Protein AF-A0A9C8T162-F1 (afdb_monomer)

Structure (mmCIF, N/CA/C/O backbone):
data_AF-A0A9C8T162-F1
#
_entry.id   AF-A0A9C8T162-F1
#
loop_
_atom_site.group_PDB
_atom_site.id
_atom_site.type_symbol
_atom_site.label_atom_id
_atom_site.label_alt_id
_atom_site.label_comp_id
_atom_site.label_asym_id
_atom_site.label_entity_id
_atom_site.label_seq_id
_atom_site.pdbx_PDB_ins_code
_atom_site.Cartn_x
_atom_site.Cartn_y
_atom_site.Cartn_z
_atom_site.occupancy
_atom_site.B_iso_or_equiv
_atom_site.auth_seq_id
_atom_site.auth_comp_id
_atom_site.auth_asym_id
_atom_site.auth_atom_id
_atom_site.pdbx_PDB_model_num
ATOM 1 N N . MET A 1 1 ? -1.674 -17.536 -2.987 1.00 24.97 1 MET A N 1
ATOM 2 C CA . MET A 1 1 ? -0.583 -18.539 -2.977 1.00 24.97 1 MET A CA 1
ATOM 3 C C . MET A 1 1 ? 0.710 -17.787 -2.685 1.00 24.97 1 MET A C 1
ATOM 5 O O . MET A 1 1 ? 1.108 -16.953 -3.486 1.00 24.97 1 MET A O 1
ATOM 9 N N . MET A 1 2 ? 1.237 -17.966 -1.472 1.00 26.02 2 MET A N 1
ATOM 10 C CA . MET A 1 2 ? 2.332 -17.200 -0.857 1.00 26.02 2 MET 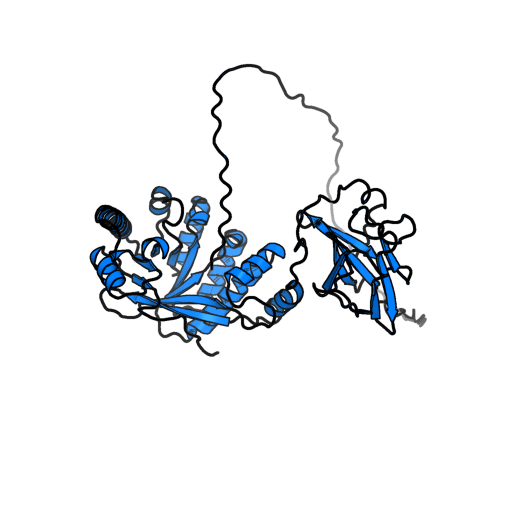A CA 1
ATOM 11 C C . MET A 1 2 ? 3.703 -17.548 -1.446 1.00 26.02 2 MET A C 1
ATOM 13 O O . MET A 1 2 ? 3.928 -18.703 -1.791 1.00 26.02 2 MET A O 1
ATOM 17 N N . TYR A 1 3 ? 4.646 -16.601 -1.413 1.00 22.77 3 TYR A N 1
ATOM 18 C CA . TYR A 1 3 ? 6.076 -16.921 -1.337 1.00 22.77 3 TYR A CA 1
ATOM 19 C C . TYR A 1 3 ? 6.797 -15.945 -0.400 1.00 22.77 3 TYR A C 1
ATOM 21 O O . TYR A 1 3 ? 7.074 -14.805 -0.759 1.00 22.77 3 TYR A O 1
ATOM 29 N N . THR A 1 4 ? 7.132 -16.438 0.792 1.00 25.17 4 THR A N 1
ATOM 30 C CA . THR A 1 4 ? 8.060 -15.817 1.745 1.00 25.17 4 THR A CA 1
ATOM 31 C C . THR A 1 4 ? 9.366 -16.608 1.680 1.00 25.17 4 THR A C 1
ATOM 33 O O . THR A 1 4 ? 9.389 -17.788 2.026 1.00 25.17 4 THR A O 1
ATOM 36 N N . ILE A 1 5 ? 10.461 -15.996 1.224 1.00 25.16 5 ILE A N 1
ATOM 37 C CA . ILE A 1 5 ? 11.797 -16.613 1.254 1.00 25.16 5 ILE A CA 1
ATOM 38 C C . ILE A 1 5 ? 12.459 -16.236 2.583 1.00 25.16 5 ILE A C 1
ATOM 40 O O . ILE A 1 5 ? 13.068 -15.179 2.719 1.00 25.16 5 ILE A O 1
ATOM 44 N N . GLY A 1 6 ? 12.320 -17.107 3.582 1.00 24.44 6 GLY A N 1
ATOM 45 C CA . GLY A 1 6 ? 13.084 -17.054 4.827 1.00 24.44 6 GLY A CA 1
ATOM 46 C C . GLY A 1 6 ? 14.341 -17.914 4.716 1.00 24.44 6 GLY A C 1
ATOM 47 O O . GLY A 1 6 ? 14.263 -19.138 4.778 1.00 24.44 6 GLY A O 1
ATOM 48 N N . GLN A 1 7 ? 15.510 -17.293 4.558 1.00 24.89 7 GLN A N 1
ATOM 49 C CA . GLN A 1 7 ? 16.799 -17.968 4.735 1.00 24.89 7 GLN A CA 1
ATOM 50 C C . GLN A 1 7 ? 17.221 -17.856 6.205 1.00 24.89 7 GLN A C 1
ATOM 52 O O . GLN A 1 7 ? 17.526 -16.778 6.714 1.00 24.89 7 GLN A O 1
ATOM 57 N N . VAL A 1 8 ? 17.214 -19.001 6.883 1.00 23.70 8 VAL A N 1
ATOM 58 C CA . VAL A 1 8 ? 17.731 -19.211 8.238 1.00 23.70 8 VAL A CA 1
ATOM 59 C C . VAL A 1 8 ? 19.257 -19.304 8.163 1.00 23.70 8 VAL A C 1
ATOM 61 O O . VAL A 1 8 ? 19.784 -20.236 7.561 1.00 23.70 8 VAL A O 1
ATOM 64 N N . ILE A 1 9 ? 19.979 -18.377 8.800 1.00 24.22 9 ILE A N 1
ATOM 65 C CA . ILE A 1 9 ? 21.423 -18.520 9.052 1.00 24.22 9 ILE A CA 1
ATOM 66 C C . ILE A 1 9 ? 21.622 -18.825 10.546 1.00 24.22 9 ILE A C 1
ATOM 68 O O . ILE A 1 9 ? 21.226 -18.011 11.385 1.00 24.22 9 ILE A O 1
ATOM 72 N N . PRO A 1 10 ? 22.225 -19.972 10.915 1.00 26.80 10 PRO A N 1
ATOM 73 C CA . PRO A 1 10 ? 22.446 -20.329 12.309 1.00 26.80 10 PRO A CA 1
ATOM 74 C C . PRO A 1 10 ? 23.600 -19.539 12.942 1.00 26.80 10 PRO A C 1
ATOM 76 O O . PRO A 1 10 ? 24.690 -19.378 12.393 1.00 26.80 10 PRO A O 1
ATOM 79 N N . PHE A 1 11 ? 23.322 -19.076 14.156 1.00 23.27 11 PHE A N 1
ATOM 80 C CA . PHE A 1 11 ? 24.176 -18.311 15.052 1.00 23.27 11 PHE A CA 1
ATOM 81 C C . PHE A 1 11 ? 25.326 -19.180 15.597 1.00 23.27 11 PHE A C 1
ATOM 83 O O . PHE A 1 11 ? 25.101 -20.079 16.407 1.00 23.27 11 PHE A O 1
ATOM 90 N N . VAL A 1 12 ? 26.574 -18.900 15.204 1.00 27.17 12 VAL A N 1
ATOM 91 C CA . VAL A 1 12 ? 27.769 -19.491 15.833 1.00 27.17 12 VAL A CA 1
ATOM 92 C C . VAL A 1 12 ? 28.356 -18.497 16.833 1.00 27.17 12 VAL A C 1
ATOM 94 O O . VAL A 1 12 ? 28.897 -17.455 16.470 1.00 27.17 12 VAL A O 1
ATOM 97 N N . ARG A 1 13 ? 28.270 -18.849 18.121 1.00 24.73 13 ARG A N 1
ATOM 98 C CA . ARG A 1 13 ? 28.980 -18.188 19.225 1.00 24.73 13 ARG A CA 1
ATOM 99 C C . ARG A 1 13 ? 30.496 -18.273 19.010 1.00 24.73 13 ARG A C 1
ATOM 101 O O . ARG A 1 13 ? 31.036 -19.373 18.926 1.00 24.73 13 ARG A O 1
ATOM 108 N N . ARG A 1 14 ? 31.203 -17.141 19.078 1.00 26.30 14 ARG A N 1
ATOM 109 C CA . ARG A 1 14 ? 32.617 -17.112 19.489 1.00 26.30 14 ARG A CA 1
ATOM 110 C C . ARG A 1 14 ? 32.875 -16.008 20.506 1.00 26.30 14 ARG A C 1
ATOM 112 O O . ARG A 1 14 ? 32.652 -14.827 20.273 1.00 26.30 14 ARG A O 1
ATOM 119 N N . THR A 1 15 ? 33.341 -16.463 21.656 1.00 27.88 15 THR A N 1
ATOM 120 C CA . THR A 1 15 ? 33.863 -15.726 22.799 1.00 27.88 15 THR A CA 1
ATOM 121 C C . THR A 1 15 ? 35.274 -15.194 22.530 1.00 27.88 15 THR A C 1
ATOM 123 O O . THR A 1 15 ? 36.112 -15.940 22.035 1.00 27.88 15 THR A O 1
ATOM 126 N N . GLY A 1 16 ? 35.565 -13.977 23.003 1.00 25.69 16 GLY A N 1
ATOM 127 C CA . GLY A 1 16 ? 36.830 -13.680 23.688 1.00 25.69 16 GLY A CA 1
ATOM 128 C C . GLY A 1 16 ? 37.985 -13.015 22.917 1.00 25.69 16 GLY A C 1
ATOM 129 O O . GLY A 1 16 ? 38.726 -13.671 22.201 1.00 25.69 16 GLY A O 1
ATOM 130 N N . ASN A 1 17 ? 38.254 -11.767 23.333 1.00 26.00 17 ASN A N 1
ATOM 131 C CA . ASN A 1 17 ? 39.551 -11.247 23.817 1.00 26.00 17 ASN A CA 1
ATOM 132 C C . ASN A 1 17 ? 40.393 -10.274 22.938 1.00 26.00 17 ASN A C 1
ATOM 134 O O . ASN A 1 17 ? 41.094 -10.664 22.018 1.00 26.00 17 ASN A O 1
ATOM 138 N N . ARG A 1 18 ? 40.358 -8.997 23.369 1.00 27.14 18 ARG A N 1
ATOM 139 C CA . ARG A 1 18 ? 41.421 -7.978 23.591 1.00 27.14 18 ARG A CA 1
ATOM 140 C C . ARG A 1 18 ? 42.620 -7.751 22.631 1.00 27.14 18 ARG A C 1
ATOM 142 O O . ARG A 1 18 ? 43.446 -8.627 22.430 1.00 27.14 18 ARG A O 1
ATOM 149 N N . LYS A 1 19 ? 42.845 -6.428 22.443 1.00 27.31 19 LYS A N 1
ATOM 150 C CA . LYS A 1 19 ? 44.091 -5.626 22.247 1.00 27.31 19 LYS A CA 1
ATOM 151 C C . LYS A 1 19 ? 44.674 -5.519 20.824 1.00 27.31 19 LYS A C 1
ATOM 153 O O . LYS A 1 19 ? 45.283 -6.462 20.358 1.00 27.31 19 LYS A O 1
ATOM 158 N N . SER A 1 20 ? 44.694 -4.301 20.256 1.00 26.77 20 SER A N 1
ATOM 159 C CA . SER A 1 20 ? 45.878 -3.402 20.218 1.00 26.77 20 SER A CA 1
ATOM 160 C C . SER A 1 20 ? 45.667 -2.159 19.324 1.00 26.77 20 SER A C 1
ATOM 162 O O . SER A 1 20 ? 44.862 -2.172 18.404 1.00 26.77 20 SER A O 1
ATOM 164 N N . ARG A 1 21 ? 46.391 -1.083 19.658 1.00 26.19 21 ARG A N 1
ATOM 165 C CA . ARG A 1 21 ? 46.359 0.307 19.153 1.00 26.19 21 ARG A CA 1
ATOM 166 C C . ARG A 1 21 ? 47.020 0.518 17.770 1.00 26.19 21 ARG A C 1
ATOM 168 O O . ARG A 1 21 ? 47.857 -0.286 17.379 1.00 26.19 21 ARG A O 1
ATOM 175 N N . THR A 1 22 ? 46.810 1.737 17.235 1.00 29.09 22 THR A N 1
ATOM 176 C CA . THR A 1 22 ? 47.733 2.659 16.493 1.00 29.09 22 THR A CA 1
ATOM 177 C C . THR A 1 22 ? 47.273 3.050 15.059 1.00 29.09 22 THR A C 1
ATOM 179 O O . THR A 1 22 ? 46.316 2.450 14.579 1.00 29.09 22 THR A O 1
ATOM 182 N N . PRO A 1 23 ? 47.748 4.175 14.461 1.00 32.06 23 PRO A N 1
ATOM 183 C CA . PRO A 1 23 ? 46.914 5.363 14.235 1.00 32.06 23 PRO A CA 1
ATOM 184 C C . PRO A 1 23 ? 46.875 5.802 12.751 1.00 32.06 23 PRO A C 1
ATOM 186 O O . PRO A 1 23 ? 47.642 5.335 11.916 1.00 32.06 23 PRO A O 1
ATOM 189 N N . TRP A 1 24 ? 45.998 6.749 12.422 1.00 27.52 24 TRP A N 1
ATOM 190 C CA . TRP A 1 24 ? 45.929 7.371 11.095 1.00 27.52 24 TRP A CA 1
ATOM 191 C C . TRP A 1 24 ? 46.977 8.487 10.938 1.00 27.52 24 TRP A C 1
ATOM 193 O O . TRP A 1 24 ? 47.061 9.340 11.826 1.00 27.52 24 TRP A O 1
ATOM 203 N N . PRO A 1 25 ? 47.732 8.554 9.826 1.00 30.12 25 PRO A N 1
ATOM 204 C CA . PRO A 1 25 ? 48.500 9.737 9.470 1.00 30.12 25 PRO A CA 1
ATOM 205 C C . PRO A 1 25 ? 47.660 10.677 8.595 1.00 30.12 25 PRO A C 1
ATOM 207 O O . PRO A 1 25 ? 46.988 10.255 7.654 1.00 30.12 25 PRO A O 1
ATOM 210 N N . GLY A 1 26 ? 47.718 11.967 8.915 1.00 23.66 26 GLY A N 1
ATOM 211 C CA . GLY A 1 26 ? 47.231 13.038 8.056 1.00 23.66 26 GLY A CA 1
ATOM 212 C C . GLY A 1 26 ? 48.334 13.636 7.183 1.00 23.66 26 GLY A C 1
ATOM 213 O O . GLY A 1 26 ? 49.520 13.410 7.413 1.00 23.66 26 GLY A O 1
ATOM 214 N N . GLY A 1 27 ? 47.898 14.495 6.260 1.00 23.47 27 GLY A N 1
ATOM 215 C CA . GLY A 1 27 ? 48.674 15.626 5.751 1.00 23.47 27 GLY A CA 1
ATOM 216 C C . GLY A 1 27 ? 49.207 15.475 4.329 1.00 23.47 27 GLY A C 1
ATOM 217 O O . GLY A 1 27 ? 49.971 14.565 4.063 1.00 23.47 27 GLY A O 1
ATOM 218 N N . TYR A 1 28 ? 48.774 16.388 3.452 1.00 25.50 28 TYR A N 1
ATOM 219 C CA . TYR A 1 28 ? 49.510 17.205 2.457 1.00 25.50 28 TYR A CA 1
ATOM 220 C C . TYR A 1 28 ? 48.453 17.749 1.460 1.00 25.50 28 TYR A C 1
ATOM 222 O O . TYR A 1 28 ? 47.563 16.999 1.083 1.00 25.50 28 TYR A O 1
ATOM 230 N N . LEU A 1 29 ? 48.459 18.958 0.887 1.00 25.78 29 LEU A N 1
ATOM 231 C CA . LEU A 1 29 ? 48.865 20.347 1.182 1.00 25.78 29 LEU A CA 1
ATOM 232 C C . LEU A 1 29 ? 48.572 21.143 -0.125 1.00 25.78 29 LEU A C 1
ATOM 234 O O . LEU A 1 29 ? 48.437 20.526 -1.177 1.00 25.78 29 LEU A O 1
ATOM 238 N N . ALA A 1 30 ? 48.576 22.485 -0.047 1.00 26.78 30 ALA A N 1
ATOM 239 C CA . ALA A 1 30 ? 48.495 23.504 -1.124 1.00 26.78 30 ALA A CA 1
ATOM 240 C C . ALA A 1 30 ? 47.070 23.807 -1.642 1.00 26.78 30 ALA A C 1
ATOM 242 O O . ALA A 1 30 ? 46.445 22.972 -2.275 1.00 26.78 30 ALA A O 1
ATOM 243 N N . ARG A 1 31 ? 46.408 24.948 -1.381 1.00 25.36 31 ARG A N 1
ATOM 244 C CA . ARG A 1 31 ? 46.785 26.360 -1.123 1.00 25.36 31 ARG A CA 1
ATOM 245 C C . ARG A 1 31 ? 47.471 27.040 -2.319 1.00 25.36 31 ARG A C 1
ATOM 247 O O . ARG A 1 31 ? 48.606 26.695 -2.610 1.00 25.36 31 ARG A O 1
ATOM 254 N N . ILE A 1 32 ? 46.789 28.026 -2.925 1.00 25.88 32 ILE A N 1
ATOM 255 C CA . ILE A 1 32 ? 47.235 29.407 -3.264 1.00 25.88 32 ILE A CA 1
ATOM 256 C C . ILE A 1 32 ? 46.044 30.131 -3.963 1.00 25.88 32 ILE A C 1
ATOM 258 O O . ILE A 1 32 ? 45.512 29.590 -4.922 1.00 25.88 32 ILE A O 1
ATOM 262 N N . ILE A 1 33 ? 45.380 31.105 -3.298 1.00 26.39 33 ILE A N 1
ATOM 263 C CA . ILE A 1 33 ? 45.448 32.595 -3.469 1.00 26.39 33 ILE A CA 1
ATOM 264 C C . ILE A 1 33 ? 44.826 33.070 -4.800 1.00 26.39 33 ILE A C 1
ATOM 266 O O . ILE A 1 33 ? 45.103 32.471 -5.824 1.00 26.39 33 ILE A O 1
ATOM 270 N N . ALA A 1 34 ? 44.120 34.191 -4.966 1.00 25.22 34 ALA A N 1
ATOM 271 C CA . ALA A 1 34 ? 43.328 35.174 -4.208 1.00 25.22 34 ALA A CA 1
ATOM 272 C C . ALA A 1 34 ? 42.980 36.278 -5.245 1.00 25.22 34 ALA A C 1
ATOM 274 O O . ALA A 1 34 ? 43.606 36.329 -6.303 1.00 25.22 34 ALA A O 1
ATOM 275 N N . GLY A 1 35 ? 42.078 37.208 -4.912 1.00 26.50 35 GLY A N 1
ATOM 276 C CA . GLY A 1 35 ? 41.916 38.487 -5.629 1.00 26.50 35 GLY A CA 1
ATOM 277 C C . GLY A 1 35 ? 40.580 38.583 -6.365 1.00 26.50 35 GLY A C 1
ATOM 278 O O . GLY A 1 35 ? 40.455 38.058 -7.460 1.00 26.50 35 GLY A O 1
ATOM 279 N N . ASP A 1 36 ? 39.483 39.010 -5.745 1.00 27.64 36 ASP A N 1
ATOM 280 C CA . ASP A 1 36 ? 39.135 40.348 -5.229 1.00 27.64 36 ASP A CA 1
ATOM 281 C C . ASP A 1 36 ? 38.444 41.255 -6.275 1.00 27.64 36 ASP A C 1
ATOM 283 O O . ASP A 1 36 ? 38.633 41.154 -7.482 1.00 27.64 36 ASP A O 1
ATOM 287 N N . ARG A 1 37 ? 37.527 42.048 -5.726 1.00 29.80 37 ARG A N 1
ATOM 288 C CA . ARG A 1 37 ? 36.347 42.747 -6.245 1.00 29.80 37 ARG A CA 1
ATOM 289 C C . ARG A 1 37 ? 36.608 43.784 -7.341 1.00 29.80 37 ARG A C 1
ATOM 291 O O . ARG A 1 37 ? 37.630 44.456 -7.309 1.00 29.80 37 ARG A O 1
ATOM 298 N N . SER A 1 38 ? 35.583 44.055 -8.164 1.00 28.39 38 SER A N 1
ATOM 299 C CA . SER A 1 38 ? 34.917 45.377 -8.346 1.00 28.39 38 SER A CA 1
ATOM 300 C C . SER A 1 38 ? 34.094 45.442 -9.654 1.00 28.39 38 SER A C 1
ATOM 302 O O . SER A 1 38 ? 34.542 44.995 -10.703 1.00 28.39 38 SER A O 1
ATOM 304 N N . GLY A 1 39 ? 32.863 45.975 -9.597 1.00 25.80 39 GLY A N 1
ATOM 305 C CA . GLY A 1 39 ? 32.118 46.465 -10.780 1.00 25.80 39 GLY A CA 1
ATOM 306 C C . GLY A 1 39 ? 32.360 47.970 -10.982 1.00 25.80 39 GLY A C 1
ATOM 307 O O . GLY A 1 39 ? 33.311 48.486 -10.400 1.00 25.80 39 GLY A O 1
ATOM 308 N N . PRO A 1 40 ? 31.452 48.748 -11.609 1.00 45.97 40 PRO A N 1
ATOM 309 C CA . PRO A 1 40 ? 30.548 48.503 -12.744 1.00 45.97 40 PRO A CA 1
ATOM 310 C C . PRO A 1 40 ? 30.802 49.520 -13.899 1.00 45.97 40 PRO A C 1
ATOM 312 O O . PRO A 1 40 ? 31.466 50.534 -13.697 1.00 45.97 40 PRO A O 1
ATOM 315 N N . GLY A 1 41 ? 30.228 49.341 -15.101 1.00 25.66 41 GLY A N 1
ATOM 316 C CA . GLY A 1 41 ? 30.270 50.425 -16.101 1.00 25.66 41 GLY A CA 1
ATOM 317 C C . GLY A 1 41 ? 29.778 50.130 -17.523 1.00 25.66 41 GLY A C 1
ATOM 318 O O . GLY A 1 41 ? 30.353 49.315 -18.227 1.00 25.66 41 GLY A O 1
ATOM 319 N N . THR A 1 42 ? 28.747 50.891 -17.910 1.00 28.80 42 THR A N 1
ATOM 320 C CA . THR A 1 42 ? 28.486 51.507 -19.233 1.00 28.80 42 THR A CA 1
ATOM 321 C C . THR A 1 42 ? 28.118 50.661 -20.472 1.00 28.80 42 THR A C 1
ATOM 323 O O . THR A 1 42 ? 28.932 50.032 -21.137 1.00 28.80 42 THR A O 1
ATOM 326 N N . ARG A 1 43 ? 26.849 50.818 -20.896 1.00 30.61 43 ARG A N 1
ATOM 327 C CA . ARG A 1 43 ? 26.406 50.749 -22.308 1.00 30.61 43 ARG A CA 1
ATOM 328 C C . ARG A 1 43 ? 26.848 52.017 -23.064 1.00 30.61 43 ARG A C 1
ATOM 330 O O . ARG A 1 43 ? 26.937 53.076 -22.442 1.00 30.61 43 ARG A O 1
ATOM 337 N N . PRO A 1 44 ? 27.001 51.956 -24.401 1.00 31.45 44 PRO A N 1
ATOM 338 C CA . PRO A 1 44 ? 25.957 52.538 -25.262 1.00 31.45 44 PRO A CA 1
ATOM 339 C C . PRO A 1 44 ? 25.662 51.714 -26.536 1.00 31.45 44 PRO A C 1
ATOM 341 O O . PRO A 1 44 ? 26.390 50.795 -26.892 1.00 31.45 44 PRO A O 1
ATOM 344 N N . GLY A 1 45 ? 24.534 52.016 -27.194 1.00 26.92 45 GLY A N 1
ATOM 345 C CA . GLY A 1 45 ? 23.955 51.216 -28.282 1.00 26.92 45 GLY A CA 1
ATOM 346 C C . GLY A 1 45 ? 24.062 51.770 -29.715 1.00 26.92 45 GLY A C 1
ATOM 347 O O . GLY A 1 45 ? 24.736 52.761 -29.976 1.00 26.92 45 GLY A O 1
ATOM 348 N N . ARG A 1 46 ? 23.251 51.138 -30.592 1.00 27.19 46 ARG A N 1
ATOM 349 C CA . ARG A 1 46 ? 22.994 51.352 -32.045 1.00 27.19 46 ARG A CA 1
ATOM 350 C C . ARG A 1 46 ? 24.090 50.774 -32.967 1.00 27.19 46 ARG A C 1
ATOM 352 O O . ARG A 1 46 ? 25.260 51.029 -32.761 1.00 27.19 46 ARG A O 1
ATOM 359 N N . ARG A 1 47 ? 23.793 50.000 -34.024 1.00 27.34 47 ARG A N 1
ATOM 360 C CA . ARG A 1 47 ? 22.843 50.235 -35.135 1.00 27.34 47 ARG A CA 1
ATOM 361 C C . ARG A 1 47 ? 22.413 48.930 -35.837 1.00 27.34 47 ARG A C 1
ATOM 363 O O . ARG A 1 47 ? 23.221 48.032 -36.028 1.00 27.34 47 ARG A O 1
ATOM 370 N N . LEU A 1 48 ? 21.170 48.914 -36.324 1.00 31.34 48 LEU A N 1
ATOM 371 C CA . LEU A 1 48 ? 20.645 47.997 -37.346 1.00 31.34 48 LEU A CA 1
ATOM 372 C C . LEU A 1 48 ? 21.182 48.373 -38.741 1.00 31.34 48 LEU A C 1
ATOM 374 O O . LEU A 1 48 ? 21.046 49.532 -39.135 1.00 31.34 48 LEU A O 1
ATOM 378 N N . ARG A 1 49 ? 21.704 47.400 -39.505 1.00 30.09 49 ARG A N 1
ATOM 379 C CA . ARG A 1 49 ? 21.754 47.410 -40.984 1.00 30.09 49 ARG A CA 1
ATOM 380 C C . ARG A 1 49 ? 21.709 45.978 -41.550 1.00 30.09 49 ARG A C 1
ATOM 382 O O . ARG A 1 49 ? 22.576 45.176 -41.246 1.00 30.09 49 ARG A O 1
ATOM 389 N N . GLY A 1 50 ? 20.674 45.729 -42.359 1.00 28.16 50 GLY A N 1
ATOM 390 C CA . GLY A 1 50 ? 20.652 44.996 -43.640 1.00 28.16 50 GLY A CA 1
ATOM 391 C C . GLY A 1 50 ? 21.351 43.638 -43.804 1.00 28.16 50 GLY A C 1
ATOM 392 O O . GLY A 1 50 ? 22.572 43.562 -43.816 1.00 28.16 50 GLY A O 1
ATOM 393 N N . ARG A 1 51 ? 20.542 42.606 -44.098 1.00 32.28 51 ARG A N 1
ATOM 394 C CA . ARG A 1 51 ? 20.912 41.337 -44.771 1.00 32.28 51 ARG A CA 1
ATOM 395 C C . ARG A 1 51 ? 21.475 41.579 -46.194 1.00 32.28 51 ARG A C 1
ATOM 397 O O . ARG A 1 51 ? 21.168 42.615 -46.781 1.00 32.28 51 ARG A O 1
ATOM 404 N N . PRO A 1 52 ? 22.238 40.625 -46.763 1.00 33.31 52 PRO A N 1
ATOM 405 C CA . PRO A 1 52 ? 21.663 39.524 -47.565 1.00 33.31 52 PRO A CA 1
ATOM 406 C C . PRO A 1 52 ? 22.216 38.157 -47.098 1.00 33.31 52 PRO A C 1
ATOM 408 O O . PRO A 1 52 ? 23.317 38.069 -46.581 1.00 33.31 52 PRO A O 1
ATOM 411 N N . GLY A 1 53 ? 21.458 37.060 -47.080 1.00 32.66 53 GLY A N 1
ATOM 412 C CA . GLY A 1 53 ? 21.019 36.356 -48.285 1.00 32.66 53 GLY A CA 1
ATOM 413 C C . GLY A 1 53 ? 22.074 35.311 -48.677 1.00 32.66 53 GLY A C 1
ATOM 414 O O . GLY A 1 53 ? 22.919 35.586 -49.514 1.00 32.66 53 GLY A O 1
ATOM 415 N N . GLY A 1 54 ? 22.036 34.139 -48.038 1.00 28.48 54 GLY A N 1
ATOM 416 C CA . GLY A 1 54 ? 22.974 33.034 -48.264 1.00 28.48 54 GLY A CA 1
ATOM 417 C C . GL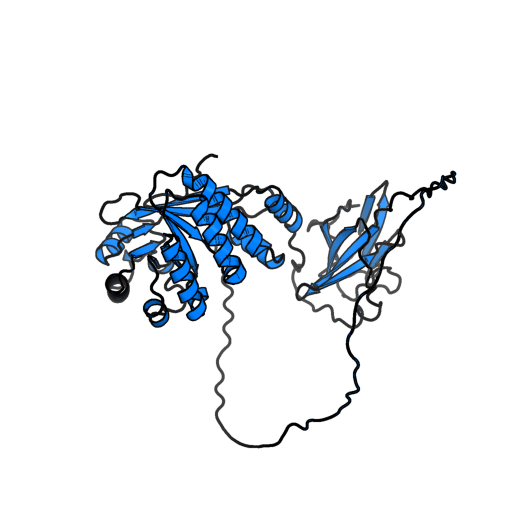Y A 1 54 ? 22.490 31.774 -47.557 1.00 28.48 54 GLY A C 1
ATOM 418 O O . GLY A 1 54 ? 23.062 31.350 -46.560 1.00 28.48 54 GLY A O 1
ATOM 419 N N . GLY A 1 55 ? 21.354 31.243 -48.012 1.00 30.42 55 GLY A N 1
ATOM 420 C CA . GLY A 1 55 ? 20.819 29.975 -47.535 1.00 30.42 55 GLY A CA 1
ATOM 421 C C . GLY A 1 55 ? 21.625 28.817 -48.105 1.00 30.42 55 GLY A C 1
ATOM 422 O O . GLY A 1 55 ? 21.334 28.342 -49.196 1.00 30.42 55 GLY A O 1
ATOM 423 N N . THR A 1 56 ? 22.606 28.331 -47.354 1.00 31.22 56 THR A N 1
ATOM 424 C CA . THR A 1 56 ? 23.032 26.936 -47.460 1.00 31.22 56 THR A CA 1
ATOM 425 C C . THR A 1 56 ? 22.085 26.112 -46.600 1.00 31.22 56 THR A C 1
ATOM 427 O O . THR A 1 56 ? 22.210 26.016 -45.380 1.00 31.22 56 THR A O 1
ATOM 430 N N . SER A 1 57 ? 21.073 25.555 -47.264 1.00 30.62 57 SER A N 1
ATOM 431 C CA . SER A 1 57 ? 20.305 24.419 -46.766 1.00 30.62 57 SER A CA 1
ATOM 432 C C . SER A 1 57 ? 21.290 23.283 -46.480 1.00 30.62 57 SER A C 1
ATOM 434 O O . SER A 1 57 ? 21.647 22.513 -47.368 1.00 30.62 57 SER A O 1
ATOM 436 N N . LEU A 1 58 ? 21.783 23.209 -45.244 1.00 33.66 58 LEU A N 1
ATOM 437 C CA . LEU A 1 58 ? 22.287 21.961 -44.692 1.00 33.66 58 LEU A CA 1
ATOM 438 C C . LEU A 1 58 ? 21.075 21.039 -44.637 1.00 33.66 58 LEU A C 1
ATOM 440 O O . LEU A 1 58 ? 20.267 21.122 -43.709 1.00 33.66 58 LEU A O 1
ATOM 444 N N . SER A 1 59 ? 20.925 20.199 -45.660 1.00 31.28 59 SER A N 1
ATOM 445 C CA . SER A 1 59 ? 20.047 19.043 -45.601 1.00 31.28 59 SER A CA 1
ATOM 446 C C . SER A 1 59 ? 20.470 18.240 -44.376 1.00 31.28 59 SER A C 1
ATOM 448 O O . SER A 1 59 ? 21.465 17.514 -44.405 1.00 31.28 59 SER A O 1
ATOM 450 N N . ARG A 1 60 ? 19.764 18.418 -43.256 1.00 35.78 60 ARG A N 1
ATOM 451 C CA . ARG A 1 60 ? 19.853 17.491 -42.136 1.00 35.78 60 ARG A CA 1
ATOM 452 C C . ARG A 1 60 ? 19.345 16.168 -42.682 1.00 35.78 60 ARG A C 1
ATOM 454 O O . ARG A 1 60 ? 18.137 15.988 -42.813 1.00 35.78 60 ARG A O 1
ATOM 461 N N . SER A 1 61 ? 20.267 15.279 -43.044 1.00 40.25 61 SER A N 1
ATOM 462 C CA . SER A 1 61 ? 19.952 13.871 -43.249 1.00 40.25 61 SER A CA 1
ATOM 463 C C . SER A 1 61 ? 19.095 13.433 -42.059 1.00 40.25 61 SER A C 1
ATOM 465 O O . SER A 1 61 ? 19.470 13.745 -40.920 1.00 40.25 61 SER A O 1
ATOM 467 N N . PRO A 1 62 ? 17.924 12.808 -42.274 1.00 41.03 62 PRO A N 1
ATOM 468 C CA . PRO A 1 62 ? 17.083 12.377 -41.167 1.00 41.03 62 PRO A CA 1
ATOM 469 C C . PRO A 1 62 ? 17.944 11.515 -40.244 1.00 41.03 62 PRO A C 1
ATOM 471 O O . PRO A 1 62 ? 18.540 10.545 -40.704 1.00 41.03 62 PRO A O 1
ATOM 474 N N . MET A 1 63 ? 18.075 11.914 -38.972 1.00 51.25 63 MET A N 1
ATOM 475 C CA . MET A 1 63 ? 18.912 11.203 -38.001 1.00 51.25 63 MET A CA 1
ATOM 476 C C . MET A 1 63 ? 18.500 9.731 -38.008 1.00 51.25 63 MET A C 1
ATOM 478 O O . MET A 1 63 ? 17.360 9.401 -37.659 1.00 51.25 63 MET A O 1
ATOM 482 N N . GLN A 1 64 ? 19.393 8.876 -38.498 1.00 58.72 64 GLN A N 1
ATOM 483 C CA . GLN A 1 64 ? 19.116 7.465 -38.720 1.00 58.72 64 GLN A CA 1
ATOM 484 C C . GLN A 1 64 ? 18.905 6.799 -37.357 1.00 58.72 64 GLN A C 1
ATOM 486 O O . GLN A 1 64 ? 19.680 7.026 -36.427 1.00 58.72 64 GLN A O 1
ATOM 491 N N . GLN A 1 65 ? 17.809 6.054 -37.215 1.00 68.75 65 GLN A N 1
ATOM 492 C CA . GLN A 1 65 ? 17.521 5.278 -36.010 1.00 68.75 65 GLN A CA 1
ATOM 493 C C . GLN A 1 65 ? 18.656 4.272 -35.804 1.00 68.75 65 GLN A C 1
ATOM 495 O O . GLN A 1 65 ? 18.932 3.473 -36.698 1.00 68.75 65 GLN A O 1
ATOM 500 N N . LYS A 1 66 ? 19.334 4.347 -34.654 1.00 82.81 66 LYS A N 1
ATOM 501 C CA . LYS A 1 66 ? 20.382 3.395 -34.278 1.00 82.81 66 LYS A CA 1
ATOM 502 C C . LYS A 1 66 ? 19.838 2.390 -33.273 1.00 82.81 66 LYS A C 1
ATOM 504 O O . LYS A 1 66 ? 19.090 2.759 -32.365 1.00 82.81 66 LYS A O 1
ATOM 509 N N . TRP A 1 67 ? 20.249 1.142 -33.448 1.00 88.25 67 TRP A N 1
ATOM 510 C CA . TRP A 1 67 ? 19.837 0.011 -32.630 1.00 88.25 67 TRP A CA 1
ATOM 511 C C . TRP A 1 67 ? 20.981 -0.455 -31.738 1.00 88.25 67 TRP A C 1
ATOM 513 O O . TRP A 1 67 ? 22.142 -0.456 -32.151 1.00 88.25 67 TRP A O 1
ATOM 523 N N . TYR A 1 68 ? 20.639 -0.851 -30.518 1.00 89.25 68 TYR A N 1
ATOM 524 C CA . TYR A 1 68 ? 21.574 -1.276 -29.489 1.00 89.25 68 TYR A CA 1
ATOM 525 C C . TYR A 1 68 ? 21.051 -2.520 -28.770 1.00 89.25 68 TYR A C 1
ATOM 527 O O . TYR A 1 68 ? 19.843 -2.689 -28.614 1.00 89.25 68 TYR A O 1
ATOM 535 N N . LEU A 1 69 ? 21.968 -3.355 -28.290 1.00 88.62 69 LEU A N 1
ATOM 536 C CA . LEU A 1 69 ? 21.711 -4.349 -27.256 1.00 88.62 69 LEU A CA 1
ATOM 537 C C . LEU A 1 69 ? 22.170 -3.781 -25.917 1.00 88.62 69 LEU A C 1
ATOM 539 O O . LEU A 1 69 ? 23.340 -3.436 -25.749 1.00 88.62 69 LEU A O 1
ATOM 543 N N . GLU A 1 70 ? 21.242 -3.675 -24.979 1.00 83.75 70 GLU A N 1
ATOM 544 C CA . GLU A 1 70 ? 21.490 -3.319 -23.592 1.00 83.75 70 GLU A CA 1
ATOM 545 C C . GLU A 1 70 ? 21.679 -4.597 -22.771 1.00 83.75 70 GLU A C 1
ATOM 547 O O . GLU A 1 70 ? 20.767 -5.415 -22.696 1.00 83.75 70 GLU A O 1
ATOM 552 N N . GLY A 1 71 ? 22.851 -4.788 -22.167 1.00 78.88 71 GLY A N 1
ATOM 553 C CA . GLY A 1 71 ? 23.097 -5.863 -21.202 1.00 78.88 71 GLY A CA 1
ATOM 554 C C . GLY A 1 71 ? 23.117 -5.323 -19.771 1.00 78.88 71 GLY A C 1
ATOM 555 O O . GLY A 1 71 ? 23.558 -4.195 -19.540 1.00 78.88 71 GLY A O 1
ATOM 556 N N . SER A 1 72 ? 22.664 -6.115 -18.798 1.00 67.19 72 SER A N 1
ATOM 557 C CA . SER A 1 72 ? 22.711 -5.746 -17.376 1.00 67.19 72 SER A CA 1
ATOM 558 C C . SER A 1 72 ? 24.000 -6.246 -16.713 1.00 67.19 72 SER A C 1
ATOM 560 O O . SER A 1 72 ? 24.436 -7.376 -16.920 1.00 67.19 72 SER A O 1
ATOM 562 N N . LEU A 1 73 ? 24.630 -5.385 -15.911 1.00 56.00 73 LEU A N 1
ATOM 563 C CA . LEU A 1 73 ? 25.798 -5.692 -15.072 1.00 56.00 73 LEU A CA 1
ATOM 564 C C . LEU A 1 73 ? 25.404 -5.912 -13.596 1.00 56.00 73 LEU A C 1
ATOM 566 O O . LEU A 1 73 ? 26.278 -6.068 -12.744 1.00 56.00 73 LEU A O 1
ATOM 570 N N . GLY A 1 74 ? 24.101 -5.912 -13.280 1.00 46.72 74 GLY A N 1
ATOM 571 C CA . GLY A 1 74 ? 23.586 -5.901 -11.908 1.00 46.72 74 GLY A CA 1
ATOM 572 C C . GLY A 1 74 ? 23.641 -4.515 -11.242 1.00 46.72 74 GLY A C 1
ATOM 573 O O . GLY A 1 74 ? 24.280 -3.585 -11.737 1.00 46.72 74 GLY A O 1
ATOM 574 N N . HIS A 1 75 ? 22.935 -4.356 -10.112 1.00 40.00 75 HIS A N 1
ATOM 575 C CA . HIS A 1 75 ? 22.853 -3.103 -9.334 1.00 40.00 75 HIS A CA 1
ATOM 576 C C . HIS A 1 75 ? 22.436 -1.858 -10.149 1.00 40.00 75 HIS A C 1
ATOM 578 O O . HIS A 1 75 ? 22.975 -0.769 -9.950 1.00 40.00 75 HIS A O 1
ATOM 584 N N . GLY A 1 76 ? 21.504 -2.022 -11.096 1.00 44.31 76 GLY A N 1
ATOM 585 C CA . GLY A 1 76 ? 20.976 -0.921 -11.913 1.00 44.31 76 GLY A CA 1
ATOM 586 C C . GLY A 1 76 ? 21.958 -0.359 -12.948 1.00 44.31 76 GLY A C 1
ATOM 587 O O . GLY A 1 76 ? 21.711 0.704 -13.512 1.00 44.31 76 GLY A O 1
ATOM 588 N N . ARG A 1 77 ? 23.086 -1.036 -13.204 1.00 48.94 77 ARG A N 1
ATOM 589 C CA . ARG A 1 77 ? 24.033 -0.650 -14.257 1.00 48.94 77 ARG A CA 1
ATOM 590 C C . ARG A 1 77 ? 23.779 -1.474 -15.508 1.00 48.94 77 ARG A C 1
ATOM 592 O O . ARG A 1 77 ? 23.786 -2.701 -15.449 1.00 48.94 77 ARG A O 1
ATOM 599 N N . SER A 1 78 ? 23.630 -0.797 -16.639 1.00 65.31 78 SER A N 1
ATOM 600 C CA . SER A 1 78 ? 23.582 -1.415 -17.958 1.00 65.31 78 SER A CA 1
ATOM 601 C C . SER A 1 78 ? 24.711 -0.905 -18.851 1.00 65.31 78 SER A C 1
ATOM 603 O O . SER A 1 78 ? 25.330 0.132 -18.592 1.00 65.31 78 SER A O 1
ATOM 605 N N . TRP A 1 79 ? 25.012 -1.667 -19.895 1.00 69.44 79 TRP A N 1
ATOM 606 C CA . TRP A 1 79 ? 25.942 -1.291 -20.953 1.00 69.44 79 TRP A CA 1
ATOM 607 C C . TRP A 1 79 ? 25.257 -1.478 -22.303 1.00 69.44 79 TRP A C 1
ATOM 609 O O . TRP A 1 79 ? 24.392 -2.338 -22.449 1.00 69.44 79 TRP A O 1
ATOM 619 N N . LEU A 1 80 ? 25.637 -0.663 -23.286 1.00 78.00 80 LEU A N 1
ATOM 620 C CA . LEU A 1 80 ? 25.060 -0.685 -24.628 1.00 78.00 80 LEU A CA 1
ATOM 621 C C . LEU A 1 80 ? 26.104 -1.143 -25.643 1.00 78.00 80 LEU A C 1
ATOM 623 O O . LEU A 1 80 ? 27.223 -0.636 -25.659 1.00 78.00 80 LEU A O 1
ATOM 627 N N . THR A 1 81 ? 25.702 -2.039 -26.537 1.00 83.50 81 THR A N 1
ATOM 628 C CA . THR A 1 81 ? 26.438 -2.387 -27.757 1.00 83.50 81 THR A CA 1
ATOM 629 C C . THR A 1 81 ? 25.620 -2.003 -28.965 1.00 83.50 81 THR A C 1
ATOM 631 O O . THR A 1 81 ? 24.473 -2.419 -29.077 1.00 83.50 81 THR A O 1
ATOM 634 N N . ALA A 1 82 ? 26.193 -1.224 -29.878 1.00 86.62 82 ALA A N 1
ATOM 635 C CA . ALA A 1 82 ? 25.535 -0.918 -31.140 1.00 86.62 82 ALA A CA 1
ATOM 636 C C . ALA A 1 82 ? 25.406 -2.188 -31.998 1.00 86.62 82 ALA A C 1
ATOM 638 O O . ALA A 1 82 ? 26.353 -2.966 -32.109 1.00 86.62 82 ALA A O 1
ATOM 639 N N . ILE A 1 83 ? 24.240 -2.388 -32.614 1.00 91.00 83 ILE A N 1
ATOM 640 C CA . ILE A 1 83 ? 23.980 -3.508 -33.529 1.00 91.00 83 ILE A CA 1
ATOM 641 C C . ILE A 1 83 ? 24.492 -3.125 -34.923 1.00 91.00 83 ILE A C 1
ATOM 643 O O . ILE A 1 83 ? 23.725 -2.880 -35.852 1.00 91.00 83 ILE A O 1
ATOM 647 N N . GLU A 1 84 ? 25.810 -2.998 -35.045 1.00 86.50 84 GLU A N 1
ATOM 648 C CA . GLU A 1 84 ? 26.502 -2.690 -36.295 1.00 86.50 84 GLU A CA 1
ATOM 649 C C . GLU A 1 84 ? 27.906 -3.332 -36.314 1.00 86.50 84 GLU A C 1
ATOM 651 O O . GLU A 1 84 ? 28.548 -3.420 -35.264 1.00 86.50 84 GLU A O 1
ATOM 656 N N . PRO A 1 85 ? 28.404 -3.799 -37.477 1.00 90.50 85 PRO A N 1
ATOM 657 C CA . PRO A 1 85 ? 27.734 -3.854 -38.780 1.00 90.50 85 PRO A CA 1
ATOM 658 C C . PRO A 1 85 ? 26.656 -4.951 -38.855 1.00 90.50 85 PRO A C 1
ATOM 660 O O . PRO A 1 85 ? 26.641 -5.876 -38.047 1.00 90.50 85 PRO A O 1
ATOM 663 N N . LEU A 1 86 ? 25.757 -4.846 -39.840 1.00 90.62 86 LEU A N 1
ATOM 664 C CA . LEU A 1 86 ? 24.786 -5.893 -40.173 1.00 90.62 86 LEU A CA 1
ATOM 665 C C . LEU A 1 86 ? 25.307 -6.738 -41.356 1.00 90.62 86 LEU A C 1
ATOM 667 O O . LEU A 1 86 ? 25.813 -6.154 -42.317 1.00 90.62 86 LEU A O 1
ATOM 671 N N . PRO A 1 87 ? 25.172 -8.077 -41.331 1.00 93.31 87 PRO A N 1
ATOM 672 C CA . PRO A 1 87 ? 24.593 -8.874 -40.250 1.00 93.31 87 PRO A CA 1
ATOM 673 C C . PRO A 1 87 ? 25.460 -8.875 -38.977 1.00 93.31 87 PRO A C 1
ATOM 675 O O . PRO A 1 87 ? 26.671 -9.098 -39.016 1.00 93.31 87 PRO A O 1
ATOM 678 N N . PHE A 1 88 ? 24.814 -8.638 -37.836 1.00 95.50 88 PHE A N 1
ATOM 679 C CA . PHE A 1 88 ? 25.436 -8.577 -36.523 1.00 95.50 88 PHE A CA 1
ATOM 680 C C . PHE A 1 88 ? 25.346 -9.944 -35.852 1.00 95.50 88 PHE A C 1
ATOM 682 O O . PHE A 1 88 ? 24.290 -10.387 -35.397 1.00 95.50 88 PHE A O 1
ATOM 689 N N . VAL A 1 89 ? 26.480 -10.631 -35.821 1.00 96.00 89 VAL A N 1
ATOM 690 C CA . 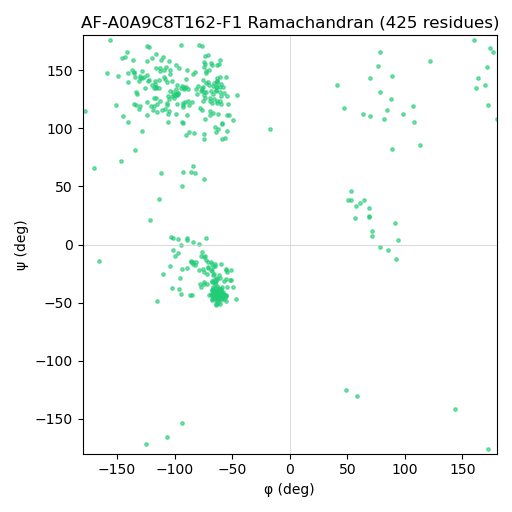VAL A 1 89 ? 26.577 -12.003 -35.312 1.00 96.00 89 VAL A CA 1
ATOM 691 C C . VAL A 1 89 ? 26.933 -12.046 -33.828 1.00 96.00 89 VAL A C 1
ATOM 693 O O . VAL A 1 89 ? 27.886 -11.399 -33.384 1.00 96.00 89 VAL A O 1
ATOM 696 N N . ILE A 1 90 ? 26.209 -12.886 -33.091 1.00 94.81 90 ILE A N 1
ATOM 697 C CA . ILE A 1 90 ? 26.337 -13.110 -31.652 1.00 94.81 90 ILE A CA 1
ATOM 698 C C . ILE A 1 90 ? 26.767 -14.560 -31.411 1.00 94.81 90 ILE A C 1
ATOM 700 O O . ILE A 1 90 ? 26.223 -15.496 -32.006 1.00 94.81 90 ILE A O 1
ATOM 704 N N . GLY A 1 91 ? 27.729 -14.775 -30.515 1.00 92.81 91 GLY A N 1
ATOM 705 C CA . GLY A 1 91 ? 28.181 -16.121 -30.174 1.00 92.81 91 GLY A CA 1
ATOM 706 C C . GLY A 1 91 ? 29.404 -16.148 -29.267 1.00 92.81 91 GLY A C 1
ATOM 707 O O . GLY A 1 91 ? 29.895 -15.123 -28.804 1.00 92.81 91 GLY A O 1
ATOM 708 N N . ARG A 1 92 ? 29.910 -17.352 -28.993 1.00 90.75 92 ARG A N 1
ATOM 709 C CA . ARG A 1 92 ? 31.073 -17.566 -28.115 1.00 90.75 92 ARG A CA 1
ATOM 710 C C . ARG A 1 92 ? 32.419 -17.399 -28.826 1.00 90.75 92 ARG A C 1
ATOM 712 O O . ARG A 1 92 ? 33.455 -17.283 -28.167 1.00 90.75 92 ARG A O 1
ATOM 719 N N . SER A 1 93 ? 32.435 -17.425 -30.162 1.00 90.44 93 SER A N 1
ATOM 720 C CA . SER A 1 93 ? 33.668 -17.248 -30.937 1.00 90.44 93 SER A CA 1
ATOM 721 C C . SER A 1 93 ? 34.147 -15.798 -30.894 1.00 90.44 93 SER A C 1
ATOM 723 O O . SER A 1 93 ? 33.362 -14.859 -30.931 1.00 90.44 93 SER A O 1
ATOM 725 N N . ASP A 1 94 ? 35.461 -15.628 -30.930 1.00 85.81 94 ASP A N 1
ATOM 726 C CA . ASP A 1 94 ? 36.165 -14.378 -31.246 1.00 85.81 94 ASP A CA 1
ATOM 727 C C . ASP A 1 94 ? 35.779 -13.738 -32.595 1.00 85.81 94 ASP A C 1
ATOM 729 O O . ASP A 1 94 ? 35.965 -12.539 -32.782 1.00 85.81 94 ASP A O 1
ATOM 733 N N . ARG A 1 95 ? 35.215 -14.526 -33.517 1.00 86.81 95 ARG A N 1
ATOM 734 C CA . ARG A 1 95 ? 34.690 -14.079 -34.816 1.00 86.81 95 ARG A CA 1
ATOM 735 C C . ARG A 1 95 ? 33.325 -13.385 -34.735 1.00 86.81 95 ARG A C 1
ATOM 737 O O . ARG A 1 95 ? 32.867 -12.862 -35.744 1.00 86.81 95 ARG A O 1
ATOM 744 N N . CYS A 1 96 ? 32.658 -13.416 -33.580 1.00 89.50 96 CYS A N 1
ATOM 745 C CA . CYS A 1 96 ? 31.368 -12.756 -33.385 1.00 89.50 96 CYS A CA 1
ATOM 746 C C . CYS A 1 96 ? 31.552 -11.267 -33.069 1.00 89.50 96 CYS A C 1
ATOM 748 O O . CYS A 1 96 ? 32.525 -10.870 -32.424 1.00 89.50 96 CYS A O 1
ATOM 750 N N . HIS A 1 97 ? 30.585 -10.452 -33.486 1.00 92.44 97 HIS A N 1
ATOM 751 C CA . HIS A 1 97 ? 30.561 -9.021 -33.187 1.00 92.44 97 HIS A CA 1
ATOM 752 C C . HIS A 1 97 ? 30.270 -8.791 -31.703 1.00 92.44 97 HIS A C 1
ATOM 754 O O . HIS A 1 97 ? 30.978 -8.033 -31.042 1.00 92.44 97 HIS A O 1
ATOM 760 N N . LEU A 1 98 ? 29.304 -9.539 -31.161 1.00 88.62 98 LEU A N 1
ATOM 761 C CA . LEU A 1 98 ? 29.091 -9.675 -29.726 1.00 88.62 98 LEU A CA 1
ATOM 762 C C . LEU A 1 98 ? 29.581 -11.048 -29.264 1.00 88.62 98 LEU A C 1
ATOM 764 O O . LEU A 1 98 ? 28.940 -12.075 -29.507 1.00 88.62 98 LEU A O 1
ATOM 768 N N . ARG A 1 99 ? 30.738 -11.050 -28.598 1.00 89.44 99 ARG A N 1
ATOM 769 C CA . ARG A 1 99 ? 31.325 -12.249 -28.002 1.00 89.44 99 ARG A CA 1
ATOM 770 C C . ARG A 1 99 ? 30.795 -12.441 -26.588 1.00 89.44 99 ARG A C 1
ATOM 772 O O . ARG A 1 99 ? 30.988 -11.580 -25.736 1.00 89.44 99 ARG A O 1
ATOM 779 N N . LEU A 1 100 ? 30.204 -13.600 -26.329 1.00 84.62 100 LEU A N 1
ATOM 780 C CA . LEU A 1 100 ? 29.691 -13.976 -25.014 1.00 84.62 100 LEU A CA 1
ATOM 781 C C . LEU A 1 100 ? 30.448 -15.207 -24.510 1.00 84.62 100 LEU A C 1
ATOM 783 O O . LEU A 1 100 ? 30.430 -16.256 -25.148 1.00 84.62 100 LEU A O 1
ATOM 787 N N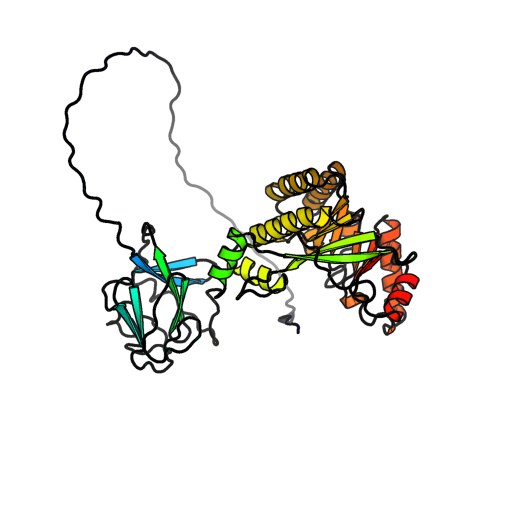 . SER A 1 101 ? 31.140 -15.097 -23.376 1.00 77.81 101 SER A N 1
ATOM 788 C CA . SER A 1 101 ? 32.078 -16.127 -22.894 1.00 77.81 101 SER A CA 1
ATOM 789 C C . SER A 1 101 ? 31.410 -17.364 -22.267 1.00 77.81 101 SER A C 1
ATOM 791 O O . SER A 1 101 ? 32.092 -18.355 -21.989 1.00 77.81 101 SER A O 1
ATOM 793 N N . SER A 1 102 ? 30.083 -17.354 -22.086 1.00 80.25 102 SER A N 1
ATOM 794 C CA . SER A 1 102 ? 29.330 -18.455 -21.470 1.00 80.25 102 SER A CA 1
ATOM 795 C C . SER A 1 102 ? 29.405 -19.756 -22.278 1.00 80.25 102 SER A C 1
ATOM 797 O O . SER A 1 102 ? 29.320 -19.774 -23.507 1.00 80.25 102 SER A O 1
ATOM 799 N N . ARG A 1 103 ? 29.519 -20.891 -21.575 1.00 81.69 103 ARG A N 1
ATOM 800 C CA . ARG A 1 103 ? 29.547 -22.227 -22.196 1.00 81.69 103 ARG A CA 1
ATOM 801 C C . ARG A 1 103 ? 28.212 -22.635 -22.813 1.00 81.69 103 ARG A C 1
ATOM 803 O O . ARG A 1 103 ? 28.222 -23.475 -23.708 1.00 81.69 103 ARG A O 1
ATOM 810 N N . GLU A 1 104 ? 27.118 -22.022 -22.375 1.00 82.50 104 GLU A N 1
ATOM 811 C CA . GLU A 1 104 ? 25.764 -22.245 -22.893 1.00 82.50 104 GLU A CA 1
ATOM 812 C C . GLU A 1 104 ? 25.543 -21.627 -24.279 1.00 82.50 104 GLU A C 1
ATOM 814 O O . GLU A 1 104 ? 24.529 -21.887 -24.924 1.00 82.50 104 GLU A O 1
ATOM 819 N N . ILE A 1 105 ? 26.496 -20.822 -24.748 1.00 88.94 105 ILE A N 1
ATOM 820 C CA . ILE A 1 105 ? 26.405 -20.105 -26.011 1.00 88.94 105 ILE A CA 1
ATOM 821 C C . ILE A 1 105 ? 27.236 -20.841 -27.065 1.00 88.94 105 ILE A C 1
ATOM 823 O O . ILE A 1 105 ? 28.397 -21.216 -26.854 1.00 88.94 105 ILE A O 1
ATOM 827 N N . SER A 1 106 ? 26.614 -21.063 -28.221 1.00 91.81 106 SER A N 1
ATOM 828 C CA . SER A 1 106 ? 27.226 -21.694 -29.393 1.00 91.81 106 SER A CA 1
ATOM 829 C C . SER A 1 106 ? 28.288 -20.775 -29.998 1.00 91.81 106 SER A C 1
ATOM 831 O O . SER A 1 106 ? 28.265 -19.561 -29.803 1.00 91.81 106 SER A O 1
ATOM 833 N N . ARG A 1 107 ? 29.257 -21.336 -30.736 1.00 91.31 107 ARG A N 1
ATOM 834 C CA . ARG A 1 107 ? 30.348 -20.540 -31.338 1.00 91.31 107 ARG A CA 1
ATOM 835 C C . ARG A 1 107 ? 29.810 -19.406 -32.212 1.00 91.31 107 ARG A C 1
ATOM 837 O O . ARG A 1 107 ? 30.288 -18.288 -32.077 1.00 91.31 107 ARG A O 1
ATOM 844 N N . MET A 1 108 ? 28.812 -19.727 -33.026 1.00 94.88 108 MET A N 1
ATOM 845 C CA . MET A 1 108 ? 27.922 -18.817 -33.740 1.00 94.88 108 MET A CA 1
ATOM 846 C C . MET A 1 108 ? 26.526 -19.188 -33.239 1.00 94.88 108 MET A C 1
ATOM 848 O O . MET A 1 108 ? 26.179 -20.365 -33.310 1.00 94.88 108 MET A O 1
ATOM 852 N N . HIS A 1 109 ? 25.799 -18.270 -32.612 1.00 94.69 109 HIS A N 1
ATOM 853 C CA . HIS A 1 109 ? 24.565 -18.609 -31.894 1.00 94.69 109 HIS A CA 1
ATOM 854 C C . HIS A 1 109 ? 23.344 -17.964 -32.540 1.00 94.69 109 HIS A C 1
ATOM 856 O O . HIS A 1 109 ? 22.368 -18.649 -32.821 1.00 94.69 109 HIS A O 1
ATOM 862 N N . ALA A 1 110 ? 23.422 -16.669 -32.827 1.00 96.88 110 ALA A N 1
ATOM 863 C CA . ALA A 1 110 ? 22.354 -15.938 -33.485 1.00 96.88 110 ALA A CA 1
ATOM 864 C C . ALA A 1 110 ? 22.921 -14.857 -34.399 1.00 96.88 110 ALA A C 1
ATOM 866 O O . ALA A 1 110 ? 24.064 -14.416 -34.244 1.00 96.88 110 ALA A O 1
ATOM 867 N N . GLU A 1 111 ? 22.096 -14.412 -35.334 1.00 96.94 111 GLU A N 1
ATOM 868 C CA . GLU A 1 111 ? 22.419 -13.328 -36.247 1.00 96.94 111 GLU A CA 1
ATOM 869 C C . GLU A 1 111 ? 21.261 -12.342 -36.317 1.00 96.94 111 GLU A C 1
ATOM 871 O O . GLU A 1 111 ? 20.117 -12.733 -36.556 1.00 96.94 111 GLU A O 1
ATOM 876 N N . ILE A 1 112 ? 21.575 -11.062 -36.133 1.00 97.06 112 ILE A N 1
ATOM 877 C CA . ILE A 1 112 ? 20.648 -9.959 -36.365 1.00 97.06 112 ILE A CA 1
ATOM 878 C C . ILE A 1 112 ? 20.952 -9.362 -37.735 1.00 97.06 112 ILE A C 1
ATOM 880 O O . ILE A 1 112 ? 22.098 -9.025 -38.026 1.00 97.06 112 ILE A O 1
ATOM 884 N N . HIS A 1 113 ? 19.945 -9.210 -38.583 1.00 93.94 113 HIS A N 1
ATOM 885 C CA . HIS A 1 113 ? 20.108 -8.680 -39.932 1.00 93.94 113 HIS A CA 1
ATOM 886 C C . HIS A 1 113 ? 19.011 -7.669 -40.273 1.00 93.94 113 HIS A C 1
ATOM 888 O O . HIS A 1 113 ? 17.959 -7.610 -39.636 1.00 93.94 113 HIS A O 1
ATOM 894 N N . GLN A 1 114 ? 19.294 -6.823 -41.263 1.00 91.44 114 GLN A N 1
ATOM 895 C CA . GLN A 1 114 ? 18.352 -5.823 -41.755 1.00 91.44 114 GLN A CA 1
ATOM 896 C C . GLN A 1 114 ? 17.247 -6.513 -42.567 1.00 91.44 114 GLN A C 1
ATOM 898 O O . GLN A 1 114 ? 17.554 -7.271 -43.486 1.00 91.44 114 GLN A O 1
ATOM 903 N N . HIS A 1 115 ? 15.988 -6.183 -42.283 1.00 86.56 115 HIS A N 1
ATOM 904 C CA . HIS A 1 115 ? 14.854 -6.487 -43.157 1.00 86.56 115 HIS A CA 1
ATOM 905 C C . HIS A 1 115 ? 13.961 -5.249 -43.243 1.00 86.56 115 HIS A C 1
ATOM 907 O O . HIS A 1 115 ? 13.491 -4.740 -42.223 1.00 86.56 115 HIS A O 1
ATOM 913 N N . ASP A 1 116 ? 13.754 -4.734 -44.454 1.00 82.25 116 ASP A N 1
ATOM 914 C CA . ASP A 1 116 ? 13.082 -3.454 -44.700 1.00 82.25 116 ASP A CA 1
ATOM 915 C C . ASP A 1 116 ? 13.646 -2.311 -43.820 1.00 82.25 116 ASP A C 1
ATOM 917 O O . ASP A 1 116 ? 14.852 -2.043 -43.806 1.00 82.25 116 ASP A O 1
ATOM 921 N N . SER A 1 117 ? 12.779 -1.627 -43.065 1.00 71.75 117 SER A N 1
ATOM 922 C CA . SER A 1 117 ? 13.129 -0.556 -42.125 1.00 71.75 117 SER A CA 1
ATOM 923 C C . SER A 1 117 ? 13.435 -1.040 -40.699 1.00 71.75 117 SER A C 1
ATOM 925 O O . SER A 1 117 ? 13.629 -0.204 -39.816 1.00 71.75 117 SER A O 1
ATOM 927 N N . GLY A 1 118 ? 13.443 -2.353 -40.449 1.00 84.56 118 GLY A N 1
ATOM 928 C CA . GLY A 1 118 ? 13.613 -2.957 -39.124 1.00 84.56 118 GLY A CA 1
ATOM 929 C C . GLY A 1 118 ? 14.761 -3.965 -39.052 1.00 84.56 118 GLY A C 1
ATOM 930 O O . GLY A 1 118 ? 15.559 -4.108 -39.982 1.00 84.56 118 GLY A O 1
ATOM 931 N N . LEU A 1 119 ? 14.841 -4.661 -37.917 1.00 92.94 119 LEU A N 1
ATOM 932 C CA . LEU A 1 119 ? 15.795 -5.743 -37.683 1.00 92.94 119 LEU A CA 1
ATOM 933 C C . LEU A 1 119 ? 15.050 -7.059 -37.461 1.00 92.94 119 LEU A C 1
ATOM 935 O O . LEU A 1 119 ? 14.030 -7.092 -36.771 1.00 92.94 119 LEU A O 1
ATOM 939 N N . LEU A 1 120 ? 15.589 -8.141 -38.014 1.00 95.06 120 LEU A N 1
ATOM 940 C CA . LEU A 1 120 ? 15.193 -9.507 -37.690 1.00 95.06 120 LEU A CA 1
ATOM 941 C C . LEU A 1 120 ? 16.341 -10.207 -36.974 1.00 95.06 120 LEU A C 1
ATOM 943 O O . LEU A 1 120 ? 17.511 -9.935 -37.244 1.00 95.06 120 LEU A O 1
ATOM 947 N N . ILE A 1 121 ? 16.008 -11.140 -36.092 1.00 96.88 121 ILE A N 1
ATOM 948 C CA . ILE A 1 121 ? 16.951 -12.081 -35.501 1.00 96.88 121 ILE A CA 1
ATOM 949 C C . ILE A 1 121 ? 16.634 -13.496 -35.963 1.00 96.88 121 ILE A C 1
ATOM 951 O O . ILE A 1 121 ? 15.471 -13.886 -36.041 1.00 96.88 121 ILE A O 1
ATOM 955 N N . ARG A 1 122 ? 17.670 -14.289 -36.216 1.00 96.44 122 ARG A N 1
ATOM 956 C CA . ARG A 1 122 ? 17.546 -15.725 -36.462 1.00 96.44 122 ARG A CA 1
ATOM 957 C C . ARG A 1 122 ? 18.518 -16.517 -35.605 1.00 96.44 122 ARG A C 1
ATOM 959 O O . ARG A 1 122 ? 19.637 -16.070 -35.343 1.00 96.44 122 ARG A O 1
ATOM 966 N N . ASP A 1 123 ? 18.080 -17.694 -35.182 1.00 96.00 123 ASP A N 1
ATOM 967 C CA . ASP A 1 123 ? 18.928 -18.673 -34.508 1.00 96.00 123 ASP A CA 1
ATOM 968 C C . ASP A 1 123 ? 19.805 -19.397 -35.541 1.00 96.00 123 ASP A C 1
ATOM 970 O O . ASP A 1 123 ? 19.309 -19.848 -36.572 1.00 96.00 123 ASP A O 1
ATOM 974 N N . LEU A 1 124 ? 21.109 -19.506 -35.279 1.00 95.06 124 LEU A N 1
ATOM 975 C CA . LEU A 1 124 ? 22.068 -20.189 -36.156 1.00 95.06 124 LEU A CA 1
ATOM 976 C C . LEU A 1 124 ? 22.249 -21.655 -35.735 1.00 95.06 124 LEU A C 1
ATOM 978 O O . LEU A 1 124 ? 23.373 -22.106 -35.513 1.00 95.06 124 LEU A O 1
ATOM 982 N N . GLU A 1 125 ? 21.133 -22.368 -35.573 1.00 92.56 125 GLU A N 1
ATOM 983 C CA . GLU A 1 125 ? 21.081 -23.759 -35.097 1.00 92.56 125 GLU A CA 1
ATOM 984 C C . GLU A 1 125 ? 21.824 -23.951 -33.766 1.00 92.56 125 GLU A C 1
ATOM 986 O O . GLU A 1 125 ? 22.637 -24.861 -33.564 1.00 92.56 125 GLU A O 1
ATOM 991 N N . SER A 1 126 ? 21.573 -23.039 -32.833 1.00 92.69 126 SER A N 1
ATOM 992 C CA . SER A 1 126 ? 22.262 -23.032 -31.559 1.00 92.69 126 SER A CA 1
ATOM 993 C C . SER A 1 126 ? 21.800 -24.175 -30.652 1.00 92.69 126 SER A C 1
ATOM 995 O O . SER A 1 126 ? 20.648 -24.612 -30.667 1.00 92.69 126 SER A O 1
ATOM 997 N N . THR A 1 127 ? 22.707 -24.656 -29.798 1.00 88.25 127 THR A N 1
ATOM 998 C CA . THR A 1 127 ? 22.458 -25.836 -28.955 1.00 88.25 127 THR A CA 1
ATOM 999 C C . THR A 1 127 ? 21.323 -25.601 -27.959 1.00 88.25 127 THR A C 1
ATOM 1001 O O . THR A 1 127 ? 20.495 -26.483 -27.756 1.00 88.25 127 THR A O 1
ATOM 1004 N N . ASN A 1 128 ? 21.268 -24.406 -27.366 1.00 84.56 128 ASN A N 1
ATOM 1005 C CA . ASN A 1 128 ? 20.272 -24.052 -26.352 1.00 84.56 128 ASN A CA 1
ATOM 1006 C C . ASN A 1 128 ? 19.118 -23.205 -26.904 1.00 84.56 128 ASN A C 1
ATOM 1008 O O . ASN A 1 128 ? 18.141 -22.979 -26.197 1.00 84.56 128 ASN A O 1
ATOM 1012 N N . GLY A 1 129 ? 19.186 -22.799 -28.174 1.00 90.19 129 GLY A N 1
ATOM 1013 C CA . GLY A 1 129 ? 18.199 -21.942 -28.812 1.00 90.19 129 GLY A CA 1
ATOM 1014 C C . GLY A 1 129 ? 18.304 -20.470 -28.414 1.00 90.19 129 GLY A C 1
ATOM 1015 O O . GLY A 1 129 ? 18.707 -20.118 -27.307 1.00 90.19 129 GLY A O 1
ATOM 1016 N N . THR A 1 130 ? 17.847 -19.628 -29.332 1.00 92.00 130 THR A N 1
ATOM 1017 C CA . THR A 1 130 ? 17.594 -18.204 -29.126 1.00 92.00 130 THR A CA 1
ATOM 1018 C C . THR A 1 130 ? 16.135 -17.986 -28.738 1.00 92.00 130 THR A C 1
ATOM 1020 O O . THR A 1 130 ? 15.225 -18.564 -29.347 1.00 92.00 130 THR A O 1
ATOM 1023 N N . PHE A 1 131 ? 15.897 -17.129 -27.747 1.00 89.62 131 PHE A N 1
ATOM 1024 C CA . PHE A 1 131 ? 14.550 -16.772 -27.308 1.00 89.62 131 PHE A CA 1
ATOM 1025 C C . PHE A 1 131 ? 14.317 -15.276 -27.476 1.00 89.62 131 PHE A C 1
ATOM 1027 O O . PHE A 1 131 ? 15.167 -14.471 -27.104 1.00 89.62 131 PHE A O 1
ATOM 1034 N N . LEU A 1 132 ? 13.138 -14.927 -27.982 1.00 89.06 132 LEU A N 1
ATOM 1035 C CA . LEU A 1 132 ? 12.635 -13.563 -28.081 1.00 89.06 132 LEU A CA 1
ATOM 1036 C C . LEU A 1 132 ? 11.403 -13.447 -27.182 1.00 89.06 132 LEU A C 1
ATOM 1038 O O . LEU A 1 132 ? 10.449 -14.215 -27.326 1.00 89.06 132 LEU A O 1
ATOM 1042 N N . ASN A 1 133 ? 11.444 -12.535 -26.210 1.00 80.75 133 ASN A N 1
ATOM 1043 C CA . ASN A 1 133 ? 10.390 -12.324 -25.213 1.00 80.75 133 ASN A CA 1
ATOM 1044 C C . ASN A 1 133 ? 9.964 -13.631 -24.510 1.00 80.75 133 ASN A C 1
ATOM 1046 O O . ASN A 1 133 ? 8.788 -13.888 -24.251 1.00 80.75 133 ASN A O 1
ATOM 1050 N N . GLY A 1 134 ? 10.944 -14.502 -24.236 1.00 75.00 134 GLY A N 1
ATOM 1051 C CA . GLY A 1 134 ? 10.752 -15.798 -23.579 1.00 75.00 134 GLY A CA 1
ATOM 1052 C C . GLY A 1 134 ? 10.218 -16.928 -24.458 1.00 75.00 134 GLY A C 1
ATOM 1053 O O . GLY A 1 134 ? 10.109 -18.054 -23.976 1.00 75.00 134 GLY A O 1
ATOM 1054 N N . LYS A 1 135 ? 9.912 -16.673 -25.733 1.00 83.19 135 LYS A N 1
ATOM 1055 C CA . LYS A 1 135 ? 9.517 -17.710 -26.692 1.00 83.19 135 LYS A CA 1
ATOM 1056 C C . LYS A 1 135 ? 10.722 -18.115 -27.530 1.00 83.19 135 LYS A C 1
ATOM 1058 O O . LYS A 1 135 ? 11.415 -17.260 -28.077 1.00 83.19 135 LYS A O 1
ATOM 1063 N N . ARG A 1 136 ? 10.974 -19.422 -27.639 1.00 89.06 136 ARG A N 1
ATOM 1064 C CA . ARG A 1 136 ? 12.033 -19.945 -28.512 1.00 89.06 136 ARG A CA 1
ATOM 1065 C C . ARG A 1 136 ? 11.691 -19.614 -29.963 1.00 89.06 136 ARG A C 1
ATOM 1067 O O . ARG A 1 136 ? 10.560 -19.860 -30.383 1.00 89.06 136 ARG A O 1
ATOM 1074 N N . LEU A 1 137 ? 12.650 -19.083 -30.717 1.00 91.81 137 LEU A N 1
ATOM 1075 C CA . LEU A 1 137 ? 12.450 -18.794 -32.136 1.00 91.81 137 LEU A CA 1
ATOM 1076 C C . LEU A 1 137 ? 12.192 -20.091 -32.921 1.00 91.81 137 LEU A C 1
ATOM 1078 O O . LEU A 1 137 ? 12.885 -21.090 -32.734 1.00 91.81 137 LEU A O 1
ATOM 1082 N N . GLN A 1 138 ? 11.197 -20.059 -33.811 1.00 85.81 138 GLN A N 1
ATOM 1083 C CA . GLN A 1 138 ? 10.893 -21.121 -34.783 1.00 85.81 138 GLN A CA 1
ATOM 1084 C C . GLN A 1 138 ? 11.139 -20.627 -36.221 1.00 85.81 138 GLN A C 1
ATOM 1086 O O . GLN A 1 138 ? 10.344 -20.877 -37.121 1.00 85.81 138 GLN A O 1
ATOM 1091 N N . GLY A 1 139 ? 12.205 -19.849 -36.414 1.00 87.94 139 GLY A N 1
ATOM 1092 C CA . GLY A 1 139 ? 12.506 -19.128 -37.649 1.00 87.94 139 GLY A CA 1
ATOM 1093 C C . GLY A 1 139 ? 13.129 -17.772 -37.334 1.00 87.94 139 GLY A C 1
ATOM 1094 O O . GLY A 1 139 ? 13.911 -17.651 -36.388 1.00 87.94 139 GLY A O 1
ATOM 1095 N N . GLU A 1 140 ? 12.758 -16.754 -38.103 1.00 92.44 140 GLU A N 1
ATOM 1096 C CA . GLU A 1 140 ? 13.171 -15.372 -37.854 1.00 92.44 140 GLU A CA 1
ATOM 1097 C C . GLU A 1 140 ? 12.164 -14.662 -36.938 1.00 92.44 140 GLU A C 1
ATOM 1099 O O . GLU A 1 140 ? 10.956 -14.891 -37.021 1.00 92.44 140 GLU A O 1
ATOM 1104 N N . GLY A 1 141 ? 12.659 -13.813 -36.041 1.00 91.75 141 GLY A N 1
ATOM 1105 C CA . GLY A 1 141 ? 11.855 -12.969 -35.161 1.00 91.75 141 GLY A CA 1
ATOM 1106 C C . GLY A 1 141 ? 12.084 -11.495 -35.465 1.00 91.75 141 GLY A C 1
ATOM 1107 O O . GLY A 1 141 ? 13.226 -11.067 -35.607 1.00 91.75 141 GLY A O 1
ATOM 1108 N N . THR A 1 142 ? 11.015 -10.708 -35.555 1.00 93.56 142 THR A N 1
ATOM 1109 C CA . THR A 1 142 ? 11.117 -9.251 -35.709 1.00 93.56 142 THR A CA 1
ATOM 1110 C C . THR A 1 142 ? 11.490 -8.592 -34.392 1.00 93.56 142 THR A C 1
ATOM 1112 O O . THR A 1 142 ? 10.884 -8.904 -33.374 1.00 93.56 142 THR A O 1
ATOM 1115 N N . LEU A 1 143 ? 12.467 -7.684 -34.429 1.00 92.25 143 LEU A N 1
ATOM 1116 C CA . LEU A 1 143 ? 12.913 -6.926 -33.265 1.00 92.25 143 LEU A CA 1
ATOM 1117 C C . LEU A 1 143 ? 12.248 -5.548 -33.212 1.00 92.25 143 LEU A C 1
ATOM 1119 O O . LEU A 1 143 ? 12.294 -4.774 -34.173 1.00 92.25 143 LEU A O 1
ATOM 1123 N N . ALA A 1 144 ? 11.698 -5.226 -32.051 1.00 89.62 144 ALA A N 1
ATOM 1124 C CA . ALA A 1 144 ? 11.201 -3.917 -31.666 1.00 89.62 144 ALA A CA 1
ATOM 1125 C C . ALA A 1 144 ? 12.006 -3.342 -30.487 1.00 89.62 144 ALA A C 1
ATOM 1127 O O . ALA A 1 144 ? 12.749 -4.041 -29.798 1.00 89.62 144 ALA A O 1
ATOM 1128 N N . ASP A 1 145 ? 11.874 -2.034 -30.256 1.00 85.94 145 ASP A N 1
ATOM 1129 C CA . ASP A 1 145 ? 12.400 -1.397 -29.045 1.00 85.94 145 ASP A CA 1
ATOM 1130 C C . ASP A 1 145 ? 11.742 -1.997 -27.793 1.00 85.94 145 ASP A C 1
ATOM 1132 O O . ASP A 1 145 ? 10.519 -2.119 -27.731 1.00 85.94 145 ASP A O 1
ATOM 1136 N N . GLY A 1 146 ? 12.558 -2.368 -26.807 1.00 80.19 146 GLY A N 1
ATOM 1137 C CA . GLY A 1 146 ? 12.133 -3.002 -25.560 1.00 80.19 146 GLY A CA 1
ATOM 1138 C C . GLY A 1 146 ? 12.142 -4.533 -25.573 1.00 80.19 146 GLY A C 1
ATOM 1139 O O . GLY A 1 146 ? 12.074 -5.122 -24.495 1.00 80.19 146 GLY A O 1
ATOM 1140 N N . ASP A 1 147 ? 12.279 -5.177 -26.737 1.00 89.31 147 ASP A N 1
ATOM 1141 C CA . ASP A 1 147 ? 12.300 -6.641 -26.832 1.00 89.31 147 ASP A CA 1
ATOM 1142 C C . ASP A 1 147 ? 13.456 -7.260 -26.043 1.00 89.31 147 ASP A C 1
ATOM 1144 O O . ASP A 1 147 ? 14.567 -6.729 -26.009 1.00 89.31 147 ASP A O 1
ATOM 1148 N N . ILE A 1 148 ? 13.207 -8.424 -25.447 1.00 84.94 148 ILE A N 1
ATOM 1149 C CA . ILE A 1 148 ? 14.183 -9.162 -24.650 1.00 84.94 148 ILE A CA 1
ATOM 1150 C C . ILE A 1 148 ? 14.684 -10.383 -25.416 1.00 84.94 148 ILE A C 1
ATOM 1152 O O . ILE A 1 148 ? 13.915 -11.276 -25.778 1.00 84.94 148 ILE A O 1
ATOM 1156 N N . LEU A 1 149 ? 15.996 -10.440 -25.620 1.00 90.44 149 LEU A N 1
ATOM 1157 C CA . LEU A 1 149 ? 16.707 -11.550 -26.236 1.00 90.44 149 LEU A CA 1
ATOM 1158 C C . LEU A 1 149 ? 17.427 -12.375 -25.177 1.00 90.44 149 LEU A C 1
ATOM 1160 O O . LEU A 1 149 ? 18.169 -11.825 -24.365 1.00 90.44 149 LEU A O 1
ATOM 1164 N N . HIS A 1 150 ? 17.266 -13.698 -25.233 1.00 88.06 150 HIS A N 1
ATOM 1165 C CA . HIS A 1 150 ? 18.049 -14.622 -24.416 1.00 88.06 150 HIS A CA 1
ATOM 1166 C C . HIS A 1 150 ? 18.921 -15.539 -25.271 1.00 88.06 150 HIS A C 1
ATOM 1168 O O . HIS A 1 150 ? 18.447 -16.151 -26.235 1.00 88.06 150 HIS A O 1
ATOM 1174 N N . PHE A 1 151 ? 20.173 -15.685 -24.833 1.00 87.62 151 PHE A N 1
ATOM 1175 C CA . PHE A 1 151 ? 21.162 -16.618 -25.370 1.00 87.62 151 PHE A CA 1
ATOM 1176 C C . PHE A 1 151 ? 21.748 -17.436 -24.211 1.00 87.62 151 PHE A C 1
ATOM 1178 O O . PHE A 1 151 ? 22.632 -16.969 -23.485 1.00 87.62 151 PHE A O 1
ATOM 1185 N N . GLY A 1 152 ? 21.228 -18.647 -23.992 1.00 81.06 152 GLY A N 1
ATOM 1186 C CA . GLY A 1 152 ? 21.477 -19.377 -22.741 1.00 81.06 152 GLY A CA 1
ATOM 1187 C C . GLY A 1 152 ? 21.001 -18.562 -21.531 1.00 81.06 152 GLY A C 1
ATOM 1188 O O . GLY A 1 152 ? 19.891 -18.036 -21.537 1.00 81.06 152 GLY A O 1
ATOM 1189 N N . SER A 1 153 ? 21.853 -18.417 -20.517 1.00 71.62 153 SER A N 1
ATOM 1190 C CA . SER A 1 153 ? 21.592 -17.613 -19.317 1.00 71.62 153 SER A CA 1
ATOM 1191 C C . SER A 1 153 ? 21.784 -16.097 -19.483 1.00 71.62 153 SER A C 1
ATOM 1193 O O . SER A 1 153 ? 21.662 -15.376 -18.497 1.00 71.62 153 SER A O 1
ATOM 1195 N N . VAL A 1 154 ? 22.164 -15.601 -20.666 1.00 77.75 154 VAL A N 1
ATOM 1196 C CA . VAL A 1 154 ? 22.461 -14.172 -20.877 1.00 77.75 154 VAL A CA 1
ATOM 1197 C C . VAL A 1 154 ? 21.261 -13.475 -21.506 1.00 77.75 154 VAL A C 1
ATOM 1199 O O . VAL A 1 154 ? 20.703 -13.974 -22.483 1.00 77.75 154 VAL A O 1
ATOM 1202 N N . GLU A 1 155 ? 20.899 -12.316 -20.962 1.00 82.94 155 GLU A N 1
ATOM 1203 C CA . GLU A 1 155 ? 19.747 -11.521 -21.379 1.00 82.94 155 GLU A CA 1
ATOM 1204 C C . GLU A 1 155 ? 20.186 -10.153 -21.930 1.00 82.94 155 GLU A C 1
ATOM 1206 O O . GLU A 1 155 ? 21.069 -9.496 -21.372 1.00 82.94 155 GLU A O 1
ATOM 1211 N N . PHE A 1 156 ? 19.563 -9.724 -23.026 1.00 87.06 156 PHE A N 1
ATOM 1212 C CA . PHE A 1 156 ? 19.756 -8.409 -23.634 1.00 87.06 156 PHE A CA 1
ATOM 1213 C C . PHE A 1 156 ? 18.416 -7.754 -23.924 1.00 87.06 156 PHE A C 1
ATOM 1215 O O . PHE A 1 156 ? 17.512 -8.407 -24.440 1.00 87.06 156 PHE A O 1
ATOM 1222 N N . ARG A 1 157 ? 18.319 -6.448 -23.694 1.00 85.38 157 ARG A N 1
ATOM 1223 C CA . ARG A 1 157 ? 17.192 -5.640 -24.152 1.00 85.38 157 ARG A CA 1
ATOM 1224 C C . ARG A 1 157 ? 17.547 -4.899 -25.431 1.00 85.38 157 ARG A C 1
ATOM 1226 O O . ARG A 1 157 ? 18.563 -4.212 -25.508 1.00 85.38 157 ARG A O 1
ATOM 1233 N N . VAL A 1 158 ? 16.693 -5.005 -26.436 1.00 89.31 158 VAL A N 1
ATOM 1234 C CA . VAL A 1 158 ? 16.812 -4.253 -27.681 1.00 89.31 158 VAL A CA 1
ATOM 1235 C C . VAL A 1 158 ? 16.410 -2.807 -27.415 1.00 89.31 158 VAL A C 1
ATOM 1237 O O . VAL A 1 158 ? 15.353 -2.540 -26.849 1.00 89.31 158 VAL A O 1
ATOM 1240 N N . ARG A 1 159 ? 17.253 -1.853 -27.814 1.00 86.19 159 ARG A N 1
ATOM 1241 C CA . ARG A 1 159 ? 16.972 -0.419 -27.696 1.00 86.19 159 ARG A CA 1
ATOM 1242 C C . ARG A 1 159 ? 17.129 0.270 -29.042 1.00 86.19 159 ARG A C 1
ATOM 1244 O O . ARG A 1 159 ? 18.141 0.096 -29.717 1.00 86.19 159 ARG A O 1
ATOM 1251 N N . SER A 1 160 ? 16.180 1.119 -29.402 1.00 86.31 160 SER A N 1
ATOM 1252 C CA . SER A 1 160 ? 16.234 2.010 -30.552 1.00 86.31 160 SER A CA 1
ATOM 1253 C C . SER A 1 160 ? 16.243 3.453 -30.049 1.00 86.31 160 SER A C 1
ATOM 1255 O O . SER A 1 160 ? 15.297 3.918 -29.420 1.00 86.31 160 SER A O 1
ATOM 1257 N N . HIS A 1 161 ? 17.348 4.168 -30.262 1.00 72.94 161 HIS A N 1
ATOM 1258 C CA . HIS A 1 161 ? 17.511 5.519 -29.723 1.00 72.94 161 HIS A CA 1
ATOM 1259 C C . HIS A 1 161 ? 17.396 6.595 -30.806 1.00 72.94 161 HIS A C 1
ATOM 1261 O O . HIS A 1 161 ? 17.953 6.476 -31.903 1.00 72.94 161 HIS A O 1
ATOM 1267 N N . ARG A 1 162 ? 16.726 7.698 -30.447 1.00 64.56 162 ARG A N 1
ATOM 1268 C CA . ARG A 1 162 ? 16.688 8.960 -31.199 1.00 64.56 162 ARG A CA 1
ATOM 1269 C C . ARG A 1 162 ? 16.638 10.143 -30.214 1.00 64.56 162 ARG A C 1
ATOM 1271 O O . ARG A 1 162 ? 15.594 10.335 -29.596 1.00 64.56 162 ARG A O 1
ATOM 1278 N N . PRO A 1 163 ? 17.697 10.967 -30.073 1.00 53.88 163 PRO A N 1
ATOM 1279 C CA . PRO A 1 163 ? 19.050 10.849 -30.641 1.00 53.88 163 PRO A CA 1
ATOM 1280 C C . PRO A 1 163 ? 19.864 9.704 -29.993 1.00 53.88 163 PRO A C 1
ATOM 1282 O O . PRO A 1 163 ? 19.475 9.230 -28.927 1.00 53.88 163 PRO A O 1
ATOM 1285 N N . PRO A 1 164 ? 20.973 9.235 -30.603 1.00 52.97 164 PRO A N 1
ATOM 1286 C CA . PRO A 1 164 ? 21.814 8.205 -29.992 1.00 52.97 164 PRO A CA 1
ATOM 1287 C C . PRO A 1 164 ? 22.355 8.689 -28.635 1.00 52.97 164 PRO A C 1
ATOM 1289 O O . PRO A 1 164 ? 22.755 9.854 -28.530 1.00 52.97 164 PRO A O 1
ATOM 1292 N N . PRO A 1 165 ? 22.374 7.835 -27.595 1.00 53.69 165 PRO A N 1
ATOM 1293 C CA . PRO A 1 165 ? 22.951 8.194 -26.309 1.00 53.69 165 PRO A CA 1
ATOM 1294 C C . PRO A 1 165 ? 24.454 8.452 -26.485 1.00 53.69 165 PRO A C 1
ATOM 1296 O O . PRO A 1 165 ? 25.058 7.905 -27.413 1.00 53.69 165 PRO A O 1
ATOM 1299 N N . PRO A 1 166 ? 25.091 9.267 -25.622 1.00 48.44 166 PRO A N 1
ATOM 1300 C CA . PRO A 1 166 ? 26.543 9.370 -25.610 1.00 48.44 166 PRO A CA 1
ATOM 1301 C C . PRO A 1 166 ? 27.107 7.974 -25.329 1.00 48.44 166 PRO A C 1
ATOM 1303 O O . PRO A 1 166 ? 27.016 7.471 -24.209 1.00 48.44 166 PRO A O 1
ATOM 1306 N N . VAL A 1 167 ? 27.618 7.320 -26.373 1.00 47.88 167 VAL A N 1
ATOM 1307 C CA . VAL A 1 167 ? 28.140 5.957 -26.302 1.00 47.88 167 VAL A CA 1
ATOM 1308 C C . VAL A 1 167 ? 29.366 6.001 -25.395 1.00 47.88 167 VAL A C 1
ATOM 1310 O O . VAL A 1 167 ? 30.438 6.440 -25.802 1.00 47.88 167 VAL A O 1
ATOM 1313 N N . ARG A 1 168 ? 29.224 5.582 -24.135 1.00 45.22 168 ARG A N 1
ATOM 1314 C CA . ARG A 1 168 ? 30.376 5.070 -23.395 1.00 45.22 168 ARG A CA 1
ATOM 1315 C C . ARG A 1 168 ? 30.636 3.687 -23.967 1.00 45.22 168 ARG A C 1
ATOM 1317 O O . ARG A 1 168 ? 30.013 2.721 -23.542 1.00 45.22 168 ARG A O 1
ATOM 1324 N N . GLU A 1 169 ? 31.484 3.630 -24.989 1.00 41.78 169 GLU A N 1
ATOM 1325 C CA . GLU A 1 169 ? 32.039 2.371 -25.474 1.00 41.78 169 GLU A CA 1
ATOM 1326 C C . GLU A 1 169 ? 32.776 1.736 -24.294 1.00 41.78 169 GLU A C 1
ATOM 1328 O O . GLU A 1 169 ? 33.826 2.216 -23.867 1.00 41.78 169 GLU A O 1
ATOM 1333 N N . PHE A 1 170 ? 32.182 0.707 -23.691 1.00 44.41 170 PHE A N 1
ATOM 1334 C CA . PHE A 1 170 ? 32.932 -0.142 -22.780 1.00 44.41 170 PHE A CA 1
ATOM 1335 C C . PHE A 1 170 ? 33.929 -0.928 -23.628 1.00 44.41 170 PHE A C 1
ATOM 1337 O O . PHE A 1 170 ? 33.558 -1.544 -24.631 1.00 44.41 170 PHE A O 1
ATOM 1344 N N . ASN A 1 171 ? 35.208 -0.857 -23.262 1.00 42.53 171 ASN A N 1
ATOM 1345 C CA . ASN A 1 171 ? 36.256 -1.529 -24.014 1.00 42.53 171 ASN A CA 1
ATOM 1346 C C . ASN A 1 171 ? 36.033 -3.044 -23.962 1.00 42.53 171 ASN A C 1
ATOM 1348 O O . ASN A 1 171 ? 35.655 -3.604 -22.935 1.00 42.53 171 ASN A O 1
ATOM 1352 N N . LYS A 1 172 ? 36.335 -3.717 -25.078 1.00 42.97 172 LYS A N 1
ATOM 1353 C CA . LYS A 1 172 ? 36.201 -5.173 -25.283 1.00 42.97 172 LYS A CA 1
ATOM 1354 C C . LYS A 1 172 ? 36.857 -6.019 -24.171 1.00 42.97 172 LYS A C 1
ATOM 1356 O O . LYS A 1 172 ? 36.483 -7.169 -23.975 1.00 42.97 172 LYS A O 1
ATOM 1361 N N . GLU A 1 173 ? 37.809 -5.443 -23.436 1.00 40.50 173 GLU A N 1
ATOM 1362 C CA . GLU A 1 173 ? 38.518 -6.058 -22.308 1.00 40.50 173 GLU A CA 1
ATOM 1363 C C . GLU A 1 173 ? 37.728 -6.085 -20.985 1.00 40.50 173 GLU A C 1
ATOM 1365 O O . GLU A 1 173 ? 38.022 -6.926 -20.134 1.00 40.50 173 GLU A O 1
ATOM 1370 N N . ASP A 1 174 ? 36.724 -5.220 -20.799 1.00 43.25 174 ASP A N 1
ATOM 1371 C CA . ASP A 1 174 ? 35.900 -5.195 -19.579 1.00 43.25 174 ASP A CA 1
ATOM 1372 C C . ASP A 1 174 ? 34.906 -6.370 -19.548 1.00 43.25 174 ASP A C 1
ATOM 1374 O O . ASP A 1 174 ? 34.656 -6.941 -18.483 1.00 43.25 174 ASP A O 1
ATOM 1378 N N . LEU A 1 175 ? 34.423 -6.796 -20.724 1.00 48.50 175 LEU A N 1
ATOM 1379 C CA . LEU A 1 175 ? 33.545 -7.961 -20.922 1.00 48.50 175 LEU A CA 1
ATOM 1380 C C . LEU A 1 175 ? 34.240 -9.298 -20.618 1.00 48.50 175 LEU A C 1
ATOM 1382 O O . LEU A 1 175 ? 33.597 -10.233 -20.147 1.00 48.50 175 LEU A O 1
ATOM 1386 N N . ASP A 1 176 ? 35.553 -9.390 -20.857 1.00 42.47 176 ASP A N 1
ATOM 1387 C CA . ASP A 1 176 ? 36.345 -10.597 -20.573 1.00 42.47 176 ASP A CA 1
ATOM 1388 C C . ASP A 1 176 ? 36.766 -10.684 -19.084 1.00 42.47 176 ASP A C 1
ATOM 1390 O O . ASP A 1 176 ? 37.120 -11.764 -18.609 1.00 42.47 176 ASP A O 1
ATOM 1394 N N . LYS A 1 177 ? 36.708 -9.573 -18.325 1.00 38.56 177 LYS A N 1
ATOM 1395 C CA . LYS A 1 177 ? 37.123 -9.495 -16.905 1.00 38.56 177 LYS A CA 1
ATOM 1396 C C . LYS A 1 177 ? 35.967 -9.453 -15.905 1.00 38.56 177 LYS A C 1
ATOM 1398 O O . LYS A 1 177 ? 36.176 -9.756 -14.730 1.00 38.56 177 LYS A O 1
ATOM 1403 N N . THR A 1 178 ? 34.753 -9.120 -16.335 1.00 43.19 178 THR A N 1
ATOM 1404 C CA . THR A 1 178 ? 33.558 -9.264 -15.498 1.00 43.19 178 THR A CA 1
ATOM 1405 C C . THR A 1 178 ? 33.011 -10.672 -15.665 1.00 43.19 178 THR A C 1
ATOM 1407 O O . THR A 1 178 ? 32.313 -10.979 -16.624 1.00 43.19 178 THR A O 1
ATOM 1410 N N . GLY A 1 179 ? 33.375 -11.558 -14.733 1.00 37.91 179 GLY A N 1
ATOM 1411 C CA . GLY A 1 179 ? 32.812 -12.900 -14.656 1.00 37.91 179 GLY A CA 1
ATOM 1412 C C . GLY A 1 179 ? 31.288 -12.836 -14.720 1.00 37.91 179 GLY A C 1
ATOM 1413 O O . GLY A 1 179 ? 30.647 -12.403 -13.766 1.00 37.91 179 GLY A O 1
ATOM 1414 N N . LEU A 1 180 ? 30.730 -13.253 -15.861 1.00 38.72 180 LEU A N 1
ATOM 1415 C CA . LEU A 1 180 ? 29.323 -13.592 -16.035 1.00 38.72 180 LEU A CA 1
ATOM 1416 C C . LEU A 1 180 ? 29.027 -14.712 -15.035 1.00 38.72 180 LEU A C 1
ATOM 1418 O O . LEU A 1 180 ? 29.289 -15.887 -15.299 1.00 38.72 180 LEU A O 1
ATOM 1422 N N . TRP A 1 181 ? 28.604 -14.329 -13.831 1.00 37.91 181 TRP A N 1
ATOM 1423 C CA . TRP A 1 181 ? 28.285 -15.265 -12.769 1.00 37.91 181 TRP A CA 1
ATOM 1424 C C . TRP A 1 181 ? 27.160 -16.176 -13.246 1.00 37.91 181 TRP A C 1
ATOM 1426 O O . TRP A 1 181 ? 26.093 -15.714 -13.644 1.00 37.91 181 TRP A O 1
ATOM 1436 N N . GLN A 1 182 ? 27.430 -17.480 -13.196 1.00 35.16 182 GLN A N 1
ATOM 1437 C CA . GLN A 1 182 ? 26.415 -18.515 -13.294 1.00 35.16 182 GLN A CA 1
ATOM 1438 C C . GLN A 1 182 ? 25.354 -18.251 -12.225 1.00 35.16 182 GLN A C 1
ATOM 1440 O O . GLN A 1 182 ? 25.617 -18.419 -11.034 1.00 35.16 182 GLN A O 1
ATOM 1445 N N . GLN A 1 183 ? 24.153 -17.878 -12.647 1.00 37.12 183 GLN A N 1
ATOM 1446 C CA . GLN A 1 183 ? 22.952 -18.210 -11.898 1.00 37.12 183 GLN A CA 1
ATOM 1447 C C . GLN A 1 183 ? 22.145 -19.195 -12.746 1.00 37.12 183 GLN A C 1
ATOM 1449 O O . GLN A 1 183 ? 21.874 -18.906 -13.912 1.00 37.12 183 GLN A O 1
ATOM 1454 N N . PRO A 1 184 ? 21.822 -20.386 -12.218 1.00 36.59 184 PRO A N 1
ATOM 1455 C CA . PRO A 1 184 ? 20.948 -21.307 -12.915 1.00 36.59 184 PRO A CA 1
ATOM 1456 C C . PRO A 1 184 ? 19.514 -20.767 -12.860 1.00 36.59 184 PRO A C 1
ATOM 1458 O O . PRO A 1 184 ? 19.064 -20.341 -11.799 1.00 36.59 184 PRO A O 1
ATOM 1461 N N . LEU A 1 185 ? 18.818 -20.891 -13.997 1.00 36.12 185 LEU A N 1
ATOM 1462 C CA . LEU A 1 185 ? 17.445 -20.458 -14.306 1.00 36.12 185 LEU A CA 1
ATOM 1463 C C . LEU A 1 185 ? 17.361 -19.014 -14.824 1.00 36.12 185 LEU A C 1
ATOM 1465 O O . LEU A 1 185 ? 17.853 -18.092 -14.189 1.00 36.12 185 LEU A O 1
ATOM 1469 N N . LEU A 1 186 ? 16.745 -18.874 -16.010 1.00 40.62 186 LEU A N 1
ATOM 1470 C CA . LEU A 1 186 ? 16.391 -17.640 -16.729 1.00 40.62 186 LEU A CA 1
ATOM 1471 C C . LEU A 1 186 ? 16.412 -16.401 -15.820 1.00 40.62 186 LEU A C 1
ATOM 1473 O O . LEU A 1 186 ? 15.471 -16.160 -15.066 1.00 40.62 186 LEU A O 1
ATOM 1477 N N . SER A 1 187 ? 17.496 -15.630 -15.874 1.00 42.81 187 SER A N 1
ATOM 1478 C CA . SER A 1 187 ? 17.605 -14.400 -15.105 1.00 42.81 187 SER A CA 1
ATOM 1479 C C . SER A 1 187 ? 16.585 -13.394 -15.643 1.00 42.81 187 SER A C 1
ATOM 1481 O O . SER A 1 187 ? 16.722 -12.953 -16.779 1.00 42.81 187 SER A O 1
ATOM 1483 N N . HIS A 1 188 ? 15.573 -13.042 -14.851 1.00 48.69 188 HIS A N 1
ATOM 1484 C CA . HIS A 1 188 ? 14.645 -11.938 -15.123 1.00 48.69 188 HIS A CA 1
ATOM 1485 C C . HIS A 1 188 ? 15.342 -10.584 -14.869 1.00 48.69 188 HIS A C 1
ATOM 1487 O O . HIS A 1 188 ? 14.913 -9.819 -14.011 1.00 48.69 188 HIS A O 1
ATOM 1493 N N . GLN A 1 189 ? 16.480 -10.309 -15.520 1.00 49.19 189 GLN A N 1
ATOM 1494 C CA . GLN A 1 189 ? 17.203 -9.046 -15.302 1.00 49.19 189 GLN A CA 1
ATOM 1495 C C . GLN A 1 189 ? 16.463 -7.858 -15.924 1.00 49.19 189 GLN A C 1
ATOM 1497 O O . GLN A 1 189 ? 16.592 -6.734 -15.440 1.00 49.19 189 GLN A O 1
ATOM 1502 N N . PHE A 1 190 ? 15.659 -8.115 -16.949 1.00 51.78 190 PHE A N 1
ATOM 1503 C CA . PHE A 1 190 ? 14.719 -7.187 -17.538 1.00 51.78 190 PHE A CA 1
ATOM 1504 C C . PHE A 1 190 ? 13.292 -7.636 -17.227 1.00 51.78 190 PHE A C 1
ATOM 1506 O O . PHE A 1 190 ? 12.823 -8.684 -17.674 1.00 51.78 190 PHE A O 1
ATOM 1513 N N . GLU A 1 191 ? 12.575 -6.809 -16.470 1.00 56.66 191 GLU A N 1
ATOM 1514 C CA . GLU A 1 191 ? 11.147 -6.995 -16.238 1.00 56.66 191 GLU A CA 1
ATOM 1515 C C . GLU A 1 191 ? 10.425 -6.887 -17.591 1.00 56.66 191 GLU A C 1
ATOM 1517 O O . GLU A 1 191 ? 10.420 -5.827 -18.225 1.00 56.66 191 GLU A O 1
ATOM 1522 N N . ARG A 1 192 ? 9.860 -8.008 -18.069 1.00 60.34 192 ARG A N 1
ATOM 1523 C CA . ARG A 1 192 ? 9.214 -8.123 -19.398 1.00 60.34 192 ARG A CA 1
ATOM 1524 C C . ARG A 1 192 ? 8.037 -7.169 -19.572 1.00 60.34 192 ARG A C 1
ATOM 1526 O O . ARG A 1 192 ? 7.620 -6.923 -20.693 1.00 60.34 192 ARG A O 1
ATOM 1533 N N . SER A 1 193 ? 7.553 -6.651 -18.454 1.00 70.38 193 SER A N 1
ATOM 1534 C CA . SER A 1 193 ? 6.399 -5.781 -18.332 1.00 70.38 193 SER A CA 1
ATOM 1535 C C . SER A 1 193 ? 6.774 -4.293 -18.279 1.00 70.38 193 SER A C 1
ATOM 1537 O O . SER A 1 193 ? 5.906 -3.464 -18.029 1.00 70.38 193 SER A O 1
ATOM 1539 N N . GLU A 1 194 ? 8.057 -3.918 -18.445 1.00 78.62 194 GLU A N 1
ATOM 1540 C CA . GLU A 1 194 ? 8.499 -2.519 -18.300 1.00 78.62 194 GLU A CA 1
ATOM 1541 C C . GLU A 1 194 ? 7.751 -1.568 -19.236 1.00 78.62 194 GLU A C 1
ATOM 1543 O O . GLU A 1 194 ? 7.359 -0.475 -18.821 1.00 78.62 194 GLU A O 1
ATOM 1548 N N . LYS A 1 195 ? 7.563 -1.969 -20.496 1.00 80.12 195 LYS A N 1
ATOM 1549 C CA . LYS A 1 195 ? 6.885 -1.135 -21.486 1.00 80.12 195 LYS A CA 1
ATOM 1550 C C . LYS A 1 195 ? 5.431 -0.910 -21.079 1.00 80.12 195 LYS A C 1
ATOM 1552 O O . LYS A 1 195 ? 5.011 0.238 -20.966 1.00 80.12 195 LYS A O 1
ATOM 1557 N N . GLU A 1 196 ? 4.704 -1.988 -20.800 1.00 85.69 196 GLU A N 1
ATOM 1558 C CA . GLU A 1 196 ? 3.310 -1.964 -20.360 1.00 85.69 196 GLU A CA 1
ATOM 1559 C C . GLU A 1 196 ? 3.157 -1.152 -19.069 1.00 85.69 196 GLU A C 1
ATOM 1561 O O . GLU A 1 196 ? 2.246 -0.340 -18.952 1.00 85.69 196 GLU A O 1
ATOM 1566 N N . PHE A 1 197 ? 4.089 -1.295 -18.126 1.00 86.94 197 PHE A N 1
ATOM 1567 C CA . PHE A 1 197 ? 4.088 -0.562 -16.864 1.00 86.94 197 PHE A CA 1
ATOM 1568 C C . PHE A 1 197 ? 4.305 0.942 -17.061 1.00 86.94 197 PHE A C 1
ATOM 1570 O O . PHE A 1 197 ? 3.571 1.761 -16.505 1.00 86.94 197 PHE A O 1
ATOM 1577 N N . ARG A 1 198 ? 5.283 1.333 -17.887 1.00 87.81 198 ARG A N 1
ATOM 1578 C CA . ARG A 1 198 ? 5.516 2.746 -18.218 1.00 87.81 198 ARG A CA 1
ATOM 1579 C C . ARG A 1 198 ? 4.351 3.343 -18.998 1.00 87.81 198 ARG A C 1
ATOM 1581 O O . ARG A 1 198 ? 4.011 4.501 -18.761 1.00 87.81 198 ARG A O 1
ATOM 1588 N N . ASP A 1 199 ? 3.741 2.580 -19.902 1.00 88.31 199 ASP A N 1
ATOM 1589 C CA . ASP A 1 199 ? 2.545 3.010 -20.622 1.00 88.31 199 ASP A CA 1
ATOM 1590 C C . ASP A 1 199 ? 1.357 3.190 -19.668 1.00 88.31 199 ASP A C 1
ATOM 1592 O O . ASP A 1 199 ? 0.737 4.251 -19.700 1.00 88.31 199 ASP A O 1
ATOM 1596 N N . MET A 1 200 ? 1.110 2.246 -18.755 1.00 93.56 200 MET A N 1
ATOM 1597 C CA . MET A 1 200 ? 0.084 2.365 -17.712 1.00 93.56 200 MET A CA 1
ATOM 1598 C C . MET A 1 200 ? 0.280 3.636 -16.872 1.00 93.56 200 MET A C 1
ATOM 1600 O O . MET A 1 200 ? -0.664 4.407 -16.701 1.00 93.56 200 MET A O 1
ATOM 1604 N N . LEU A 1 201 ? 1.502 3.896 -16.387 1.00 92.12 201 LEU A N 1
ATOM 1605 C CA . LEU A 1 201 ? 1.808 5.105 -15.613 1.00 92.12 201 LEU A CA 1
ATOM 1606 C C . LEU A 1 201 ? 1.595 6.385 -16.428 1.00 92.12 201 LEU A C 1
ATOM 1608 O O . LEU A 1 201 ? 1.000 7.342 -15.938 1.00 92.12 201 LEU A O 1
ATOM 1612 N N . ARG A 1 202 ? 2.067 6.409 -17.681 1.00 91.44 202 ARG A N 1
ATOM 1613 C CA . ARG A 1 202 ? 1.957 7.572 -18.574 1.00 91.44 202 ARG A CA 1
ATOM 1614 C C . ARG A 1 202 ? 0.510 7.887 -18.943 1.00 91.44 202 ARG A C 1
ATOM 1616 O O . ARG A 1 202 ? 0.162 9.058 -19.067 1.00 91.44 202 ARG A O 1
ATOM 1623 N N . LEU A 1 203 ? -0.302 6.856 -19.164 1.00 91.06 203 LEU A N 1
ATOM 1624 C CA . LEU A 1 203 ? -1.722 6.983 -19.492 1.00 91.06 203 LEU A CA 1
ATOM 1625 C C . LEU A 1 203 ? -2.591 7.197 -18.243 1.00 91.06 203 LEU A C 1
ATOM 1627 O O . LEU A 1 203 ? -3.738 7.616 -18.367 1.00 91.06 203 LEU A O 1
ATOM 1631 N N . GLY A 1 204 ? -2.050 6.944 -17.047 1.00 89.94 204 GLY A N 1
ATOM 1632 C CA . GLY A 1 204 ? -2.791 7.013 -15.791 1.00 89.94 204 GLY A CA 1
ATOM 1633 C C . GLY A 1 204 ? -3.834 5.900 -15.647 1.00 89.94 204 GLY A C 1
ATOM 1634 O O . GLY A 1 204 ? -4.819 6.077 -14.931 1.00 89.94 204 GLY A O 1
ATOM 1635 N N . GLU A 1 205 ? -3.647 4.767 -16.333 1.00 89.44 205 GLU A N 1
ATOM 1636 C CA . GLU A 1 205 ? -4.603 3.652 -16.386 1.00 89.44 205 GLU A CA 1
ATOM 1637 C C . GLU A 1 205 ? -4.482 2.736 -15.164 1.00 89.44 205 GLU A C 1
ATOM 1639 O O . GLU A 1 205 ? -4.193 1.543 -15.253 1.00 89.44 205 GLU A O 1
ATOM 1644 N N . VAL A 1 206 ? -4.727 3.319 -13.994 1.00 92.00 206 VAL A N 1
ATOM 1645 C CA . VAL A 1 206 ? -4.931 2.576 -12.754 1.00 92.00 206 VAL A CA 1
ATOM 1646 C C . VAL A 1 206 ? -6.385 2.661 -12.312 1.00 92.00 206 VAL A C 1
ATOM 1648 O O . VAL A 1 206 ? -7.100 3.643 -12.535 1.00 92.00 206 VAL A O 1
ATOM 1651 N N . SER A 1 207 ? -6.812 1.613 -11.632 1.00 91.44 207 SER A N 1
ATOM 1652 C CA . SER A 1 207 ? -8.107 1.529 -10.968 1.00 91.44 207 SER A CA 1
ATOM 1653 C C . SER A 1 207 ? -7.904 1.501 -9.457 1.00 91.44 207 SER A C 1
ATOM 1655 O O . SER A 1 207 ? -6.823 1.183 -8.961 1.00 91.44 207 SER A O 1
ATOM 1657 N N . VAL A 1 208 ? -8.944 1.866 -8.720 1.00 94.38 208 VAL A N 1
ATOM 1658 C CA . VAL A 1 208 ? -8.965 1.782 -7.262 1.00 94.38 208 VAL A CA 1
ATOM 1659 C C . VAL A 1 208 ? -10.282 1.140 -6.875 1.00 94.38 208 VAL A C 1
ATOM 1661 O O . VAL A 1 208 ? -11.340 1.539 -7.366 1.00 94.38 208 VAL A O 1
ATOM 1664 N N . VAL A 1 209 ? -10.197 0.137 -6.012 1.00 95.00 209 VAL A N 1
ATOM 1665 C CA . VAL A 1 209 ? -11.354 -0.466 -5.353 1.00 95.00 209 VAL A CA 1
ATOM 1666 C C . VAL A 1 209 ? -11.363 -0.047 -3.893 1.00 95.00 209 VAL A C 1
ATOM 1668 O O . VAL A 1 209 ? -10.313 0.236 -3.322 1.00 95.00 209 VAL A O 1
ATOM 1671 N N . PHE A 1 210 ? -12.544 -0.003 -3.295 1.00 96.31 210 PHE A N 1
ATOM 1672 C CA . PHE A 1 210 ? -12.739 0.481 -1.937 1.00 96.31 210 PHE A CA 1
ATOM 1673 C C . PHE A 1 210 ? -13.286 -0.634 -1.065 1.00 96.31 210 PHE A C 1
ATOM 1675 O O . PHE A 1 210 ? -14.305 -1.232 -1.406 1.00 96.31 210 PHE A O 1
ATOM 1682 N N . GLN A 1 211 ? -12.631 -0.927 0.052 1.00 96.44 211 GLN A N 1
ATOM 1683 C CA . GLN A 1 211 ? -13.114 -1.932 0.994 1.00 96.44 211 GLN A CA 1
ATOM 1684 C C . GLN A 1 211 ? -13.693 -1.253 2.240 1.00 96.44 211 GLN A C 1
ATOM 1686 O O . GLN A 1 211 ? -13.011 -0.408 2.821 1.00 96.44 211 GLN A O 1
ATOM 1691 N N . PRO A 1 212 ? -14.936 -1.573 2.652 1.00 96.50 212 PRO A N 1
ATOM 1692 C CA . PRO A 1 212 ? -15.552 -0.928 3.804 1.00 96.50 212 PRO A CA 1
ATOM 1693 C C . PRO A 1 212 ? -14.876 -1.350 5.110 1.00 96.50 212 PRO A C 1
ATOM 1695 O O . PRO A 1 212 ? -14.634 -2.533 5.344 1.00 96.50 212 PRO A O 1
ATOM 1698 N N . ILE A 1 213 ? -14.650 -0.368 5.974 1.00 97.44 213 ILE A N 1
ATOM 1699 C CA . ILE A 1 213 ? -14.281 -0.529 7.379 1.00 97.44 213 ILE A CA 1
ATOM 1700 C C . ILE A 1 213 ? -15.532 -0.214 8.192 1.00 97.44 213 ILE A C 1
ATOM 1702 O O . ILE A 1 213 ? -16.126 0.857 8.031 1.00 97.44 213 ILE A O 1
ATOM 1706 N N . VAL A 1 214 ? -15.950 -1.133 9.056 1.00 96.50 214 VAL A N 1
ATOM 1707 C CA . VAL A 1 214 ? -17.189 -1.007 9.832 1.00 96.50 214 VAL A CA 1
ATOM 1708 C C . VAL A 1 214 ? -16.905 -0.838 11.314 1.00 96.50 214 VAL A C 1
ATOM 1710 O O . VAL A 1 214 ? -15.916 -1.348 11.834 1.00 96.50 214 VAL A O 1
ATOM 1713 N N . ASN A 1 215 ? -17.812 -0.162 12.011 1.00 96.75 215 ASN A N 1
ATOM 1714 C CA . ASN A 1 215 ? -17.849 -0.200 13.464 1.00 96.75 215 ASN A CA 1
ATOM 1715 C C . ASN A 1 215 ? -18.440 -1.544 13.921 1.00 96.75 215 ASN A C 1
ATOM 1717 O O . ASN A 1 215 ? -19.557 -1.896 13.537 1.00 96.75 215 ASN A O 1
ATOM 1721 N N . LEU A 1 216 ? -17.708 -2.296 14.744 1.00 95.56 216 LEU A N 1
ATOM 1722 C CA . LEU A 1 216 ? -18.096 -3.654 15.150 1.00 95.56 216 LEU A CA 1
ATOM 1723 C C . LEU A 1 216 ? -19.294 -3.697 16.109 1.00 95.56 216 LEU A C 1
ATOM 1725 O O . LEU A 1 216 ? -19.940 -4.744 16.228 1.00 95.56 216 LEU A O 1
ATOM 1729 N N . ALA A 1 217 ? -19.592 -2.592 16.797 1.00 92.88 217 ALA A N 1
ATOM 1730 C CA . ALA A 1 217 ? -20.716 -2.494 17.721 1.00 92.88 217 ALA A CA 1
ATOM 1731 C C . ALA A 1 217 ? -22.025 -2.129 17.004 1.00 92.88 217 ALA A C 1
ATOM 1733 O O . ALA A 1 217 ? -23.063 -2.720 17.298 1.00 92.88 217 ALA A O 1
ATOM 1734 N N . SER A 1 218 ? -21.991 -1.173 16.069 1.00 92.88 218 SER A N 1
ATOM 1735 C CA . SER A 1 218 ? -23.184 -0.721 15.335 1.00 92.88 218 SER A CA 1
ATOM 1736 C C . SER A 1 218 ? -23.407 -1.438 14.001 1.00 92.88 218 SER A C 1
ATOM 1738 O O . SER A 1 218 ? -24.519 -1.406 13.476 1.00 92.88 218 SER A O 1
ATOM 1740 N N . GLY A 1 219 ? -22.364 -2.036 13.418 1.00 90.56 219 GLY A N 1
ATOM 1741 C CA . GLY A 1 219 ? -22.381 -2.604 12.067 1.00 90.56 219 GLY A CA 1
ATOM 1742 C C . GLY A 1 219 ? -22.423 -1.559 10.944 1.00 90.56 219 GLY A C 1
ATOM 1743 O O . GLY A 1 219 ? -22.590 -1.916 9.780 1.00 90.56 219 GLY A O 1
ATOM 1744 N N . THR A 1 220 ? -22.297 -0.267 11.261 1.00 93.62 220 THR A N 1
ATOM 1745 C CA . THR A 1 220 ? -22.335 0.810 10.262 1.00 93.62 220 THR A CA 1
ATOM 1746 C C . THR A 1 220 ? -20.966 1.018 9.625 1.00 93.62 220 THR A C 1
ATOM 1748 O O . THR A 1 220 ? -19.939 0.890 10.295 1.00 93.62 220 THR A O 1
ATOM 1751 N N . VAL A 1 221 ? -20.942 1.400 8.346 1.00 94.69 221 VAL A N 1
ATOM 1752 C CA . VAL A 1 221 ? -19.702 1.783 7.657 1.00 94.69 221 VAL A CA 1
ATOM 1753 C C . VAL A 1 221 ? -19.117 3.030 8.319 1.00 94.69 221 VAL A C 1
ATOM 1755 O O . VAL A 1 221 ? -19.790 4.052 8.423 1.00 94.69 221 VAL A O 1
ATOM 1758 N N . HIS A 1 222 ? -17.870 2.921 8.768 1.00 94.62 222 HIS A N 1
ATOM 1759 C CA . HIS A 1 222 ? -17.088 3.999 9.376 1.00 94.62 222 HIS A CA 1
ATOM 1760 C C . HIS A 1 222 ? -16.210 4.702 8.339 1.00 94.62 222 HIS A C 1
ATOM 1762 O O . HIS A 1 222 ? -16.107 5.926 8.321 1.00 94.62 222 HIS A O 1
ATOM 1768 N N . ALA A 1 223 ? -15.577 3.921 7.463 1.00 96.00 223 ALA A N 1
ATOM 1769 C CA . ALA A 1 223 ? -14.644 4.413 6.459 1.00 96.00 223 ALA A CA 1
ATOM 1770 C C . ALA A 1 223 ? -14.532 3.441 5.279 1.00 96.00 223 ALA A C 1
ATOM 1772 O O . ALA A 1 223 ? -15.092 2.344 5.303 1.00 96.00 223 ALA A O 1
ATOM 1773 N N . TYR A 1 224 ? -13.765 3.831 4.266 1.00 96.88 224 TYR A N 1
ATOM 1774 C CA . TYR A 1 224 ? -13.293 2.921 3.225 1.00 96.88 224 TYR A CA 1
ATOM 1775 C C . TYR A 1 224 ? -11.773 2.957 3.132 1.00 96.88 224 TYR A C 1
ATOM 1777 O O . TYR A 1 224 ? -11.174 4.020 3.272 1.00 96.88 224 TYR A O 1
ATOM 1785 N N . GLU A 1 225 ? -11.167 1.818 2.821 1.00 97.06 225 GLU A N 1
ATOM 1786 C CA . GLU A 1 225 ? -9.768 1.736 2.409 1.00 97.06 225 GLU A CA 1
ATOM 1787 C C . GLU A 1 225 ? -9.661 1.684 0.889 1.00 97.06 225 GLU A C 1
ATOM 1789 O O . GLU A 1 225 ? -10.333 0.881 0.237 1.00 97.06 225 GLU A O 1
ATOM 1794 N N . ALA A 1 226 ? -8.816 2.546 0.326 1.00 96.44 226 ALA A N 1
ATOM 1795 C CA . ALA A 1 226 ? -8.507 2.554 -1.091 1.00 96.44 226 ALA A CA 1
ATOM 1796 C C . ALA A 1 226 ? -7.396 1.553 -1.423 1.00 96.44 226 ALA A C 1
ATOM 1798 O O . ALA A 1 226 ? -6.263 1.665 -0.954 1.00 96.44 226 ALA A O 1
ATOM 1799 N N . LEU A 1 227 ? -7.704 0.626 -2.325 1.00 94.69 227 LEU A N 1
ATOM 1800 C CA . LEU A 1 227 ? -6.799 -0.426 -2.755 1.00 94.69 227 LEU A CA 1
ATOM 1801 C C . LEU A 1 227 ? -6.528 -0.296 -4.257 1.00 94.69 227 LEU A C 1
ATOM 1803 O O . LEU A 1 227 ? -7.424 -0.453 -5.091 1.00 94.69 227 LEU A O 1
ATOM 1807 N N . GLY A 1 228 ? -5.270 -0.027 -4.604 1.00 93.00 228 GLY A N 1
ATOM 1808 C CA . GLY A 1 228 ? -4.825 0.100 -5.990 1.00 93.00 228 GLY A CA 1
ATOM 1809 C C . GLY A 1 228 ? -4.979 -1.203 -6.777 1.00 93.00 228 GLY A C 1
ATOM 1810 O O . GLY A 1 228 ? -4.705 -2.289 -6.263 1.00 93.00 228 GLY A O 1
ATOM 1811 N N . ARG A 1 229 ? -5.433 -1.108 -8.025 1.00 92.38 229 ARG A N 1
ATOM 1812 C CA . ARG A 1 229 ? -5.607 -2.222 -8.969 1.00 92.38 229 ARG A CA 1
ATOM 1813 C C . ARG A 1 229 ? -5.247 -1.776 -10.381 1.00 92.38 229 ARG A C 1
ATOM 1815 O O . ARG A 1 229 ? -5.296 -0.586 -10.693 1.00 92.38 229 ARG A O 1
ATOM 1822 N N . THR A 1 230 ? -4.990 -2.718 -11.279 1.00 90.31 230 THR A N 1
ATOM 1823 C CA . THR A 1 230 ? -4.958 -2.415 -12.716 1.00 90.31 230 THR A CA 1
ATOM 1824 C C . THR A 1 230 ? -5.696 -3.462 -13.538 1.00 90.31 230 THR A C 1
ATOM 1826 O O . THR A 1 230 ? -5.713 -4.642 -13.195 1.00 90.31 230 THR A O 1
ATOM 1829 N N . GLY A 1 231 ? -6.302 -3.013 -14.636 1.00 84.56 231 GLY A N 1
ATOM 1830 C CA . GLY A 1 231 ? -6.792 -3.871 -15.714 1.00 84.56 231 GLY A CA 1
ATOM 1831 C C . GLY A 1 231 ? -5.877 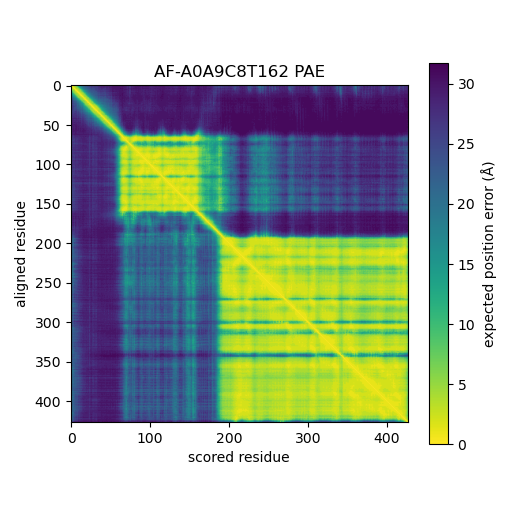-3.854 -16.942 1.00 84.56 231 GLY A C 1
ATOM 1832 O O . GLY A 1 231 ? -6.256 -4.390 -17.982 1.00 84.56 231 GLY A O 1
ATOM 1833 N N . PHE A 1 232 ? -4.708 -3.205 -16.854 1.00 86.19 232 PHE A N 1
ATOM 1834 C CA . PHE A 1 232 ? -3.823 -3.009 -17.996 1.00 86.19 232 PHE A CA 1
ATOM 1835 C C . PHE A 1 232 ? -3.266 -4.357 -18.495 1.00 86.19 232 PHE A C 1
ATOM 1837 O O . PHE A 1 232 ? -2.685 -5.110 -17.704 1.00 86.19 232 PHE A O 1
ATOM 1844 N N . PRO A 1 233 ? -3.426 -4.700 -19.789 1.00 79.38 233 PRO A N 1
ATOM 1845 C CA . PRO A 1 233 ? -3.004 -5.994 -20.313 1.00 79.38 233 PRO A CA 1
ATOM 1846 C C . PRO A 1 233 ? -1.511 -6.257 -20.101 1.00 79.38 233 PRO A C 1
ATOM 1848 O O . PRO A 1 233 ? -0.675 -5.403 -20.376 1.00 79.38 233 PRO A O 1
ATOM 1851 N N . GLY A 1 234 ? -1.175 -7.468 -19.654 1.00 77.12 234 GLY A N 1
ATOM 1852 C CA . GLY A 1 234 ? 0.215 -7.875 -19.423 1.00 77.12 234 GLY A CA 1
ATOM 1853 C C . GLY A 1 234 ? 0.775 -7.488 -18.053 1.00 77.12 234 GLY A C 1
ATOM 1854 O O . GLY A 1 234 ? 1.874 -7.928 -17.727 1.00 77.12 234 GLY A O 1
ATOM 1855 N N . LEU A 1 235 ? 0.023 -6.747 -17.230 1.00 84.88 235 LEU A N 1
ATOM 1856 C CA . LEU A 1 235 ? 0.397 -6.428 -15.853 1.00 84.88 235 LEU A CA 1
ATOM 1857 C C . LEU A 1 235 ? -0.383 -7.270 -14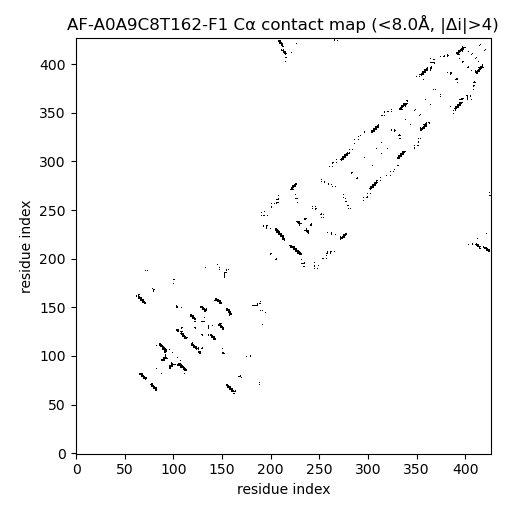.832 1.00 84.88 235 LEU A C 1
ATOM 1859 O O . LEU A 1 235 ? -1.521 -7.671 -15.090 1.00 84.88 235 LEU A O 1
ATOM 1863 N N . PRO A 1 236 ? 0.211 -7.552 -13.658 1.00 84.94 236 PRO A N 1
ATOM 1864 C CA . PRO A 1 236 ? -0.519 -8.150 -12.550 1.00 84.94 236 PRO A CA 1
ATOM 1865 C C . PRO A 1 236 ? -1.618 -7.189 -12.069 1.00 84.94 236 PRO A C 1
ATOM 1867 O O . PRO A 1 236 ? -1.348 -5.999 -11.908 1.00 84.94 236 PRO A O 1
ATOM 1870 N N . PRO A 1 237 ? -2.844 -7.677 -11.813 1.00 83.88 237 PRO A N 1
ATOM 1871 C CA . PRO A 1 237 ? -3.959 -6.814 -11.426 1.00 83.88 237 PRO A CA 1
ATOM 1872 C C . PRO A 1 237 ? -3.868 -6.320 -9.977 1.00 83.88 237 PRO A C 1
ATOM 1874 O O . PRO A 1 237 ? -4.519 -5.337 -9.613 1.00 83.88 237 PRO A O 1
ATOM 1877 N N . ASP A 1 238 ? -3.098 -7.015 -9.137 1.00 84.62 238 ASP A N 1
ATOM 1878 C CA . ASP A 1 238 ? -2.916 -6.713 -7.724 1.00 84.62 238 ASP A CA 1
ATOM 1879 C C . ASP A 1 238 ? -1.747 -5.735 -7.485 1.00 84.62 238 ASP A C 1
ATOM 1881 O O . ASP A 1 238 ? -0.758 -5.733 -8.227 1.00 84.62 238 ASP A O 1
ATOM 1885 N N . PRO A 1 239 ? -1.820 -4.915 -6.424 1.00 86.62 239 PRO A N 1
ATOM 1886 C CA . PRO A 1 239 ? -0.805 -3.907 -6.149 1.00 86.62 239 PRO A CA 1
ATOM 1887 C C . PRO A 1 239 ? 0.548 -4.535 -5.799 1.00 86.62 239 PRO A C 1
ATOM 1889 O O . PRO A 1 239 ? 1.575 -3.976 -6.168 1.00 86.62 239 PRO A O 1
ATOM 1892 N N . GLY A 1 240 ? 0.583 -5.709 -5.158 1.00 83.38 240 GLY A N 1
ATOM 1893 C CA . GLY A 1 240 ? 1.834 -6.385 -4.806 1.00 83.38 240 GLY A CA 1
ATOM 1894 C C . GLY A 1 240 ? 2.652 -6.763 -6.042 1.00 83.38 240 GLY A C 1
ATOM 1895 O O . GLY A 1 240 ? 3.854 -6.505 -6.109 1.00 83.38 240 GLY A O 1
ATOM 1896 N N . GLY A 1 241 ? 1.999 -7.314 -7.065 1.00 82.00 241 GLY A N 1
ATOM 1897 C CA . GLY A 1 241 ? 2.611 -7.566 -8.362 1.00 82.00 241 GLY A CA 1
ATOM 1898 C C . GLY A 1 241 ? 3.148 -6.297 -9.027 1.00 82.00 241 GLY A C 1
ATOM 1899 O O . GLY A 1 241 ? 4.272 -6.313 -9.529 1.00 82.00 241 GLY A O 1
ATOM 1900 N N . LEU A 1 242 ? 2.383 -5.204 -8.992 1.00 89.06 242 LEU A N 1
ATOM 1901 C CA . LEU A 1 242 ? 2.777 -3.927 -9.592 1.00 89.06 242 LEU A CA 1
ATOM 1902 C C . LEU A 1 242 ? 3.945 -3.266 -8.865 1.00 89.06 242 LEU A C 1
ATOM 1904 O O . LEU A 1 242 ? 4.861 -2.785 -9.523 1.00 89.06 242 LEU A O 1
ATOM 1908 N N . PHE A 1 243 ? 3.950 -3.271 -7.532 1.00 88.38 243 PHE A N 1
ATOM 1909 C CA . PHE A 1 243 ? 5.048 -2.705 -6.752 1.00 88.38 243 PHE A CA 1
ATOM 1910 C C . PHE A 1 243 ? 6.341 -3.507 -6.912 1.00 88.38 243 PHE A C 1
ATOM 1912 O O . PHE A 1 243 ? 7.404 -2.898 -6.956 1.00 88.38 243 PHE A O 1
ATOM 1919 N N . ARG A 1 244 ? 6.280 -4.833 -7.123 1.00 83.25 244 ARG A N 1
ATOM 1920 C CA . ARG A 1 244 ? 7.474 -5.605 -7.519 1.00 83.25 244 ARG A CA 1
ATOM 1921 C C . ARG A 1 244 ? 8.044 -5.118 -8.847 1.00 83.25 244 ARG A C 1
ATOM 1923 O O . ARG A 1 244 ? 9.250 -4.936 -8.950 1.00 83.25 2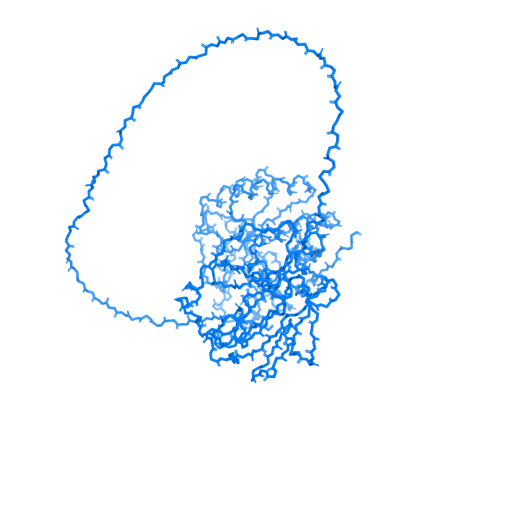44 ARG A O 1
ATOM 1930 N N . ILE A 1 245 ? 7.202 -4.895 -9.857 1.00 83.75 245 ILE A N 1
ATOM 1931 C CA . ILE A 1 245 ? 7.646 -4.343 -11.148 1.00 83.75 245 ILE A CA 1
ATOM 1932 C C . ILE A 1 245 ? 8.234 -2.943 -10.939 1.00 83.75 245 ILE A C 1
ATOM 1934 O O . ILE A 1 245 ? 9.324 -2.651 -11.424 1.00 83.75 245 ILE A O 1
ATOM 1938 N N . ALA A 1 246 ? 7.543 -2.099 -10.172 1.00 85.88 246 ALA A N 1
ATOM 1939 C CA . ALA A 1 246 ? 7.974 -0.743 -9.865 1.00 85.88 246 ALA A CA 1
ATOM 1940 C C . ALA A 1 246 ? 9.349 -0.712 -9.181 1.00 85.88 246 ALA A C 1
ATOM 1942 O O . ALA A 1 246 ? 10.186 0.093 -9.574 1.00 85.88 246 ALA A O 1
ATOM 1943 N N . GLU A 1 247 ? 9.608 -1.617 -8.232 1.00 83.88 247 GLU A N 1
ATOM 1944 C CA . GLU A 1 247 ? 10.886 -1.742 -7.516 1.00 83.88 247 GLU A CA 1
ATOM 1945 C C . GLU A 1 247 ? 12.044 -2.082 -8.460 1.00 83.88 247 GLU A C 1
ATOM 1947 O O . GLU A 1 247 ? 13.110 -1.469 -8.398 1.00 83.88 247 GLU A O 1
ATOM 1952 N N . HIS A 1 248 ? 11.826 -2.989 -9.417 1.00 79.06 248 HIS A N 1
ATOM 1953 C CA . HIS A 1 248 ? 12.836 -3.301 -10.435 1.00 79.06 248 HIS A CA 1
ATOM 1954 C C . HIS A 1 248 ? 13.122 -2.115 -11.369 1.00 79.06 248 HIS A C 1
ATOM 1956 O O . HIS A 1 248 ? 14.211 -2.028 -11.940 1.00 79.06 248 HIS A O 1
ATOM 1962 N N . LEU A 1 249 ? 12.160 -1.202 -11.532 1.00 80.88 249 LEU A N 1
ATOM 1963 C CA . LEU A 1 249 ? 12.251 -0.042 -12.420 1.00 80.88 249 LEU A CA 1
ATOM 1964 C C . LEU A 1 249 ? 12.614 1.269 -11.706 1.00 80.88 249 LEU A C 1
ATOM 1966 O O . LEU A 1 249 ? 12.898 2.254 -12.393 1.00 80.88 249 LEU A O 1
ATOM 1970 N N . GLY A 1 250 ? 12.606 1.290 -10.369 1.00 83.75 250 GLY A N 1
ATOM 1971 C CA . GLY A 1 250 ? 12.751 2.498 -9.554 1.00 83.75 250 GLY A CA 1
ATOM 1972 C C . GLY A 1 250 ? 11.595 3.493 -9.728 1.00 83.75 250 GLY A C 1
ATOM 1973 O O . GLY A 1 250 ? 11.853 4.689 -9.841 1.00 83.75 250 GLY A O 1
ATOM 1974 N N . LEU A 1 251 ? 10.358 2.995 -9.860 1.00 89.00 251 LEU A N 1
ATOM 1975 C CA . LEU A 1 251 ? 9.136 3.775 -10.132 1.00 89.00 251 LEU A CA 1
ATOM 1976 C C . LEU A 1 251 ? 8.048 3.611 -9.049 1.00 89.00 251 LEU A C 1
ATOM 1978 O O . LEU A 1 251 ? 6.854 3.788 -9.307 1.00 89.00 251 LEU A O 1
ATOM 1982 N N . GLU A 1 252 ? 8.424 3.196 -7.841 1.00 90.31 252 GLU A N 1
ATOM 1983 C CA . GLU A 1 252 ? 7.499 2.902 -6.740 1.00 90.31 252 GLU A CA 1
ATOM 1984 C C . GLU A 1 252 ? 6.780 4.159 -6.247 1.00 90.31 252 GLU A C 1
ATOM 1986 O O . GLU A 1 252 ? 5.602 4.110 -5.890 1.00 90.31 252 GLU A O 1
ATOM 1991 N N . ILE A 1 253 ? 7.488 5.292 -6.235 1.00 91.31 253 ILE A N 1
ATOM 1992 C CA . ILE A 1 253 ? 6.934 6.581 -5.815 1.00 91.31 253 ILE A CA 1
ATOM 1993 C C . ILE A 1 253 ? 5.881 7.035 -6.828 1.00 91.31 253 ILE A C 1
ATOM 1995 O O . ILE A 1 253 ? 4.773 7.384 -6.432 1.00 91.31 253 ILE A O 1
ATOM 1999 N N . GLU A 1 254 ? 6.190 6.963 -8.122 1.00 92.81 254 GLU A N 1
ATOM 2000 C CA . GLU A 1 254 ? 5.299 7.346 -9.217 1.00 92.81 254 GLU A CA 1
ATOM 2001 C C . GLU A 1 254 ? 4.020 6.504 -9.228 1.00 92.81 254 GLU A C 1
ATOM 2003 O O . GLU A 1 254 ? 2.922 7.045 -9.367 1.00 92.81 254 GLU A O 1
ATOM 2008 N N . LEU A 1 255 ? 4.147 5.185 -9.045 1.00 94.06 255 LEU A N 1
ATOM 2009 C CA . LEU A 1 255 ? 2.994 4.291 -8.956 1.00 94.06 255 LEU A CA 1
ATOM 2010 C C . LEU A 1 255 ? 2.119 4.618 -7.742 1.00 94.06 255 LEU A C 1
ATOM 2012 O O . LEU A 1 255 ? 0.895 4.693 -7.860 1.00 94.06 255 LEU A O 1
ATOM 2016 N N . SER A 1 256 ? 2.740 4.827 -6.581 1.00 94.06 256 SER A N 1
ATOM 2017 C CA . SER A 1 256 ? 2.013 5.139 -5.354 1.00 94.06 256 SER A CA 1
ATOM 2018 C C . SER A 1 256 ? 1.297 6.489 -5.437 1.00 94.06 256 SER A C 1
ATOM 2020 O O . SER A 1 256 ? 0.114 6.584 -5.121 1.00 94.06 256 SER A O 1
ATOM 2022 N N . GLU A 1 257 ? 1.959 7.534 -5.940 1.00 93.50 257 GLU A N 1
ATOM 2023 C CA . GLU A 1 257 ? 1.339 8.847 -6.161 1.00 93.50 257 GLU A CA 1
ATOM 2024 C C . GLU A 1 257 ? 0.155 8.774 -7.132 1.00 93.50 257 GLU A C 1
ATOM 2026 O O . GLU A 1 257 ? -0.867 9.433 -6.912 1.00 93.50 257 GLU A O 1
ATOM 2031 N N . LEU A 1 258 ? 0.264 7.947 -8.177 1.00 94.12 258 LEU A N 1
ATOM 2032 C CA . LEU A 1 258 ? -0.822 7.717 -9.121 1.00 94.12 258 LEU A CA 1
ATOM 2033 C C . LEU A 1 258 ? -2.024 7.038 -8.441 1.00 94.12 258 LEU A C 1
ATOM 2035 O O . LEU A 1 258 ? -3.157 7.492 -8.623 1.00 94.12 258 LEU A O 1
ATOM 2039 N N . PHE A 1 259 ? -1.794 6.013 -7.613 1.00 95.69 259 PHE A N 1
ATOM 2040 C CA . PHE A 1 259 ? -2.859 5.392 -6.821 1.00 95.69 259 PHE A CA 1
ATOM 2041 C C . PHE A 1 259 ? -3.491 6.365 -5.825 1.00 95.69 259 PHE A C 1
ATOM 2043 O O . PHE A 1 259 ? -4.716 6.446 -5.774 1.00 95.69 259 PHE A O 1
ATOM 2050 N N . LEU A 1 260 ? -2.692 7.141 -5.087 1.00 95.00 260 LEU A N 1
ATOM 2051 C CA . LEU A 1 260 ? -3.179 8.131 -4.119 1.00 95.00 260 LEU A CA 1
ATOM 2052 C C . LEU A 1 260 ? -4.056 9.191 -4.789 1.00 95.00 260 LEU A C 1
ATOM 2054 O O . LEU A 1 260 ? -5.163 9.466 -4.325 1.00 95.00 260 LEU A O 1
ATOM 2058 N N . SER A 1 261 ? -3.596 9.752 -5.911 1.00 92.88 261 SER A N 1
ATOM 2059 C CA . SER A 1 261 ? -4.375 10.738 -6.665 1.00 92.88 261 SER A CA 1
ATOM 2060 C C . SER A 1 261 ? -5.695 10.139 -7.149 1.00 92.88 261 SER A C 1
ATOM 2062 O O . SER A 1 261 ? -6.746 10.762 -7.003 1.00 92.88 261 SER A O 1
ATOM 2064 N N . ARG A 1 262 ? -5.662 8.915 -7.695 1.00 93.25 262 ARG A N 1
ATOM 2065 C CA . ARG A 1 262 ? -6.865 8.253 -8.208 1.00 93.25 262 ARG A CA 1
ATOM 2066 C C . ARG A 1 262 ? -7.847 7.888 -7.094 1.00 93.25 262 ARG A C 1
ATOM 2068 O O . ARG A 1 262 ? -9.053 8.039 -7.284 1.00 93.25 262 ARG A O 1
ATOM 2075 N N . ALA A 1 263 ? -7.337 7.439 -5.951 1.00 94.44 263 ALA A N 1
ATOM 2076 C CA . ALA A 1 263 ? -8.121 7.082 -4.777 1.00 94.44 263 ALA A CA 1
ATOM 2077 C C . ALA A 1 263 ? -8.882 8.286 -4.222 1.00 94.44 263 ALA A C 1
ATOM 2079 O O . ALA A 1 263 ? -10.084 8.192 -4.001 1.00 94.44 263 ALA A O 1
ATOM 2080 N N . VAL A 1 264 ? -8.205 9.425 -4.073 1.00 93.50 264 VAL A N 1
ATOM 2081 C CA . VAL A 1 264 ? -8.811 10.676 -3.599 1.00 93.50 264 VAL A CA 1
ATOM 2082 C C . VAL A 1 264 ? -9.855 11.207 -4.583 1.00 93.50 264 VAL A C 1
ATOM 2084 O O . VAL A 1 264 ? -10.932 11.644 -4.182 1.00 93.50 264 VAL A O 1
ATOM 2087 N N . ASP A 1 265 ? -9.605 11.125 -5.890 1.00 91.50 265 ASP A N 1
ATOM 2088 C CA . ASP A 1 265 ? -10.584 11.582 -6.880 1.00 91.50 265 ASP A CA 1
ATOM 2089 C C . ASP A 1 265 ? -11.852 10.721 -6.926 1.00 91.50 265 ASP A C 1
ATOM 2091 O O . ASP A 1 265 ? -12.958 11.262 -6.977 1.00 91.50 265 ASP A O 1
ATOM 2095 N N . LEU A 1 266 ? -11.714 9.393 -6.881 1.00 91.12 266 LEU A N 1
ATOM 2096 C CA . LEU A 1 266 ? -12.861 8.480 -6.864 1.00 91.12 266 LEU A CA 1
ATOM 2097 C C . LEU A 1 266 ? -13.564 8.458 -5.497 1.00 91.12 266 LEU A C 1
ATOM 2099 O O . LEU A 1 266 ? -14.792 8.373 -5.437 1.00 91.12 266 LEU A O 1
ATOM 2103 N N . GLY A 1 267 ? -12.805 8.602 -4.411 1.00 90.44 267 GLY A N 1
ATOM 2104 C CA . GLY A 1 267 ? -13.298 8.588 -3.036 1.00 90.44 267 GLY A CA 1
ATOM 2105 C C . GLY A 1 267 ? -14.290 9.709 -2.730 1.00 90.44 267 GLY A C 1
ATOM 2106 O O . GLY A 1 267 ? -15.195 9.513 -1.925 1.00 90.44 267 GLY A O 1
ATOM 2107 N N . LYS A 1 268 ? -14.229 10.840 -3.451 1.00 89.19 268 LYS A N 1
ATOM 2108 C CA . LYS A 1 268 ? -15.208 11.948 -3.355 1.00 89.19 268 LYS A CA 1
ATOM 2109 C C . LYS A 1 268 ? -16.658 11.514 -3.564 1.00 89.19 268 LYS A C 1
ATOM 2111 O O . LYS A 1 268 ? -17.570 12.210 -3.128 1.00 89.19 268 LYS A O 1
ATOM 2116 N N . LYS A 1 269 ? -16.878 10.400 -4.263 1.00 87.81 269 LYS A N 1
ATOM 2117 C CA . LYS A 1 269 ? -18.212 9.854 -4.539 1.00 87.81 269 LYS A CA 1
ATOM 2118 C C . LYS A 1 269 ? -18.734 8.949 -3.427 1.00 87.81 269 LYS A C 1
ATOM 2120 O O . LYS A 1 269 ? -19.919 8.621 -3.419 1.00 87.81 269 LYS A O 1
ATOM 2125 N N . LEU A 1 270 ? -17.868 8.519 -2.513 1.00 86.94 270 LEU A N 1
ATOM 2126 C CA . LEU A 1 270 ? -18.255 7.688 -1.384 1.00 86.94 270 LEU A CA 1
ATOM 2127 C C . LEU A 1 270 ? -18.953 8.542 -0.330 1.00 86.94 270 LEU A C 1
ATOM 2129 O O . LEU A 1 270 ? -18.491 9.618 0.041 1.00 86.94 270 LEU A O 1
ATOM 2133 N N . SER A 1 271 ? -20.070 8.030 0.178 1.00 80.00 271 SER A N 1
ATOM 2134 C CA . SER A 1 271 ? -20.781 8.613 1.318 1.00 80.00 271 SER A CA 1
ATOM 2135 C C . SER A 1 271 ? -20.178 8.089 2.624 1.00 80.00 271 SER A C 1
ATOM 2137 O O . SER A 1 271 ? -20.833 7.356 3.358 1.00 80.00 271 SER A O 1
ATOM 2139 N N . ALA A 1 272 ? -18.902 8.391 2.863 1.00 80.12 272 ALA A N 1
ATOM 2140 C CA . ALA A 1 272 ? -18.199 8.060 4.100 1.00 80.12 272 ALA A CA 1
ATOM 2141 C C . ALA A 1 272 ? -17.379 9.256 4.573 1.00 80.12 272 ALA A C 1
ATOM 2143 O O . ALA A 1 272 ? -16.867 10.022 3.757 1.00 80.12 272 ALA A O 1
ATOM 2144 N N . ASP A 1 273 ? -17.230 9.379 5.889 1.00 88.56 273 ASP A N 1
ATOM 2145 C CA . ASP A 1 273 ? -16.523 10.502 6.508 1.00 88.56 273 ASP A CA 1
ATOM 2146 C C . ASP A 1 273 ? -15.003 10.394 6.341 1.00 88.56 273 ASP A C 1
ATOM 2148 O O . ASP A 1 273 ? -14.294 11.399 6.412 1.00 88.56 273 ASP A O 1
ATOM 2152 N N . ARG A 1 274 ? -14.493 9.173 6.129 1.00 95.31 274 ARG A N 1
ATOM 2153 C CA . ARG A 1 274 ? -13.063 8.860 6.112 1.00 95.31 274 ARG A CA 1
ATOM 2154 C C . ARG A 1 274 ? -12.655 7.974 4.949 1.00 95.31 274 ARG A C 1
ATOM 2156 O O . ARG A 1 274 ? -13.364 7.030 4.591 1.00 95.31 274 ARG A O 1
ATOM 2163 N N . LEU A 1 275 ? -11.458 8.247 4.436 1.00 96.69 275 LEU A N 1
ATOM 2164 C CA . LEU A 1 275 ? -10.814 7.471 3.384 1.00 96.69 275 LEU A CA 1
ATOM 2165 C C . LEU A 1 275 ? -9.383 7.120 3.790 1.00 96.69 275 LEU A C 1
ATOM 2167 O O . LEU A 1 275 ? -8.556 8.011 3.985 1.00 96.69 275 LEU A O 1
ATOM 2171 N N . PHE A 1 276 ? -9.099 5.826 3.886 1.00 97.88 276 PHE A N 1
ATOM 2172 C CA . PHE A 1 276 ? -7.780 5.306 4.206 1.00 97.88 276 PHE A CA 1
ATOM 2173 C C . PHE A 1 276 ? -6.953 5.121 2.930 1.00 97.88 276 PHE A C 1
ATOM 2175 O O . PHE A 1 276 ? -7.444 4.616 1.914 1.00 97.88 276 PHE A O 1
ATOM 2182 N N . LEU A 1 277 ? -5.705 5.581 2.981 1.00 96.75 277 LEU A N 1
ATOM 2183 C CA . LEU A 1 277 ? -4.790 5.685 1.855 1.00 96.75 277 LEU A CA 1
ATOM 2184 C C . LEU A 1 277 ? -3.432 5.081 2.217 1.00 96.75 277 LEU A C 1
ATOM 2186 O O . LEU A 1 277 ? -2.707 5.611 3.058 1.00 96.75 277 LEU A O 1
ATOM 2190 N N . ASN A 1 278 ? -3.068 4.015 1.515 1.00 93.81 278 ASN A N 1
ATOM 2191 C CA . ASN A 1 278 ? -1.793 3.332 1.674 1.00 93.81 278 ASN A CA 1
ATOM 2192 C C . ASN A 1 278 ? -0.614 4.185 1.182 1.00 93.81 278 ASN A C 1
ATOM 2194 O O . ASN A 1 278 ? -0.571 4.576 0.013 1.00 93.81 278 ASN A O 1
ATOM 2198 N N . LEU A 1 279 ? 0.367 4.436 2.053 1.00 92.12 279 LEU A N 1
ATOM 2199 C CA . LEU A 1 279 ? 1.621 5.091 1.690 1.00 92.12 279 LEU A CA 1
ATOM 2200 C C . LEU A 1 279 ? 2.740 4.062 1.510 1.00 92.12 279 LEU A C 1
ATOM 2202 O O . LEU A 1 279 ? 3.068 3.293 2.415 1.00 92.12 279 LEU A O 1
ATOM 2206 N N . HIS A 1 280 ? 3.396 4.092 0.351 1.00 89.38 280 HIS A N 1
ATOM 2207 C CA . HIS A 1 280 ? 4.508 3.190 0.083 1.00 89.38 280 HIS A CA 1
ATOM 2208 C C . HIS A 1 280 ? 5.748 3.576 0.920 1.00 89.38 280 HIS A C 1
ATOM 2210 O O . HIS A 1 280 ? 6.083 4.762 0.997 1.00 89.38 280 HIS A O 1
ATOM 2216 N N . PRO A 1 281 ? 6.519 2.619 1.482 1.00 84.44 281 PRO A N 1
ATOM 2217 C CA . PRO A 1 281 ? 7.692 2.921 2.313 1.00 84.44 281 PRO A CA 1
ATOM 2218 C C . PRO A 1 281 ? 8.752 3.812 1.645 1.00 84.44 281 PRO A C 1
ATOM 2220 O O . PRO A 1 281 ? 9.432 4.585 2.322 1.00 84.44 281 PRO A O 1
ATOM 2223 N N . ALA A 1 282 ? 8.881 3.742 0.315 1.00 83.75 282 ALA A N 1
ATOM 2224 C CA . ALA A 1 282 ? 9.796 4.594 -0.453 1.00 83.75 282 ALA A CA 1
ATOM 2225 C C . ALA A 1 282 ? 9.434 6.095 -0.396 1.00 83.75 282 ALA A C 1
ATOM 2227 O O . ALA A 1 282 ? 10.281 6.938 -0.679 1.00 83.75 282 ALA A O 1
ATOM 2228 N N . GLN A 1 283 ? 8.207 6.445 0.005 1.00 86.06 283 GLN A N 1
ATOM 2229 C CA . GLN A 1 283 ? 7.731 7.827 0.122 1.00 86.06 283 GLN A CA 1
ATOM 2230 C C . GLN A 1 283 ? 7.988 8.449 1.501 1.00 86.06 283 GLN A C 1
ATOM 2232 O O . GLN A 1 283 ? 7.563 9.570 1.748 1.00 86.06 283 GLN A O 1
ATOM 2237 N N . MET A 1 284 ? 8.701 7.771 2.405 1.00 86.00 284 MET A N 1
ATOM 2238 C CA . MET A 1 284 ? 8.981 8.283 3.757 1.00 86.00 284 MET A CA 1
ATOM 2239 C C . MET A 1 284 ? 10.018 9.424 3.808 1.00 86.00 284 MET A C 1
ATOM 2241 O O . MET A 1 284 ? 10.412 9.859 4.893 1.00 86.00 284 MET A O 1
ATOM 2245 N N . ASP A 1 285 ? 10.473 9.916 2.655 1.00 87.81 285 ASP A N 1
ATOM 2246 C CA . ASP A 1 285 ? 11.231 11.160 2.561 1.00 87.81 285 ASP A CA 1
ATOM 2247 C C . ASP A 1 285 ? 10.299 12.368 2.757 1.00 87.81 285 ASP A C 1
ATOM 2249 O O . ASP A 1 285 ? 9.487 12.707 1.892 1.00 87.81 285 ASP A O 1
ATOM 2253 N N . LEU A 1 286 ? 10.429 13.033 3.909 1.00 86.81 286 LEU A N 1
ATOM 2254 C CA . LEU A 1 286 ? 9.558 14.140 4.302 1.00 86.81 286 LEU A CA 1
ATOM 2255 C C . LEU A 1 286 ? 9.608 15.332 3.342 1.00 86.81 286 LEU A C 1
ATOM 2257 O O . LEU A 1 286 ? 8.602 16.027 3.212 1.00 86.81 286 LEU A O 1
ATOM 2261 N N . GLU A 1 287 ? 10.726 15.573 2.652 1.00 88.06 287 GLU A N 1
ATOM 2262 C CA . GLU A 1 287 ? 10.818 16.695 1.707 1.00 88.06 287 GLU A CA 1
ATOM 2263 C C . GLU A 1 287 ? 9.831 16.545 0.541 1.00 88.06 287 GLU A C 1
ATOM 2265 O O . GLU A 1 287 ? 9.327 17.541 0.021 1.00 88.06 287 GLU A O 1
ATOM 2270 N N . ARG A 1 288 ? 9.507 15.300 0.168 1.00 88.56 288 ARG A N 1
ATOM 2271 C CA . ARG A 1 288 ? 8.528 14.972 -0.878 1.00 88.56 288 ARG A CA 1
ATOM 2272 C C . ARG A 1 288 ? 7.145 14.671 -0.312 1.00 88.56 288 ARG A C 1
ATOM 2274 O O . ARG A 1 288 ? 6.143 15.078 -0.897 1.00 88.56 288 ARG A O 1
ATOM 2281 N N . LEU A 1 289 ? 7.087 13.992 0.834 1.00 90.94 289 LEU A N 1
ATOM 2282 C CA . LEU A 1 289 ? 5.833 13.554 1.440 1.00 90.94 289 LEU A CA 1
ATOM 2283 C C . LEU A 1 289 ? 4.970 14.718 1.923 1.00 90.94 289 LEU A C 1
ATOM 2285 O O . LEU A 1 289 ? 3.761 14.703 1.706 1.00 90.94 289 LEU A O 1
ATOM 2289 N N . LEU A 1 290 ? 5.563 15.725 2.576 1.00 92.06 290 LEU A N 1
ATOM 2290 C CA . LEU A 1 290 ? 4.777 16.819 3.154 1.00 92.06 290 LEU A CA 1
ATOM 2291 C C . LEU A 1 290 ? 4.024 17.631 2.076 1.00 92.06 290 LEU A C 1
ATOM 2293 O O . LEU A 1 290 ? 2.811 17.799 2.218 1.00 92.06 290 LEU A O 1
ATOM 2297 N N . PRO A 1 291 ? 4.654 18.039 0.954 1.00 93.12 291 PRO A N 1
ATOM 2298 C CA . PRO A 1 291 ? 3.927 18.648 -0.162 1.00 93.12 291 PRO A CA 1
ATOM 2299 C C . PRO A 1 291 ? 2.836 17.750 -0.761 1.00 93.12 291 PRO A C 1
ATOM 2301 O O . PRO A 1 291 ? 1.778 18.244 -1.157 1.00 93.12 291 PRO A O 1
ATOM 2304 N N . LEU A 1 292 ? 3.070 16.434 -0.827 1.00 92.00 292 LEU A N 1
ATOM 2305 C CA . LEU A 1 292 ? 2.086 15.478 -1.336 1.00 92.00 292 LEU A CA 1
ATOM 2306 C C . LEU A 1 292 ? 0.836 15.441 -0.448 1.00 92.00 292 LEU A C 1
ATOM 2308 O O . LEU A 1 292 ? -0.268 15.614 -0.961 1.00 92.00 292 LEU A O 1
ATOM 2312 N N . VAL A 1 293 ? 0.983 15.274 0.870 1.00 92.69 293 VAL A N 1
ATOM 2313 C CA . VAL A 1 293 ? -0.178 15.220 1.779 1.00 92.69 293 VAL A CA 1
ATOM 2314 C C . VAL A 1 293 ? -0.937 16.548 1.824 1.00 92.69 293 VAL A C 1
ATOM 2316 O O . VAL A 1 293 ? -2.161 16.547 1.894 1.00 92.69 293 VAL A O 1
ATOM 2319 N N . GLU A 1 294 ? -0.250 17.685 1.674 1.00 92.88 294 GLU A N 1
ATOM 2320 C CA . GLU A 1 294 ? -0.890 19.003 1.538 1.00 92.88 294 GLU A CA 1
ATOM 2321 C C . GLU A 1 294 ? -1.754 19.105 0.279 1.00 92.88 294 GLU A C 1
ATOM 2323 O O . GLU A 1 294 ? -2.880 19.614 0.324 1.00 92.88 294 GLU A O 1
ATOM 2328 N N . LYS A 1 295 ? -1.244 18.594 -0.848 1.00 93.69 295 LYS A N 1
ATOM 2329 C CA . LYS A 1 295 ? -1.989 18.523 -2.107 1.00 93.69 295 LYS A CA 1
ATOM 2330 C C . LYS A 1 295 ? -3.218 17.625 -1.963 1.00 93.69 295 LYS A C 1
ATOM 2332 O O . LYS A 1 295 ? -4.299 18.023 -2.394 1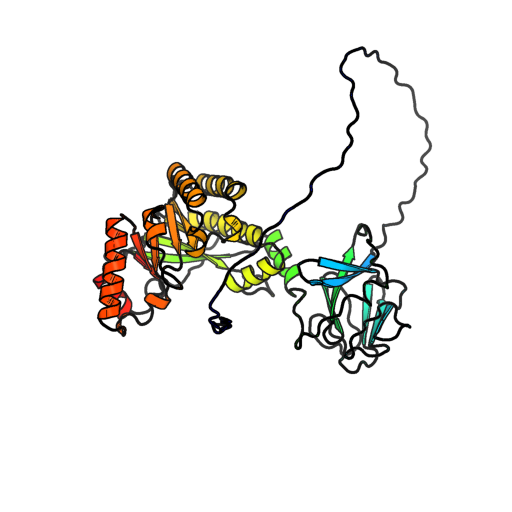.00 93.69 295 LYS A O 1
ATOM 2337 N N . LEU A 1 296 ? -3.066 16.447 -1.351 1.00 92.44 296 LEU A N 1
ATOM 2338 C CA . LEU A 1 296 ? -4.171 15.508 -1.135 1.00 92.44 296 LEU A CA 1
ATOM 2339 C C . LEU A 1 296 ? -5.253 16.132 -0.242 1.00 92.44 296 LEU A C 1
ATOM 2341 O O . LEU A 1 296 ? -6.406 16.205 -0.667 1.00 92.44 296 LEU A O 1
ATOM 2345 N N . ALA A 1 297 ? -4.877 16.692 0.913 1.00 90.25 297 ALA A N 1
ATOM 2346 C CA . ALA A 1 297 ? -5.799 17.369 1.830 1.00 90.25 297 ALA A CA 1
ATOM 2347 C C . ALA A 1 297 ? -6.587 18.496 1.144 1.00 90.25 297 ALA A C 1
ATOM 2349 O O . ALA A 1 297 ? -7.803 18.606 1.290 1.00 90.25 297 ALA A O 1
ATOM 2350 N N . SER A 1 298 ? -5.908 19.305 0.325 1.00 89.75 298 SER A N 1
ATOM 2351 C CA . SER A 1 298 ? -6.541 20.417 -0.397 1.00 89.75 298 SER A CA 1
ATOM 2352 C C . SER A 1 298 ? -7.540 19.953 -1.461 1.00 89.75 298 SER A C 1
ATOM 2354 O O . SER A 1 298 ? -8.459 20.690 -1.817 1.00 89.75 298 SER A O 1
ATOM 2356 N N . SER A 1 299 ? -7.365 18.745 -1.998 1.00 86.50 299 SER A N 1
ATOM 2357 C CA . SER A 1 299 ? -8.201 18.220 -3.078 1.00 86.50 299 SER A CA 1
ATOM 2358 C C . SER A 1 299 ? -9.503 17.571 -2.600 1.00 86.50 299 SER A C 1
ATOM 2360 O O . SER A 1 299 ? -10.405 17.376 -3.419 1.00 86.50 299 SER A O 1
ATOM 2362 N N . GLN A 1 300 ? -9.625 17.266 -1.302 1.00 81.94 300 GLN A N 1
ATOM 2363 C CA . GLN A 1 300 ? -10.795 16.605 -0.723 1.00 81.94 300 GLN A CA 1
ATOM 2364 C C . GLN A 1 300 ? -11.081 17.076 0.717 1.00 81.94 300 GLN A C 1
ATOM 2366 O O . GLN A 1 300 ? -10.925 16.317 1.665 1.00 81.94 300 GLN A O 1
ATOM 2371 N N . PRO A 1 301 ? -11.566 18.316 0.906 1.00 76.31 301 PRO A N 1
ATOM 2372 C CA . PRO A 1 301 ? -11.792 18.872 2.243 1.00 76.31 301 PRO A CA 1
ATOM 2373 C C . PRO A 1 301 ? -13.003 18.275 2.983 1.00 76.31 301 PRO A C 1
ATOM 2375 O O . PRO A 1 301 ? -13.171 18.525 4.171 1.00 76.31 301 PRO A O 1
ATOM 2378 N N . ALA A 1 302 ? -13.880 17.544 2.286 1.00 81.19 302 ALA A N 1
ATOM 2379 C CA . ALA A 1 302 ? -15.121 17.010 2.851 1.00 81.19 302 ALA A CA 1
ATOM 2380 C C . ALA A 1 302 ? -14.958 15.652 3.556 1.00 81.19 302 ALA A C 1
ATOM 2382 O O . ALA A 1 302 ? -15.863 15.249 4.277 1.00 81.19 302 ALA A O 1
ATOM 2383 N N . GLN A 1 303 ? -13.844 14.949 3.331 1.00 89.00 303 GLN A N 1
ATOM 2384 C CA . GLN A 1 303 ? -13.544 13.666 3.968 1.00 89.00 303 GLN A CA 1
ATOM 2385 C C . GLN A 1 303 ? -12.212 13.771 4.701 1.00 89.00 303 GLN A C 1
ATOM 2387 O O . GLN A 1 303 ? -11.261 14.366 4.193 1.00 89.00 303 GLN A O 1
ATOM 2392 N N . THR A 1 304 ? -12.126 13.159 5.874 1.00 95.00 304 THR A N 1
ATOM 2393 C CA . THR A 1 304 ? -10.864 13.026 6.593 1.00 95.00 304 THR A CA 1
ATOM 2394 C C . THR A 1 304 ? -10.033 11.931 5.932 1.00 95.00 304 THR A C 1
ATOM 2396 O O . THR A 1 304 ? -10.412 10.760 5.901 1.00 95.00 304 THR A O 1
ATOM 2399 N N . LEU A 1 305 ? -8.889 12.318 5.372 1.00 96.88 305 LEU A N 1
ATOM 2400 C CA . LEU A 1 305 ? -7.938 11.375 4.794 1.00 96.88 305 LEU A CA 1
ATOM 2401 C C . LEU A 1 305 ? -7.093 10.752 5.908 1.00 96.88 305 LEU A C 1
ATOM 2403 O O . LEU A 1 305 ? -6.516 11.474 6.726 1.00 96.88 305 LEU A O 1
ATOM 2407 N N . VAL A 1 306 ? -7.001 9.426 5.910 1.00 97.75 306 VAL A N 1
ATOM 2408 C CA . VAL A 1 306 ? -6.186 8.654 6.849 1.00 97.75 306 VAL A CA 1
ATOM 2409 C C . VAL A 1 306 ? -4.997 8.081 6.089 1.00 97.75 306 VAL A C 1
ATOM 2411 O O . VAL A 1 306 ? -5.177 7.302 5.157 1.00 97.75 306 VAL A O 1
ATOM 2414 N N . ILE A 1 307 ? -3.779 8.488 6.445 1.00 96.75 307 ILE A N 1
ATOM 2415 C CA . ILE A 1 307 ? -2.565 7.960 5.814 1.00 96.75 307 ILE A CA 1
ATOM 2416 C C . ILE A 1 307 ? -2.135 6.701 6.551 1.00 96.75 307 ILE A C 1
ATOM 2418 O O . ILE A 1 307 ? -1.828 6.760 7.742 1.00 96.75 307 ILE A O 1
ATOM 2422 N N . GLU A 1 308 ? -2.086 5.582 5.840 1.00 95.81 308 GLU A N 1
ATOM 2423 C CA . GLU A 1 308 ? -1.591 4.321 6.374 1.00 95.81 308 GLU A CA 1
ATOM 2424 C C . GLU A 1 308 ? -0.101 4.165 6.097 1.00 95.81 308 GLU A C 1
ATOM 2426 O O . GLU A 1 308 ? 0.370 4.397 4.980 1.00 95.81 308 GLU A O 1
ATOM 2431 N N . ILE A 1 309 ? 0.645 3.752 7.118 1.00 91.50 309 ILE A N 1
ATOM 2432 C CA . ILE A 1 309 ? 2.046 3.377 6.974 1.00 91.50 309 ILE A CA 1
ATOM 2433 C C . ILE A 1 309 ? 2.294 2.001 7.577 1.00 91.50 309 ILE A C 1
ATOM 2435 O O . ILE A 1 309 ? 1.784 1.668 8.643 1.00 91.50 309 ILE A O 1
ATOM 2439 N N . ASN A 1 310 ? 3.161 1.227 6.933 1.00 82.44 310 ASN A N 1
ATOM 2440 C CA . ASN A 1 310 ? 3.594 -0.059 7.466 1.00 82.44 310 ASN A CA 1
ATOM 2441 C C . ASN A 1 310 ? 4.348 0.115 8.801 1.00 82.44 310 ASN A C 1
ATOM 2443 O O . ASN A 1 310 ? 5.208 1.001 8.911 1.00 82.44 310 ASN A O 1
ATOM 2447 N N . GLU A 1 311 ? 4.129 -0.779 9.775 1.00 74.38 311 GLU A N 1
ATOM 2448 C CA . GLU A 1 311 ? 4.811 -0.752 11.083 1.00 74.38 311 GLU A CA 1
ATOM 2449 C C . GLU A 1 311 ? 6.349 -0.645 10.981 1.00 74.38 311 GLU A C 1
ATOM 2451 O O . GLU A 1 311 ? 7.021 -0.036 11.822 1.00 74.38 311 GLU A O 1
ATOM 2456 N N . LYS A 1 312 ? 6.959 -1.182 9.915 1.00 71.38 312 LYS A N 1
ATOM 2457 C CA . LYS A 1 312 ? 8.416 -1.132 9.716 1.00 71.38 312 LYS A CA 1
ATOM 2458 C C . LYS A 1 312 ? 8.930 0.292 9.496 1.00 71.38 312 LYS A C 1
ATOM 2460 O O . LYS A 1 312 ? 10.060 0.578 9.911 1.00 71.38 312 LYS A O 1
ATOM 2465 N N . ALA A 1 313 ? 8.122 1.179 8.912 1.00 69.25 313 ALA A N 1
ATOM 2466 C CA . ALA A 1 313 ? 8.477 2.575 8.654 1.00 69.25 313 ALA A CA 1
ATOM 2467 C C . ALA A 1 313 ? 8.556 3.427 9.938 1.00 69.25 313 ALA A C 1
ATOM 2469 O O . ALA A 1 313 ? 9.249 4.447 9.957 1.00 69.25 313 ALA A O 1
ATOM 2470 N N . VAL A 1 314 ? 7.939 2.971 11.035 1.00 69.00 314 VAL A N 1
ATOM 2471 C CA . VAL A 1 314 ? 7.791 3.720 12.297 1.00 69.00 314 VAL A CA 1
ATOM 2472 C C . VAL A 1 314 ? 9.125 3.937 13.045 1.00 69.00 314 VAL A C 1
ATOM 2474 O O . VAL A 1 314 ? 9.240 4.856 13.854 1.00 69.00 314 VAL A O 1
ATOM 2477 N N . THR A 1 315 ? 10.201 3.214 12.689 1.00 68.25 315 THR A N 1
ATOM 2478 C CA . THR A 1 315 ? 11.539 3.344 13.326 1.00 68.25 315 THR A CA 1
ATOM 2479 C C . THR A 1 315 ? 12.130 4.759 13.322 1.00 68.25 315 THR A C 1
ATOM 2481 O O . THR A 1 315 ? 13.024 5.072 14.111 1.00 68.25 315 THR A O 1
ATOM 2484 N N . ARG A 1 316 ? 11.683 5.637 12.418 1.00 77.81 316 ARG A N 1
ATOM 2485 C CA . ARG A 1 316 ? 12.222 6.994 12.253 1.00 77.81 316 ARG A CA 1
ATOM 2486 C C . ARG A 1 316 ? 11.431 7.989 13.097 1.00 77.81 316 ARG A C 1
ATOM 2488 O O . ARG A 1 316 ? 10.836 8.922 12.565 1.00 77.81 316 ARG A O 1
ATOM 2495 N N . ILE A 1 317 ? 11.456 7.809 14.417 1.00 85.31 317 ILE A N 1
ATOM 2496 C CA . ILE A 1 317 ? 10.622 8.559 15.371 1.00 85.31 317 ILE A CA 1
ATOM 2497 C C . ILE A 1 317 ? 10.604 10.084 15.144 1.00 85.31 317 ILE A C 1
ATOM 2499 O O . ILE A 1 317 ? 9.510 10.647 15.114 1.00 85.31 317 ILE A O 1
ATOM 2503 N N . PRO A 1 318 ? 11.737 10.791 14.930 1.00 89.00 318 PRO A N 1
ATOM 2504 C CA . PRO A 1 318 ? 11.690 12.232 14.668 1.00 89.00 318 PRO A CA 1
ATOM 2505 C C . PRO A 1 318 ? 10.903 12.586 13.400 1.00 89.00 318 PRO A C 1
ATOM 2507 O O . PRO A 1 318 ? 10.114 13.528 13.410 1.00 89.00 318 PRO A O 1
ATOM 2510 N N . ALA A 1 319 ? 11.074 11.802 12.331 1.00 88.31 319 ALA A N 1
ATOM 2511 C CA . ALA A 1 319 ? 10.348 12.003 11.083 1.00 88.31 319 ALA A CA 1
ATOM 2512 C C . ALA A 1 319 ? 8.851 11.702 11.253 1.00 88.31 319 ALA A C 1
ATOM 2514 O O . ALA A 1 319 ? 8.009 12.451 10.767 1.00 88.31 319 ALA A O 1
ATOM 2515 N N . MET A 1 320 ? 8.519 10.659 12.016 1.00 90.56 320 MET A N 1
ATOM 2516 C CA . MET A 1 320 ? 7.138 10.301 12.337 1.00 90.56 320 MET A CA 1
ATOM 2517 C C . MET A 1 320 ? 6.424 11.368 13.170 1.00 90.56 320 MET A C 1
ATOM 2519 O O . MET A 1 320 ? 5.278 11.698 12.872 1.00 90.56 320 MET A O 1
ATOM 2523 N N . LYS A 1 321 ? 7.100 11.973 14.157 1.00 92.56 321 LYS A N 1
ATOM 2524 C CA . LYS A 1 321 ? 6.558 13.107 14.930 1.00 92.56 321 LYS A CA 1
ATOM 2525 C C . LYS A 1 321 ? 6.250 14.299 14.023 1.00 92.56 321 LYS A C 1
ATOM 2527 O O . LYS A 1 321 ? 5.175 14.882 14.127 1.00 92.56 321 LYS A O 1
ATOM 2532 N N . GLN A 1 322 ? 7.162 14.621 13.105 1.00 93.25 322 GLN A N 1
ATOM 2533 C CA . GLN A 1 322 ? 6.971 15.709 12.146 1.00 93.25 322 GLN A CA 1
ATOM 2534 C C . GLN A 1 322 ? 5.819 15.426 11.170 1.00 93.25 322 GLN A C 1
ATOM 2536 O O . GLN A 1 322 ? 5.005 16.313 10.914 1.00 93.25 322 GLN A O 1
ATOM 2541 N N . LEU A 1 323 ? 5.722 14.198 10.651 1.00 93.00 323 LEU A N 1
ATOM 2542 C CA . LEU A 1 323 ? 4.613 13.782 9.794 1.00 93.00 323 LEU A CA 1
ATOM 2543 C C . LEU A 1 323 ? 3.281 13.887 10.542 1.00 93.00 323 LEU A C 1
ATOM 2545 O O . LEU A 1 323 ? 2.367 14.550 10.061 1.00 93.00 323 LEU A O 1
ATOM 2549 N N . ARG A 1 324 ? 3.192 13.314 11.748 1.00 94.25 324 ARG A N 1
ATOM 2550 C CA . ARG A 1 324 ? 1.995 13.355 12.601 1.00 94.25 324 ARG A CA 1
ATOM 2551 C C . ARG A 1 324 ? 1.538 14.788 12.878 1.00 94.25 324 ARG A C 1
ATOM 2553 O O . ARG A 1 324 ? 0.353 15.088 12.762 1.00 94.25 324 ARG A O 1
ATOM 2560 N N . GLU A 1 325 ? 2.468 15.682 13.210 1.00 94.25 325 GLU A N 1
ATOM 2561 C CA . GLU A 1 325 ? 2.158 17.097 13.425 1.00 94.25 325 GLU A CA 1
ATOM 2562 C C . GLU A 1 325 ? 1.630 17.763 12.146 1.00 94.25 325 GLU A C 1
ATOM 2564 O O . GLU A 1 325 ? 0.664 18.530 12.197 1.00 94.25 325 GLU A O 1
ATOM 2569 N N . ARG A 1 326 ? 2.233 17.469 10.985 1.00 95.12 326 ARG A N 1
ATOM 2570 C CA . ARG A 1 326 ? 1.782 18.035 9.708 1.00 95.12 326 ARG A CA 1
ATOM 2571 C C . ARG A 1 326 ? 0.395 17.527 9.321 1.00 95.12 326 ARG A C 1
ATOM 2573 O O . ARG A 1 326 ? -0.430 18.356 8.951 1.00 95.12 326 ARG A O 1
ATOM 2580 N N . LEU A 1 327 ? 0.128 16.228 9.462 1.00 95.81 327 LEU A N 1
ATOM 2581 C CA . LEU A 1 327 ? -1.189 15.632 9.208 1.00 95.81 327 LEU A CA 1
ATOM 2582 C C . LEU A 1 327 ? -2.265 16.259 10.104 1.00 95.81 327 LEU A C 1
ATOM 2584 O O . LEU A 1 327 ? -3.285 16.720 9.597 1.00 95.81 327 LEU A O 1
ATOM 2588 N N . GLY A 1 328 ? -1.989 16.412 11.404 1.00 94.69 328 GLY A N 1
ATOM 2589 C CA . GLY A 1 328 ? -2.930 17.034 12.341 1.00 94.69 328 GLY A CA 1
ATOM 2590 C C . GLY A 1 328 ? -3.289 18.481 11.978 1.00 94.69 328 GLY A C 1
ATOM 2591 O O . GLY A 1 328 ? -4.449 18.875 12.073 1.00 94.69 328 GLY A O 1
ATOM 2592 N N . ARG A 1 329 ? -2.328 19.275 11.481 1.00 95.25 329 ARG A N 1
ATOM 2593 C CA . ARG A 1 329 ? -2.598 20.644 10.988 1.00 95.25 329 ARG A CA 1
ATOM 2594 C C . ARG A 1 329 ? -3.455 20.676 9.719 1.00 95.25 329 ARG A C 1
ATOM 2596 O O . ARG A 1 329 ? -4.051 21.709 9.434 1.00 95.25 329 ARG A O 1
ATOM 2603 N N . LEU A 1 330 ? -3.478 19.584 8.957 1.00 94.50 330 LEU A N 1
ATOM 2604 C CA . LEU A 1 330 ? -4.266 19.430 7.733 1.00 94.50 330 LEU A CA 1
ATOM 2605 C C . LEU A 1 330 ? -5.628 18.763 7.985 1.00 94.50 330 LEU A C 1
ATOM 2607 O O . LEU A 1 330 ? -6.383 18.582 7.036 1.00 94.50 330 LEU A O 1
ATOM 2611 N N . GLY A 1 331 ? -5.946 18.396 9.233 1.00 95.00 331 GLY A N 1
ATOM 2612 C CA . GLY A 1 331 ? -7.161 17.640 9.553 1.00 95.00 331 GLY A CA 1
ATOM 2613 C C . GLY A 1 331 ? -7.137 16.199 9.029 1.00 95.00 331 GLY A C 1
ATOM 2614 O O . GLY A 1 331 ? -8.195 15.616 8.810 1.00 95.00 331 GLY A O 1
ATOM 2615 N N . MET A 1 332 ? -5.942 15.649 8.801 1.00 96.75 332 MET A N 1
ATOM 2616 C CA . MET A 1 332 ? -5.720 14.262 8.390 1.00 96.75 332 MET A CA 1
ATOM 2617 C C . MET A 1 332 ? -5.352 13.398 9.599 1.00 96.75 332 MET A C 1
ATOM 2619 O O . MET A 1 332 ? -4.784 13.890 10.578 1.00 96.75 332 MET A O 1
ATOM 2623 N N . GLU A 1 333 ? -5.628 12.104 9.494 1.00 97.12 333 GLU A N 1
ATOM 2624 C CA . GLU A 1 333 ? -5.352 11.101 10.527 1.00 97.12 333 GLU A CA 1
ATOM 2625 C C . GLU A 1 333 ? -4.217 10.158 10.067 1.00 97.12 333 GLU A C 1
ATOM 2627 O O . GLU A 1 333 ? -3.875 10.085 8.882 1.00 97.12 333 GLU A O 1
ATOM 2632 N N . LEU A 1 334 ? -3.596 9.455 11.012 1.00 96.19 334 LEU A N 1
ATOM 2633 C CA . LEU A 1 334 ? -2.500 8.510 10.780 1.00 96.19 334 LEU A CA 1
ATOM 2634 C C . LEU A 1 334 ? -2.912 7.103 11.218 1.00 96.19 334 LEU A C 1
ATOM 2636 O O . LEU A 1 334 ? -3.418 6.928 12.324 1.00 96.19 334 LEU A O 1
ATOM 2640 N N . ALA A 1 335 ? -2.626 6.096 10.400 1.00 96.56 335 ALA A N 1
ATOM 2641 C CA . ALA A 1 335 ? -2.831 4.691 10.730 1.00 96.56 335 ALA A CA 1
ATOM 2642 C C . ALA A 1 335 ? -1.520 3.905 10.621 1.00 96.56 335 ALA A C 1
ATOM 2644 O O . ALA A 1 335 ? -0.714 4.147 9.720 1.00 96.56 335 ALA A O 1
ATOM 2645 N N . TYR A 1 336 ? -1.310 2.964 11.541 1.00 93.81 336 TYR A N 1
ATOM 2646 C CA . TYR A 1 336 ? -0.244 1.967 11.433 1.00 93.81 336 TYR A CA 1
ATOM 2647 C C . TYR A 1 336 ? -0.825 0.637 10.974 1.00 93.81 336 TYR A C 1
ATOM 2649 O O . TYR A 1 336 ? -1.778 0.146 11.580 1.00 93.81 336 TYR A O 1
ATOM 2657 N N . ASP A 1 337 ? -0.222 0.095 9.924 1.00 90.44 337 ASP A N 1
ATOM 2658 C CA . ASP A 1 337 ? -0.637 -1.110 9.216 1.00 90.44 337 ASP A CA 1
ATOM 2659 C C . ASP A 1 337 ? 0.266 -2.314 9.539 1.00 90.44 337 ASP A C 1
ATOM 2661 O O . ASP A 1 337 ? 1.420 -2.134 9.960 1.00 90.44 337 ASP A O 1
ATOM 2665 N N . ASP A 1 338 ? -0.256 -3.527 9.330 1.00 84.62 338 ASP A N 1
ATOM 2666 C CA . ASP A 1 338 ? 0.388 -4.826 9.600 1.00 84.62 338 ASP A CA 1
ATOM 2667 C C . ASP A 1 338 ? 0.844 -5.049 11.064 1.00 84.62 338 ASP A C 1
ATOM 2669 O O . ASP A 1 338 ? 1.872 -5.697 11.322 1.00 84.62 338 ASP A O 1
ATOM 2673 N N . PHE A 1 339 ? 0.132 -4.516 12.067 1.00 86.56 339 PHE A N 1
ATOM 2674 C CA . PHE A 1 339 ? 0.579 -4.664 13.455 1.00 86.56 339 PHE A CA 1
ATOM 2675 C C . PHE A 1 339 ? 0.604 -6.135 13.886 1.00 86.56 339 PHE A C 1
ATOM 2677 O O . PHE A 1 339 ? -0.421 -6.817 13.908 1.00 86.56 339 PHE A O 1
ATOM 2684 N N . GLY A 1 340 ? 1.787 -6.594 14.310 1.00 76.00 340 GLY A N 1
ATOM 2685 C CA . GLY A 1 340 ? 1.993 -7.924 14.892 1.00 76.00 340 GLY A CA 1
ATOM 2686 C C . GLY A 1 340 ? 2.427 -9.024 13.916 1.00 76.00 340 GLY A C 1
ATOM 2687 O O . GLY A 1 340 ? 2.669 -10.147 14.358 1.00 76.00 340 GLY A O 1
ATOM 2688 N N . ALA A 1 341 ? 2.660 -8.700 12.640 1.00 61.41 341 ALA A N 1
ATOM 2689 C CA . ALA A 1 341 ? 3.163 -9.642 11.637 1.00 61.41 341 ALA A CA 1
ATOM 2690 C C . ALA A 1 341 ? 4.646 -10.051 11.821 1.00 61.41 341 ALA A C 1
ATOM 2692 O O . ALA A 1 341 ? 5.105 -11.024 11.215 1.00 61.41 341 ALA A O 1
ATOM 2693 N N . GLY A 1 342 ? 5.448 -9.339 12.633 1.00 58.19 342 GLY A N 1
ATOM 2694 C CA . GLY A 1 342 ? 6.881 -9.669 12.712 1.00 58.19 342 GLY A CA 1
ATOM 2695 C C . GLY A 1 342 ? 7.741 -9.106 13.844 1.00 58.19 342 GLY A C 1
ATOM 2696 O O . GLY A 1 342 ? 8.852 -9.615 14.005 1.00 58.19 342 GLY A O 1
ATOM 2697 N N . ARG A 1 343 ? 7.300 -8.101 14.618 1.00 56.81 343 ARG A N 1
ATOM 2698 C CA . ARG A 1 343 ? 7.883 -7.657 15.914 1.00 56.81 343 ARG A CA 1
ATOM 2699 C C . ARG A 1 343 ? 7.043 -6.508 16.481 1.00 56.81 343 ARG A C 1
ATOM 2701 O O . ARG A 1 343 ? 7.088 -5.411 15.943 1.00 56.81 343 ARG A O 1
ATOM 2708 N N . THR A 1 344 ? 6.384 -6.706 17.618 1.00 61.28 344 THR A N 1
ATOM 2709 C CA . THR A 1 344 ? 5.603 -5.651 18.283 1.00 61.28 344 THR A CA 1
ATOM 2710 C C . THR A 1 344 ? 6.506 -4.532 18.821 1.00 61.28 344 THR A C 1
ATOM 2712 O O . THR A 1 344 ? 7.384 -4.783 19.650 1.00 61.28 344 THR A O 1
ATOM 2715 N N . ARG A 1 345 ? 6.293 -3.282 18.388 1.00 74.25 345 ARG A N 1
ATOM 2716 C CA . ARG A 1 345 ? 7.109 -2.114 18.788 1.00 74.25 345 ARG A CA 1
ATOM 2717 C C . ARG A 1 345 ? 6.344 -1.126 19.659 1.00 74.25 345 ARG A C 1
ATOM 2719 O O . ARG A 1 345 ? 6.173 0.042 19.327 1.00 74.25 345 ARG A O 1
ATOM 2726 N N . LEU A 1 346 ? 5.918 -1.614 20.819 1.00 81.69 346 LEU A N 1
ATOM 2727 C CA . LEU A 1 346 ? 5.074 -0.881 21.769 1.00 81.69 346 LEU A CA 1
ATOM 2728 C C . LEU A 1 346 ? 5.648 0.487 22.175 1.00 81.69 346 LEU A C 1
ATOM 2730 O O . LEU A 1 346 ? 4.899 1.447 22.313 1.00 81.69 346 LEU A O 1
ATOM 2734 N N . LEU A 1 347 ? 6.972 0.599 22.322 1.00 83.06 347 LEU A N 1
ATOM 2735 C CA . LEU A 1 347 ? 7.622 1.873 22.656 1.00 83.06 347 LEU A CA 1
ATOM 2736 C C . LEU A 1 347 ? 7.430 2.927 21.558 1.00 83.06 347 LEU A C 1
ATOM 2738 O O . LEU A 1 347 ? 7.150 4.082 21.863 1.00 83.06 347 LEU A O 1
ATOM 2742 N N . GLU A 1 348 ? 7.535 2.530 20.289 1.00 84.44 348 GLU A N 1
ATOM 2743 C CA . GLU A 1 348 ? 7.356 3.441 19.154 1.00 84.44 348 GLU A CA 1
ATOM 2744 C C . GLU A 1 348 ? 5.902 3.935 19.080 1.00 84.44 348 GLU A C 1
ATOM 2746 O O . GLU A 1 348 ? 5.666 5.122 18.856 1.00 84.44 348 GLU A O 1
ATOM 2751 N N . LEU A 1 349 ? 4.941 3.050 19.379 1.00 86.25 349 LEU A N 1
ATOM 2752 C CA . LEU A 1 349 ? 3.517 3.383 19.481 1.00 86.25 349 LEU A CA 1
ATOM 2753 C C . LEU A 1 349 ? 3.236 4.414 20.585 1.00 86.25 349 LEU A C 1
ATOM 2755 O O . LEU A 1 349 ? 2.406 5.297 20.408 1.00 86.25 349 LEU A O 1
ATOM 2759 N N . MET A 1 350 ? 3.929 4.327 21.723 1.00 87.44 350 MET A N 1
ATOM 2760 C CA . MET A 1 350 ? 3.781 5.302 22.810 1.00 87.44 350 MET A CA 1
ATOM 2761 C C . MET A 1 350 ? 4.405 6.660 22.470 1.00 87.44 350 MET A C 1
ATOM 2763 O O . MET A 1 350 ? 3.911 7.696 22.911 1.00 87.44 350 MET A O 1
ATOM 2767 N N . GLU A 1 351 ? 5.506 6.669 21.717 1.00 90.19 351 GLU A N 1
ATOM 2768 C CA . GLU A 1 351 ? 6.200 7.902 21.341 1.00 90.19 351 GLU A CA 1
ATOM 2769 C C . GLU A 1 351 ? 5.510 8.672 20.216 1.00 90.19 351 GLU A C 1
ATOM 2771 O O . GLU A 1 351 ? 5.548 9.907 20.204 1.00 90.19 351 GLU A O 1
ATOM 2776 N N . VAL A 1 352 ? 4.929 7.948 19.260 1.00 91.81 352 VAL A N 1
ATOM 2777 C CA . VAL A 1 352 ? 4.140 8.502 18.161 1.00 91.81 352 VAL A CA 1
ATOM 2778 C C . VAL A 1 352 ? 2.868 7.669 18.034 1.00 91.81 352 VAL A C 1
ATOM 2780 O O . VAL A 1 352 ? 2.815 6.768 17.192 1.00 91.81 352 VAL A O 1
ATOM 2783 N N . PRO A 1 353 ? 1.850 7.929 18.872 1.00 92.38 353 PRO A N 1
ATOM 2784 C CA . PRO A 1 353 ? 0.582 7.227 18.751 1.00 92.38 353 PRO A CA 1
ATOM 2785 C C . PRO A 1 353 ? -0.055 7.579 17.400 1.00 92.38 353 PRO A C 1
ATOM 2787 O O . PRO A 1 353 ? -0.060 8.762 17.043 1.00 92.38 353 PRO A O 1
ATOM 2790 N N . PRO A 1 354 ? -0.546 6.602 16.618 1.00 95.25 354 PRO A N 1
ATOM 2791 C CA . PRO A 1 354 ? -1.407 6.831 15.463 1.00 95.25 354 PRO A CA 1
ATOM 2792 C C . PRO A 1 354 ? -2.847 7.098 15.927 1.00 95.25 354 PRO A C 1
ATOM 2794 O O . PRO A 1 354 ? -3.157 7.006 17.110 1.00 95.25 354 PRO A O 1
ATOM 2797 N N . ASP A 1 355 ? -3.723 7.491 15.013 1.00 97.50 355 ASP A N 1
ATOM 2798 C CA . ASP A 1 355 ? -5.170 7.533 15.258 1.00 97.50 355 ASP A CA 1
ATOM 2799 C C . ASP A 1 355 ? -5.772 6.126 15.158 1.00 97.50 355 ASP A C 1
ATOM 2801 O O . ASP A 1 355 ? -6.660 5.784 15.937 1.00 97.50 355 ASP A O 1
ATOM 2805 N N . TYR A 1 356 ? -5.223 5.291 14.266 1.00 97.56 356 TYR A N 1
ATOM 2806 C CA . TYR A 1 356 ? -5.637 3.900 14.075 1.00 97.56 356 TYR A CA 1
ATOM 2807 C C . TYR A 1 356 ? -4.467 2.926 14.164 1.00 97.56 356 TYR A C 1
ATOM 2809 O O . TYR A 1 356 ? -3.362 3.201 13.691 1.00 97.56 356 TYR A O 1
ATOM 2817 N N . LEU A 1 357 ? -4.735 1.750 14.720 1.00 95.75 357 LEU A N 1
ATOM 2818 C CA . LEU A 1 357 ? -3.827 0.611 14.710 1.00 95.75 357 LEU A CA 1
ATOM 2819 C C . LEU A 1 357 ? -4.539 -0.587 14.083 1.00 95.75 357 LEU A C 1
ATOM 2821 O O . LEU A 1 357 ? -5.491 -1.112 14.671 1.00 95.75 357 LEU A O 1
ATOM 2825 N N . LYS A 1 358 ? -4.082 -0.990 12.897 1.00 96.00 358 LYS A N 1
ATOM 2826 C CA . LYS A 1 358 ? -4.626 -2.110 12.129 1.00 96.00 358 LYS A CA 1
ATOM 2827 C C . LYS A 1 358 ? -3.875 -3.385 12.510 1.00 96.00 358 LYS A C 1
ATOM 2829 O O . LYS A 1 358 ? -2.646 -3.429 12.459 1.00 96.00 358 LYS A O 1
ATOM 2834 N N . PHE A 1 359 ? -4.613 -4.384 12.979 1.00 94.62 359 PHE A N 1
ATOM 2835 C CA . PHE A 1 359 ? -4.091 -5.687 13.368 1.00 94.62 359 PHE A CA 1
ATOM 2836 C C . PHE A 1 359 ? -4.172 -6.621 12.171 1.00 94.62 359 PHE A C 1
ATOM 2838 O O . PHE A 1 359 ? -5.270 -6.887 11.681 1.00 94.62 359 PHE A O 1
ATOM 2845 N N . ASP A 1 360 ? -3.003 -7.113 11.762 1.00 91.62 360 ASP A N 1
ATOM 2846 C CA . ASP A 1 360 ? -2.823 -7.935 10.569 1.00 91.62 360 ASP A CA 1
ATOM 2847 C C . ASP A 1 360 ? -3.733 -9.167 10.586 1.00 91.62 360 ASP A C 1
ATOM 2849 O O . ASP A 1 360 ? -3.944 -9.810 11.623 1.00 91.62 360 ASP A O 1
ATOM 2853 N N . MET A 1 361 ? -4.217 -9.533 9.404 1.00 90.69 361 MET A N 1
ATOM 2854 C CA . MET A 1 361 ? -5.084 -10.685 9.184 1.00 90.69 361 MET A CA 1
ATOM 2855 C C . MET A 1 361 ? -4.537 -11.997 9.776 1.00 90.69 361 MET A C 1
ATOM 2857 O O . MET A 1 361 ? -5.322 -12.822 10.232 1.00 90.69 361 MET A O 1
ATOM 2861 N N . ALA A 1 362 ? -3.220 -12.198 9.855 1.00 90.06 362 ALA A N 1
ATOM 2862 C CA . ALA A 1 362 ? -2.612 -13.378 10.473 1.00 90.06 362 ALA A CA 1
ATOM 2863 C C . ALA A 1 362 ? -2.877 -13.502 11.987 1.00 90.06 362 ALA A C 1
ATOM 2865 O O . ALA A 1 362 ? -2.706 -14.586 12.546 1.00 90.06 362 ALA A O 1
ATOM 2866 N N . LEU A 1 363 ? -3.273 -12.417 12.664 1.00 90.50 363 LEU A N 1
ATOM 2867 C CA . LEU A 1 363 ? -3.717 -12.440 14.063 1.00 90.50 363 LEU A CA 1
ATOM 2868 C C . LEU A 1 363 ? -5.222 -12.686 14.212 1.00 90.50 363 LEU A C 1
ATOM 2870 O O . LEU A 1 363 ? -5.670 -13.053 15.299 1.00 90.50 363 LEU A O 1
ATOM 2874 N N . ILE A 1 364 ? -5.991 -12.430 13.154 1.00 94.88 364 ILE A N 1
ATOM 2875 C CA . ILE A 1 364 ? -7.457 -12.423 13.169 1.00 94.88 364 ILE A CA 1
ATOM 2876 C C . ILE A 1 364 ? -8.031 -13.703 12.558 1.00 94.88 364 ILE A C 1
ATOM 2878 O O . ILE A 1 364 ? -9.014 -14.236 13.072 1.00 94.88 364 ILE A O 1
ATOM 2882 N N . GLN A 1 365 ? -7.402 -14.224 11.505 1.00 91.12 365 GLN A N 1
ATOM 2883 C CA . GLN A 1 365 ? -7.792 -15.485 10.883 1.00 91.12 365 GLN A CA 1
ATOM 2884 C C . GLN A 1 365 ? -7.760 -16.621 11.898 1.00 91.12 365 GLN A C 1
ATOM 2886 O O . GLN A 1 365 ? -6.783 -16.800 12.631 1.00 91.12 365 GLN A O 1
ATOM 2891 N N . ASP A 1 366 ? -8.851 -17.383 11.939 1.00 92.88 366 ASP A N 1
ATOM 2892 C CA . ASP A 1 366 ? -9.041 -18.499 12.863 1.00 92.88 366 ASP A CA 1
ATOM 2893 C C . ASP A 1 366 ? -8.902 -18.098 14.347 1.00 92.88 366 ASP A C 1
ATOM 2895 O O . ASP A 1 366 ? -8.651 -18.950 15.206 1.00 92.88 366 ASP A O 1
ATOM 2899 N N . ILE A 1 367 ? -9.090 -16.813 14.699 1.00 94.88 367 ILE A N 1
ATOM 2900 C CA . ILE A 1 367 ? -8.912 -16.338 16.083 1.00 94.88 367 ILE A CA 1
ATOM 2901 C C . ILE A 1 367 ? -9.807 -17.093 17.071 1.00 94.88 367 ILE A C 1
ATOM 2903 O O . ILE A 1 367 ? -9.403 -17.346 18.199 1.00 94.88 367 ILE A O 1
ATOM 2907 N N . HIS A 1 368 ? -10.988 -17.538 16.649 1.00 95.31 368 HIS A N 1
ATOM 2908 C CA . HIS A 1 368 ? -11.926 -18.322 17.455 1.00 95.31 368 HIS A CA 1
ATOM 2909 C C . HIS A 1 368 ? -11.426 -19.736 17.809 1.00 95.31 368 HIS A C 1
ATOM 2911 O O . HIS A 1 368 ? -11.937 -20.353 18.743 1.00 95.31 368 HIS A O 1
ATOM 2917 N N . HIS A 1 369 ? -10.408 -20.243 17.109 1.00 96.00 369 HIS A N 1
ATOM 2918 C CA . HIS A 1 369 ? -9.734 -21.507 17.415 1.00 96.00 369 HIS A CA 1
ATOM 2919 C C . HIS A 1 369 ? -8.447 -21.333 18.227 1.00 96.00 369 HIS A C 1
ATOM 2921 O O . HIS A 1 369 ? -7.862 -22.324 18.675 1.00 96.00 369 HIS A O 1
ATOM 2927 N N . GLN A 1 370 ? -8.000 -20.093 18.432 1.00 96.19 370 GLN A N 1
ATOM 2928 C CA . GLN A 1 370 ? -6.802 -19.813 19.210 1.00 96.19 370 GLN A CA 1
ATOM 2929 C C . GLN A 1 370 ? -7.024 -20.107 20.701 1.00 96.19 370 GLN A C 1
ATOM 2931 O O . GLN A 1 370 ? -8.144 -20.000 21.207 1.00 96.19 370 GLN A O 1
ATOM 2936 N N . PRO A 1 371 ? -5.964 -20.491 21.432 1.00 96.44 371 PRO A N 1
ATOM 2937 C CA . PRO A 1 371 ? -6.071 -20.770 22.854 1.00 96.44 371 PRO A CA 1
ATOM 2938 C C . PRO A 1 371 ? -6.369 -19.494 23.650 1.00 96.44 371 PRO A C 1
ATOM 2940 O O . PRO A 1 371 ? -5.947 -18.401 23.282 1.00 96.44 371 PRO A O 1
ATOM 2943 N N . GLU A 1 372 ? -6.994 -19.651 24.813 1.00 95.38 372 GLU A N 1
ATOM 2944 C CA . GLU A 1 372 ? -7.357 -18.557 25.725 1.00 95.38 372 GLU A CA 1
ATOM 2945 C C . GLU A 1 372 ? -6.190 -17.589 26.027 1.00 95.38 372 GLU A C 1
ATOM 2947 O O . GLU A 1 372 ? -6.378 -16.378 26.114 1.00 95.38 372 GLU A O 1
ATOM 2952 N N . GLN A 1 373 ? -4.948 -18.081 26.134 1.00 95.00 373 GLN A N 1
ATOM 2953 C CA . GLN A 1 373 ? -3.783 -17.212 26.367 1.00 95.00 373 GLN A CA 1
ATOM 2954 C C . GLN A 1 373 ? -3.522 -16.235 25.208 1.00 95.00 373 GLN A C 1
ATOM 2956 O O . GLN A 1 373 ? -3.020 -15.128 25.430 1.00 95.00 373 GLN A O 1
ATOM 2961 N N . PHE A 1 374 ? -3.850 -16.630 23.975 1.00 94.19 374 PHE A N 1
ATOM 2962 C CA . PHE A 1 374 ? -3.777 -15.754 22.810 1.00 94.19 374 PHE A CA 1
ATOM 2963 C C . PHE A 1 374 ? -4.828 -14.646 22.919 1.00 94.19 374 PHE A C 1
ATOM 2965 O O . PHE A 1 374 ? -4.481 -13.472 22.800 1.00 94.19 374 PHE A O 1
ATOM 2972 N N . HIS A 1 375 ? -6.077 -14.996 23.247 1.00 95.62 375 HIS A N 1
ATOM 2973 C CA . HIS A 1 375 ? -7.166 -14.034 23.469 1.00 95.62 375 HIS A CA 1
ATOM 2974 C C . HIS A 1 375 ? -6.819 -13.020 24.559 1.00 95.62 375 HIS A C 1
ATOM 2976 O O . HIS A 1 375 ? -6.924 -11.821 24.328 1.00 95.62 375 HIS A O 1
ATOM 2982 N N . GLN A 1 376 ? -6.295 -13.473 25.698 1.00 94.75 376 GLN A N 1
ATOM 2983 C CA . GLN A 1 376 ? -5.858 -12.592 26.789 1.00 94.75 376 GLN A CA 1
ATOM 2984 C C . GLN A 1 376 ? -4.747 -11.625 26.361 1.00 94.75 376 GLN A C 1
ATOM 2986 O O . GLN A 1 376 ? -4.732 -10.459 26.759 1.00 94.75 376 GLN A O 1
ATOM 2991 N N . THR A 1 377 ? -3.812 -12.096 25.532 1.00 93.00 377 THR A N 1
ATOM 2992 C CA . THR A 1 377 ? -2.741 -11.252 24.988 1.00 93.00 377 THR A CA 1
ATOM 2993 C C . THR A 1 377 ? -3.308 -10.197 24.040 1.00 93.00 377 THR A C 1
ATOM 2995 O O . THR A 1 377 ? -2.957 -9.022 24.149 1.00 93.00 377 THR A O 1
ATOM 2998 N N . MET A 1 378 ? -4.218 -10.592 23.149 1.00 94.44 378 MET A N 1
ATOM 2999 C CA . MET A 1 378 ? -4.892 -9.682 22.224 1.00 94.44 378 MET A CA 1
ATOM 3000 C C . MET A 1 378 ? -5.728 -8.638 22.964 1.00 94.44 378 MET A C 1
ATOM 3002 O O . MET A 1 378 ? -5.599 -7.448 22.688 1.00 94.44 378 MET A O 1
ATOM 3006 N N . GLU A 1 379 ? -6.508 -9.051 23.962 1.00 95.81 379 GLU A N 1
ATOM 3007 C CA . GLU A 1 379 ? -7.298 -8.147 24.797 1.00 95.81 379 GLU A CA 1
ATOM 3008 C C . GLU A 1 379 ? -6.410 -7.111 25.505 1.00 95.81 379 GLU A C 1
ATOM 3010 O O . GLU A 1 379 ? -6.734 -5.922 25.541 1.00 95.81 379 GLU A O 1
ATOM 3015 N N . LEU A 1 380 ? -5.253 -7.526 26.033 1.00 94.06 380 LEU A N 1
ATOM 3016 C CA . LEU A 1 380 ? -4.294 -6.607 26.645 1.00 94.06 380 LEU A CA 1
ATOM 3017 C C . LEU A 1 380 ? -3.777 -5.566 25.639 1.00 94.06 380 LEU A C 1
ATOM 3019 O O . LEU A 1 380 ? -3.691 -4.384 25.978 1.00 94.06 380 LEU A O 1
ATOM 3023 N N . LEU A 1 381 ? -3.447 -5.988 24.415 1.00 92.94 381 LEU A N 1
ATOM 3024 C CA . LEU A 1 381 ? -2.975 -5.093 23.353 1.00 92.94 381 LEU A CA 1
ATOM 3025 C C . LEU A 1 381 ? -4.063 -4.103 22.924 1.00 92.94 381 LEU A C 1
ATOM 3027 O O . LEU A 1 381 ? -3.789 -2.906 22.817 1.00 92.94 381 LEU A O 1
ATOM 3031 N N . VAL A 1 382 ? -5.297 -4.578 22.749 1.00 95.06 382 VAL A N 1
ATOM 3032 C CA . VAL A 1 382 ? -6.454 -3.747 22.393 1.00 95.06 382 VAL A CA 1
ATOM 3033 C C .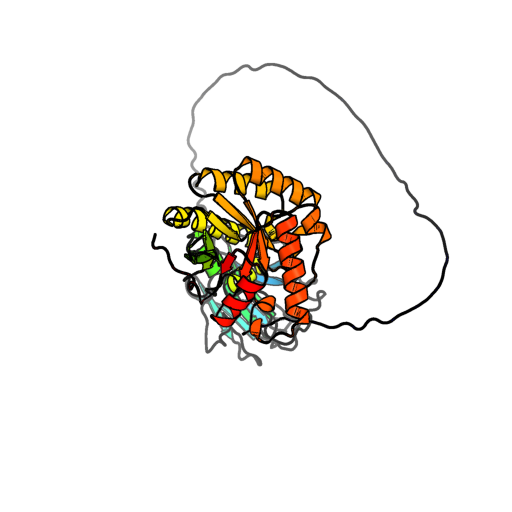 VAL A 1 382 ? -6.742 -2.718 23.487 1.00 95.06 382 VAL A C 1
ATOM 3035 O O . VAL A 1 382 ? -6.848 -1.523 23.208 1.00 95.06 382 VAL A O 1
ATOM 3038 N N . ARG A 1 383 ? -6.771 -3.140 24.757 1.00 94.69 383 ARG A N 1
ATOM 3039 C CA . ARG A 1 383 ? -6.953 -2.228 25.899 1.00 94.69 383 ARG A CA 1
ATOM 3040 C C . ARG A 1 383 ? -5.822 -1.209 26.015 1.00 94.69 383 ARG A C 1
ATOM 3042 O O . ARG A 1 383 ? -6.066 -0.054 26.360 1.00 94.69 383 ARG A O 1
ATOM 3049 N N . MET A 1 384 ? -4.581 -1.606 25.736 1.00 93.56 384 MET A N 1
ATOM 3050 C CA . MET A 1 384 ? -3.447 -0.682 25.725 1.00 93.56 384 MET A CA 1
ATOM 3051 C C . MET A 1 384 ? -3.616 0.391 24.639 1.00 93.56 384 MET A C 1
ATOM 3053 O O . MET A 1 384 ? -3.428 1.571 24.933 1.00 93.56 384 MET A O 1
ATOM 3057 N N . ALA A 1 385 ? -4.006 0.006 23.420 1.00 93.81 385 ALA A N 1
ATOM 3058 C CA . ALA A 1 385 ? -4.294 0.948 22.340 1.00 93.81 385 ALA A CA 1
ATOM 3059 C C . ALA A 1 385 ? -5.430 1.915 22.723 1.00 93.81 385 ALA A C 1
ATOM 3061 O O . ALA A 1 385 ? -5.268 3.130 22.601 1.00 93.81 385 ALA A O 1
ATOM 3062 N N . ALA A 1 386 ? -6.513 1.407 23.319 1.00 92.88 386 ALA A N 1
ATOM 3063 C CA . ALA A 1 386 ? -7.613 2.233 23.813 1.00 92.88 386 ALA A CA 1
ATOM 3064 C C . ALA A 1 386 ? -7.163 3.248 24.887 1.00 92.88 386 ALA A C 1
ATOM 3066 O O . ALA A 1 386 ? -7.546 4.417 24.838 1.00 92.88 386 ALA A O 1
ATOM 3067 N N . ASN A 1 387 ? -6.286 2.851 25.819 1.00 93.94 387 ASN A N 1
ATOM 3068 C CA . ASN A 1 387 ? -5.714 3.759 26.826 1.00 93.94 387 ASN A CA 1
ATOM 3069 C C . ASN A 1 387 ? -4.854 4.875 26.209 1.00 93.94 387 ASN A C 1
ATOM 3071 O O . ASN A 1 387 ? -4.759 5.968 26.771 1.00 93.94 387 ASN A O 1
ATOM 3075 N N . LEU A 1 388 ? -4.244 4.611 25.052 1.00 93.50 388 LEU A N 1
ATOM 3076 C CA . LEU A 1 388 ? -3.516 5.597 24.250 1.00 93.50 388 LEU A CA 1
ATOM 3077 C C . LEU A 1 388 ? -4.439 6.416 23.330 1.00 93.50 388 LEU A C 1
ATOM 3079 O O . LEU A 1 388 ? -3.946 7.288 22.617 1.00 93.50 388 LEU A O 1
ATOM 3083 N N . LYS A 1 389 ? -5.761 6.187 23.387 1.00 95.19 389 LYS A N 1
ATOM 3084 C CA . LYS A 1 389 ? -6.789 6.789 22.519 1.00 95.19 389 LYS A CA 1
ATOM 3085 C C . LYS A 1 389 ? -6.596 6.456 21.038 1.00 95.19 389 LYS A C 1
ATOM 3087 O O . LYS A 1 389 ? -6.838 7.298 20.181 1.00 95.19 389 LYS A O 1
ATOM 3092 N N . ILE A 1 390 ? -6.140 5.239 20.765 1.00 96.50 390 ILE A N 1
ATOM 3093 C CA . ILE A 1 390 ? -5.943 4.709 19.419 1.00 96.50 390 ILE A CA 1
ATOM 3094 C C . ILE A 1 390 ? -7.128 3.802 19.086 1.00 96.50 390 ILE A C 1
ATOM 3096 O O . ILE A 1 390 ? -7.436 2.886 19.854 1.00 96.50 390 ILE A O 1
ATOM 3100 N N . HIS A 1 391 ? -7.759 4.027 17.938 1.00 97.31 391 HIS A N 1
ATOM 3101 C CA . HIS A 1 391 ? -8.816 3.167 17.419 1.00 97.31 391 HIS A CA 1
ATOM 3102 C C . HIS A 1 391 ? -8.213 1.862 16.888 1.00 97.31 391 HIS A C 1
ATOM 3104 O O . HIS A 1 391 ? -7.293 1.871 16.068 1.00 97.31 391 HIS A O 1
ATOM 3110 N N . THR A 1 392 ? -8.712 0.721 17.356 1.00 97.44 392 THR A N 1
ATOM 3111 C CA . THR A 1 392 ? -8.224 -0.595 16.924 1.00 97.44 392 THR A CA 1
ATOM 3112 C C . THR A 1 392 ? -9.071 -1.134 15.782 1.00 97.44 392 THR A C 1
ATOM 3114 O O . THR A 1 392 ? -10.301 -1.081 15.832 1.00 97.44 392 THR A O 1
ATOM 3117 N N . LEU A 1 393 ? -8.404 -1.661 14.757 1.00 97.88 393 LEU A N 1
ATOM 3118 C CA . LEU A 1 393 ? -9.032 -2.233 13.572 1.00 97.88 393 LEU A CA 1
ATOM 3119 C C . LEU A 1 393 ? -8.550 -3.672 13.392 1.00 97.88 393 LEU A C 1
ATOM 3121 O O . LEU A 1 393 ? -7.350 -3.905 13.304 1.00 97.88 393 LEU A O 1
ATOM 3125 N N . ALA A 1 394 ? -9.477 -4.629 13.363 1.00 97.56 394 ALA A N 1
ATOM 3126 C CA . ALA A 1 394 ? -9.185 -6.028 13.052 1.00 97.56 394 ALA A CA 1
ATOM 3127 C C . ALA A 1 394 ? -9.376 -6.294 11.552 1.00 97.56 394 ALA A C 1
ATOM 3129 O O . ALA A 1 394 ? -10.470 -6.077 11.019 1.00 97.56 394 ALA A O 1
ATOM 3130 N N . GLU A 1 395 ? -8.324 -6.757 10.878 1.00 95.81 395 GLU A N 1
ATOM 3131 C CA . GLU A 1 395 ? -8.339 -7.023 9.440 1.00 95.81 395 GLU A CA 1
ATOM 3132 C C . GLU A 1 395 ? -8.613 -8.481 9.098 1.00 95.81 395 GLU A C 1
ATOM 3134 O O . GLU A 1 395 ? -8.262 -9.395 9.836 1.00 95.81 395 GLU A O 1
ATOM 3139 N N . GLY A 1 396 ? -9.202 -8.702 7.924 1.00 94.56 396 GLY A N 1
ATOM 3140 C CA . GLY A 1 396 ? -9.418 -10.040 7.386 1.00 94.56 396 GLY A CA 1
ATOM 3141 C C . GLY A 1 396 ? -10.455 -10.866 8.144 1.00 94.56 396 GLY A C 1
ATOM 3142 O O . GLY A 1 396 ? -10.344 -12.084 8.179 1.00 94.56 396 GLY A O 1
ATOM 3143 N N . ILE A 1 397 ? -11.474 -10.223 8.722 1.00 96.94 397 ILE A N 1
ATOM 3144 C CA . ILE A 1 397 ? -12.619 -10.927 9.318 1.00 96.94 397 ILE A CA 1
ATOM 3145 C C . ILE A 1 397 ? -13.459 -11.570 8.203 1.00 96.94 397 ILE A C 1
ATOM 3147 O O . ILE A 1 397 ? -14.070 -10.872 7.379 1.00 96.94 397 ILE A O 1
ATOM 3151 N N . GLU A 1 398 ? -13.526 -12.898 8.177 1.00 95.88 398 GLU A N 1
ATOM 3152 C CA . GLU A 1 398 ? -14.251 -13.659 7.154 1.00 95.88 398 GLU A CA 1
ATOM 3153 C C . GLU A 1 398 ? -15.513 -14.339 7.700 1.00 95.88 398 GLU A C 1
ATOM 3155 O O . GLU A 1 398 ? -16.464 -14.550 6.944 1.00 95.88 398 GLU A O 1
ATOM 3160 N N . THR A 1 399 ? -15.561 -14.624 9.004 1.00 96.62 399 THR A N 1
ATOM 3161 C CA . THR A 1 399 ? -16.643 -15.386 9.652 1.00 96.62 399 THR A CA 1
ATOM 3162 C C . THR A 1 399 ? -17.298 -14.635 10.813 1.00 96.62 399 THR A C 1
ATOM 3164 O O . THR A 1 399 ? -16.715 -13.726 11.410 1.00 96.62 399 THR A O 1
ATOM 3167 N N . GLY A 1 400 ? -18.537 -15.014 11.147 1.00 96.00 400 GLY A N 1
ATOM 3168 C CA . GLY A 1 400 ? -19.262 -14.424 12.278 1.00 96.00 400 GLY A CA 1
ATOM 3169 C C . GLY A 1 400 ? -18.591 -14.732 13.618 1.00 96.00 400 GLY A C 1
ATOM 3170 O O . GLY A 1 400 ? -18.546 -13.880 14.498 1.00 96.00 400 GLY A O 1
ATOM 3171 N N . GLU A 1 401 ? -17.993 -15.913 13.739 1.00 97.19 401 GLU A N 1
ATOM 3172 C CA . GLU A 1 401 ? -17.259 -16.364 14.914 1.00 97.19 401 GLU A CA 1
ATOM 3173 C C . GLU A 1 401 ? -16.010 -15.508 15.173 1.00 97.19 401 GLU A C 1
ATOM 3175 O O . GLU A 1 401 ? -15.767 -15.096 16.308 1.00 97.19 401 GLU A O 1
ATOM 3180 N N . GLU A 1 402 ? -15.241 -15.175 14.130 1.00 97.19 402 GLU A N 1
ATOM 3181 C CA . GLU A 1 402 ? -14.118 -14.232 14.240 1.00 97.19 402 GLU A CA 1
ATOM 3182 C C . GLU A 1 402 ? -14.602 -12.843 14.668 1.00 97.19 402 GLU A C 1
ATOM 3184 O O . GLU A 1 402 ? -14.034 -12.244 15.581 1.00 97.19 402 GLU A O 1
ATOM 3189 N N . ALA A 1 403 ? -15.687 -12.350 14.060 1.00 96.81 403 ALA A N 1
ATOM 3190 C CA . ALA A 1 403 ? -16.277 -11.062 14.410 1.00 96.81 403 ALA A CA 1
ATOM 3191 C C . ALA A 1 403 ? -16.718 -10.993 15.880 1.00 96.81 403 ALA A C 1
ATOM 3193 O O . ALA A 1 403 ? -16.499 -9.977 16.545 1.00 96.81 403 ALA A O 1
ATOM 3194 N N . ASP A 1 404 ? -17.329 -12.063 16.388 1.00 96.75 404 ASP A N 1
ATOM 3195 C CA . ASP A 1 404 ? -17.794 -12.149 17.770 1.00 96.75 404 ASP A CA 1
ATOM 3196 C C . ASP A 1 404 ? -16.630 -12.145 18.760 1.00 96.75 404 ASP A C 1
ATOM 3198 O O . ASP A 1 404 ? -16.678 -11.414 19.755 1.00 96.75 404 ASP A O 1
ATOM 3202 N N . ILE A 1 405 ? -15.552 -12.876 18.458 1.00 97.50 405 ILE A N 1
ATOM 3203 C CA . ILE A 1 405 ? -14.326 -12.844 19.260 1.00 97.50 405 ILE A CA 1
ATOM 3204 C C . ILE A 1 405 ? -13.688 -11.454 19.215 1.00 97.50 405 ILE A C 1
ATOM 3206 O O . ILE A 1 405 ? -13.419 -10.887 20.271 1.00 97.50 405 ILE A O 1
ATOM 3210 N N . CYS A 1 406 ? -13.510 -10.847 18.038 1.00 97.50 406 CYS A N 1
ATOM 3211 C CA . CYS A 1 406 ? -12.953 -9.495 17.921 1.00 97.50 406 CYS A CA 1
ATOM 3212 C C . CYS A 1 406 ? -13.763 -8.467 18.729 1.00 97.50 406 CYS A C 1
ATOM 3214 O O . CYS A 1 406 ? -13.186 -7.662 19.463 1.00 97.50 406 CYS A O 1
ATOM 3216 N N . ARG A 1 407 ? -15.100 -8.528 18.668 1.00 96.62 407 ARG A N 1
ATOM 3217 C CA . ARG A 1 407 ? -15.976 -7.664 19.473 1.00 96.62 407 ARG A CA 1
ATOM 3218 C C . ARG A 1 407 ? -15.803 -7.920 20.972 1.00 96.62 407 ARG A C 1
ATOM 3220 O O . ARG A 1 407 ? -15.724 -6.966 21.740 1.00 96.62 407 ARG A O 1
ATOM 3227 N N . GLY A 1 408 ? -15.716 -9.186 21.386 1.00 96.19 408 GLY A N 1
ATOM 3228 C CA . GLY A 1 408 ? -15.491 -9.578 22.781 1.00 96.19 408 GLY A CA 1
ATOM 3229 C C . GLY A 1 408 ? -14.147 -9.102 23.339 1.00 96.19 408 GLY A C 1
ATOM 3230 O O . GLY A 1 408 ? -14.079 -8.685 24.491 1.00 96.19 408 GLY A O 1
ATOM 3231 N N . LEU A 1 409 ? -13.104 -9.085 22.505 1.00 96.38 409 LEU A N 1
ATOM 3232 C CA . LEU A 1 409 ? -11.771 -8.570 22.845 1.00 96.38 409 LEU A CA 1
ATOM 3233 C C . LEU A 1 409 ? -11.707 -7.034 22.909 1.00 96.38 409 LEU A C 1
ATOM 3235 O O . LEU A 1 409 ? -10.715 -6.481 23.385 1.00 96.38 409 LEU A O 1
ATOM 3239 N N . GLY A 1 410 ? -12.755 -6.346 22.446 1.00 96.50 410 GLY A N 1
ATOM 3240 C CA . GLY A 1 410 ? -12.875 -4.890 22.493 1.00 96.50 410 GLY A CA 1
ATOM 3241 C C . GLY A 1 410 ? -12.360 -4.160 21.253 1.00 96.50 410 GLY A C 1
ATOM 3242 O O . GLY A 1 410 ? -12.088 -2.963 21.347 1.00 96.50 410 GLY A O 1
ATOM 3243 N N . PHE A 1 411 ? -12.205 -4.843 20.111 1.00 97.81 411 PHE A N 1
ATOM 3244 C CA . PHE A 1 411 ? -11.932 -4.154 18.848 1.00 97.81 411 PHE A CA 1
ATOM 3245 C C . PHE A 1 411 ? -13.079 -3.201 18.505 1.00 97.81 411 PHE A C 1
ATOM 3247 O O . PHE A 1 411 ? -14.254 -3.560 18.604 1.00 97.81 411 PHE A O 1
ATOM 3254 N N . GLU A 1 412 ? -12.738 -1.985 18.084 1.00 97.31 412 GLU A N 1
ATOM 3255 C CA . GLU A 1 412 ? -13.738 -0.982 17.714 1.00 97.31 412 GLU A CA 1
ATOM 3256 C C . GLU A 1 412 ? -14.169 -1.124 16.254 1.00 97.31 412 GLU A C 1
ATOM 3258 O O . GLU A 1 412 ? -15.361 -1.058 15.933 1.00 97.31 412 GLU A O 1
ATOM 3263 N N . LEU A 1 413 ? -13.191 -1.332 15.374 1.00 98.12 413 LEU A N 1
ATOM 3264 C CA . LEU A 1 413 ? -13.375 -1.395 13.934 1.00 98.12 413 LEU A CA 1
ATOM 3265 C C . LEU A 1 413 ? -13.020 -2.779 13.397 1.00 98.12 413 LEU A C 1
ATOM 3267 O O . LEU A 1 413 ? -12.171 -3.490 13.940 1.00 98.12 413 LEU A O 1
ATOM 3271 N N . GLY A 1 414 ? -13.665 -3.147 12.297 1.00 97.31 414 GLY A N 1
ATOM 3272 C CA . GLY A 1 414 ? -13.405 -4.388 11.588 1.00 97.31 414 GLY A CA 1
ATOM 3273 C C . GLY A 1 414 ? -13.444 -4.193 10.084 1.00 97.31 414 GLY A C 1
ATOM 3274 O O . GLY A 1 414 ? -14.212 -3.383 9.561 1.00 97.31 414 GLY A O 1
ATOM 3275 N N . GLN A 1 415 ? -12.625 -4.967 9.390 1.00 97.44 415 GLN A N 1
ATOM 3276 C CA . GLN A 1 415 ? -12.577 -5.011 7.939 1.00 97.44 415 GLN A CA 1
ATOM 3277 C C . GLN A 1 415 ? -12.386 -6.459 7.495 1.00 97.44 415 GLN A C 1
ATOM 3279 O O . GLN A 1 415 ? -11.633 -7.218 8.097 1.00 97.44 415 GLN A O 1
ATOM 3284 N N . GLY A 1 416 ? -13.080 -6.863 6.436 1.00 95.31 416 GLY A N 1
ATOM 3285 C CA . GLY A 1 416 ? -12.964 -8.213 5.900 1.00 95.31 416 GLY A CA 1
ATOM 3286 C C . GLY A 1 416 ? -14.153 -8.597 5.034 1.00 95.31 416 GLY A C 1
ATOM 3287 O O . GLY A 1 416 ? -15.107 -7.828 4.877 1.00 95.31 416 GLY A O 1
ATOM 3288 N N . PHE A 1 417 ? -14.093 -9.782 4.430 1.00 95.44 417 PHE A N 1
ATOM 3289 C CA . PHE A 1 417 ? -15.109 -10.224 3.473 1.00 95.44 417 PHE A CA 1
ATOM 3290 C C . PHE A 1 417 ? -16.481 -10.463 4.098 1.00 95.44 417 PHE A C 1
ATOM 3292 O O . PHE A 1 417 ? -17.467 -10.410 3.362 1.00 95.44 417 PHE A O 1
ATOM 3299 N N . LEU A 1 418 ? -16.557 -10.648 5.420 1.00 94.69 418 LEU A N 1
ATOM 3300 C CA . LEU A 1 418 ? -17.826 -10.696 6.141 1.00 94.69 418 LEU A CA 1
ATOM 3301 C C . LEU A 1 418 ? -18.632 -9.396 5.973 1.00 94.69 418 LEU A C 1
ATOM 3303 O O . LEU A 1 418 ? -19.850 -9.435 5.818 1.00 94.69 418 LEU A O 1
ATOM 3307 N N . TYR A 1 419 ? -17.951 -8.247 5.991 1.00 93.38 419 TYR A N 1
ATOM 3308 C CA . TYR A 1 419 ? -18.582 -6.922 5.972 1.00 93.38 419 TYR A CA 1
ATOM 3309 C C . TYR A 1 419 ? -18.676 -6.321 4.574 1.00 93.38 419 TYR A C 1
ATOM 3311 O O . TYR A 1 419 ? -19.587 -5.549 4.279 1.00 93.38 419 TYR A O 1
ATOM 3319 N N . GLY A 1 420 ? -17.744 -6.682 3.699 1.00 91.25 420 GLY A N 1
ATOM 3320 C CA . GLY A 1 420 ? -17.782 -6.275 2.308 1.00 91.25 420 GLY A CA 1
ATOM 3321 C C . GLY A 1 420 ? -16.489 -6.601 1.585 1.00 91.25 420 GLY A C 1
ATOM 3322 O O . GLY A 1 420 ? -15.383 -6.382 2.083 1.00 91.25 420 GLY A O 1
ATOM 3323 N N . ARG A 1 421 ? -16.632 -7.115 0.365 1.00 92.94 421 ARG A N 1
ATOM 3324 C CA . ARG A 1 421 ? -15.507 -7.237 -0.563 1.00 92.94 421 ARG A CA 1
ATOM 3325 C C . ARG A 1 421 ? -15.145 -5.856 -1.121 1.00 92.94 421 ARG A C 1
ATOM 3327 O O . ARG A 1 421 ? -16.012 -4.983 -1.148 1.00 92.94 421 ARG A O 1
ATOM 3334 N N . PRO A 1 422 ? -13.904 -5.657 -1.599 1.00 92.56 422 PRO A N 1
ATOM 3335 C CA . PRO A 1 422 ? -13.541 -4.433 -2.299 1.00 92.56 422 PRO A CA 1
ATOM 3336 C C . PRO A 1 422 ? -14.484 -4.168 -3.481 1.00 92.56 422 PRO A C 1
ATOM 3338 O O . PRO A 1 422 ? -14.688 -5.051 -4.317 1.00 92.56 422 PRO A O 1
ATOM 3341 N N . ILE A 1 423 ? -15.055 -2.966 -3.536 1.00 91.56 423 ILE A N 1
ATOM 3342 C CA . ILE A 1 423 ? -16.010 -2.539 -4.563 1.00 91.56 423 ILE A CA 1
ATOM 3343 C C . ILE A 1 423 ? -15.392 -1.506 -5.502 1.00 91.56 423 ILE A C 1
ATOM 3345 O O . ILE A 1 423 ? -14.623 -0.640 -5.088 1.00 91.56 423 ILE A O 1
ATOM 3349 N N . GLU A 1 424 ? -15.751 -1.573 -6.779 1.00 88.56 424 GLU A N 1
ATOM 3350 C CA . GLU A 1 424 ? -15.433 -0.516 -7.735 1.00 88.56 424 GLU A CA 1
ATOM 3351 C C . GLU A 1 424 ? -16.423 0.639 -7.594 1.00 88.56 424 GLU A C 1
ATOM 3353 O O . GLU A 1 424 ? -17.637 0.441 -7.525 1.00 88.56 424 GLU A O 1
ATOM 3358 N N . VAL A 1 425 ? -15.901 1.862 -7.614 1.00 78.88 425 VAL A N 1
ATOM 3359 C CA . VAL A 1 425 ? -16.711 3.069 -7.767 1.00 78.88 425 VAL A CA 1
ATOM 3360 C C . VAL A 1 425 ? -16.490 3.568 -9.185 1.00 78.88 425 VAL A C 1
ATOM 3362 O O . VAL A 1 425 ? -15.384 3.975 -9.542 1.00 78.88 425 VAL A O 1
ATOM 3365 N N . GLN A 1 426 ? -17.531 3.506 -10.013 1.00 60.94 426 GLN A N 1
ATOM 3366 C CA . GLN A 1 426 ? -17.424 3.946 -11.402 1.00 60.94 426 GLN A CA 1
ATOM 3367 C C . GLN A 1 426 ? -17.164 5.460 -11.483 1.00 60.94 426 GLN A C 1
ATOM 3369 O O . GLN A 1 426 ? -17.698 6.263 -10.704 1.00 60.94 426 GLN A O 1
ATOM 3374 N N . ALA A 1 427 ? -16.278 5.827 -12.413 1.00 49.72 427 ALA A N 1
ATOM 3375 C CA . ALA A 1 427 ? -15.817 7.193 -12.662 1.00 49.72 427 ALA A CA 1
ATOM 3376 C C . ALA A 1 427 ? -16.888 8.104 -13.266 1.00 49.72 427 ALA A C 1
ATOM 3378 O O . ALA A 1 427 ? -17.911 7.603 -13.767 1.00 49.72 427 ALA A O 1
#

Mean predicted aligned error: 17.29 Å

pLDDT: mean 76.6, std 24.51, range [22.77, 98.12]

Nearest PDB structures (foldseek):
  8arv-assembly1_B  TM=8.893E-01  e=4.208E-17  Pseudomonas aeruginosa PAO1
  5m1t-assembly1_A  TM=8.896E-01  e=2.315E-16  Pseudomonas aeruginosa PAO1
  4q6j-assembly1_B  TM=8.840E-01  e=2.184E-14  Listeria monocytogenes EGD-e
  2ff4-assembly1_A  TM=9.286E-01  e=8.031E-08  Mycobacterium tuberculosis H37Rv
  2aff-assembly1_A  TM=8.595E-01  e=3.141E-07  Homo sapiens

Solvent-accessible surface area (backbone atoms only — not comparable to full-atom values): 25491 Å² total; per-residue (Å²): 137,88,86,83,91,80,83,86,79,85,87,78,89,80,83,87,84,87,88,86,90,87,84,88,85,82,89,88,82,83,91,82,92,83,86,86,87,84,86,88,85,82,86,88,86,88,82,92,78,83,86,83,91,80,86,75,82,73,77,73,69,76,81,72,80,44,47,27,41,35,35,74,76,57,96,91,40,70,49,67,43,68,68,65,65,74,70,31,32,31,14,39,28,91,88,25,79,47,62,41,89,54,85,57,37,28,56,59,22,32,38,36,34,79,49,92,97,45,40,32,36,34,55,55,83,28,87,68,44,38,24,53,73,84,41,70,62,92,53,76,42,81,60,51,71,69,39,37,38,32,51,48,73,46,56,31,34,31,40,64,35,84,73,73,71,88,78,70,75,72,57,81,66,55,69,76,69,52,77,80,72,87,62,90,67,80,63,75,83,65,66,88,44,51,64,55,50,52,48,32,62,74,72,59,55,66,44,50,28,38,28,45,28,24,30,60,86,80,69,44,79,54,29,32,38,49,42,53,31,36,83,50,79,86,54,57,44,48,46,70,54,44,46,54,54,20,58,80,69,75,38,47,59,61,54,42,52,51,41,52,54,50,32,57,63,54,48,71,76,52,97,48,58,29,39,36,40,75,50,56,78,85,49,74,48,59,88,59,36,54,62,48,52,53,52,54,43,72,74,41,80,85,37,37,44,26,44,29,35,51,56,81,67,58,79,47,52,73,60,50,48,54,48,54,53,52,34,54,76,62,61,30,47,38,30,35,29,57,44,68,77,82,72,81,56,65,68,54,45,72,75,50,64,44,50,29,42,31,34,27,37,87,73,38,52,68,42,72,75,52,57,69,71,55,53,55,52,49,27,52,52,43,50,50,35,48,76,70,67,23,46,37,29,43,28,52,34,63,48,71,59,33,48,51,47,41,46,72,44,58,40,48,28,36,27,21,64,64,81,32,62,68,40,79,66,85,130

Foldseek 3Di:
DDDDDDDDDDDDDDDDDDDDDDDDDDDDDDDDDDDDDDDDDDDDDDDDDDDDDDDPPPPPPPQQWWKWWWFDLPPPDIAIDTCDDPQQWEFCAPPHNHHAVDPLTHNTFKTWHDDDSFIKIAGPPGPNAKDKLNHGDPGIDTDDQQIWIDRPQTIIGMHIDVVDDPHPPDDPVVNVVSPPDDDPDRPPLDVSCLVLLVVCLVVLQKFWFWFFKAFLVPLHGAEIEIAIAGPRPPFHGHVVRSCVNCVSVVNNQSSLLSSLVNQLVLCLPDPHQEYEGEDDLVLLPCVRNLVSVLVSLVSHVRHAYEYEDEPVSLVPLVSLVVVCVSCVVSNHFYEYPQAPVPDHDVVSCLSRPGQEYEHDQVLLVVVLVDDPVSLVVLLVVLVSSVVVNHQYEYEADDDPSSSVSCVVSPHGMYTHVVSHDTHGRDD

Radius of gyration: 30.34 Å; Cα contacts (8 Å, |Δi|>4): 682; chains: 1; bounding box: 73×78×75 Å

Secondary structure (DSSP, 8-state):
-----------------------PPP-------------------------------------PPEEEEEEE-STT-EEEEE--SSSEEEESSTTSSEE---TTS-SS-EEEEEETTEEEEEE-S-SS-EEETTEEPSSEEEE-TT-EEEETTEEEEEEEESSPP------HHHHHHS-----SS----S-TTHHHHHHHHHHT--EEEEEEEEETTT--EEEEEEEEE---TTS-SSHHHHHHHHHHHT-HHHHHHHHHHHHHHHHTTS--SEEEEEPPGGG--HHHHHHHHHHHHHH-TTSEEEEEEEGGGGG-HHHHHHHHHHHHHTT-EEEEEEETSS---HHHHHHS--SEEEEPHHHHTTGGGS-HHHHHHHHHHHHHHHHTTPEEEE----SHHHHHHHHHTT--EEESTTT---EE---

Sequence (427 aa):
MMYTIGQVIPFVRRTGNRKSRTPWPGGYLARIIAGDRSGPGTRPGRRLRGRPGGGTSLSRSPMQQKWYLEGSLGHGRSWLTAIEPLPFVIGRSDRCHLRLSSREISRMHAEIHQHDSGLLIRDLESTNGTFLNGKRLQGEGTLADGDILHFGSVEFRVRSHRPPPPVREFNKEDLDKTGLWQQPLLSHQFERSEKEFRDMLRLGEVSVVFQPIVNLASGTVHAYEALGRTGFPGLPPDPGGLFRIAEHLGLEIELSELFLSRAVDLGKKLSADRLFLNLHPAQMDLERLLPLVEKLASSQPAQTLVIEINEKAVTRIPAMKQLRERLGRLGMELAYDDFGAGRTRLLELMEVPPDYLKFDMALIQDIHHQPEQFHQTMELLVRMAANLKIHTLAEGIETGEEADICRGLGFELGQGFLYGRPIEVQA